Protein AF-D5MD95-F1 (afdb_monomer_lite)

Radius of gyration: 30.5 Å; chains: 1; bounding box: 91×86×81 Å

InterPro domains:
  IPR000477 Reverse transcriptase domain [PS50878] (34-459)
  IPR003545 Telomerase reverse transcriptase [PR01365] (140-156)
  IPR003545 Telomerase reverse transcriptase [PR01365] (257-273)
  IPR003545 Telomerase reverse transcriptase [PTHR12066] (1-473)

Sequence (562 aa):
RHHVFYYPKTVWRKIVDNAINCLKEQNYRLLDHASFTYIISKRNFGFSRVRFLPKQKCVRILANTKVPSKIPLHRNNNRKRRFVFLKSINSSLKELHAILRRIKHEHPQALGSSVFGYDDAYRKLCQFLPKVKEGSPMMPKVYIVVGDVSKAFDSINQDKLVEIMKDIIQKDKYYLRSYARVISTTKGIKTFYEQVSSDHSSSSNDIINFEALTRLRPSYSVYIDQGTSKCIKKDVLHLLLTEHLKHNILQIGQNFYLQKVGLSQGSSISCLLCSFYLGHIERSIVLPYLEKAHEQSNANIMNKELVVNRCMLTSGDCRTELRGNASHNIESVKDDVACLGNSAIIDLDEGDVACLDNGRWCQKDHATRGANETRHENLSSPMNLLLRLIDDFLFISTSKQPAISFYIRMTRGFEKYKCFMNNEKFGLNFDAGQNSHLLNLLYTGKDGVQFLPWSGLLLNCYTLEIQADYTRYMYKLIKKQMHNMEKYINIHPVFRLKKVEMIWLGLFAYIRVLQKRQSRHNELLSLLKYKIGIYGRMDDTSTPLKYAINDSHSSLFWQINF

Structure (mmCIF, N/CA/C/O backbone):
data_AF-D5MD95-F1
#
_entry.id   AF-D5MD95-F1
#
loop_
_atom_site.group_PDB
_atom_site.id
_atom_site.type_symbol
_atom_site.label_atom_id
_atom_site.label_alt_id
_atom_site.label_comp_id
_atom_site.label_asym_id
_atom_site.label_entity_id
_atom_site.label_seq_id
_atom_site.pdbx_PDB_ins_code
_atom_site.Cartn_x
_atom_site.Cartn_y
_atom_site.Cartn_z
_atom_site.occupancy
_atom_site.B_iso_or_equiv
_atom_site.auth_seq_id
_atom_site.auth_comp_id
_atom_site.auth_asym_id
_atom_site.auth_atom_id
_atom_site.pdbx_PDB_model_num
ATOM 1 N N . ARG A 1 1 ? 7.867 -18.203 9.362 1.00 47.97 1 ARG A N 1
ATOM 2 C CA . ARG A 1 1 ? 8.134 -17.273 8.228 1.00 47.97 1 ARG A CA 1
ATOM 3 C C . ARG A 1 1 ? 8.923 -17.934 7.081 1.00 47.97 1 ARG A C 1
ATOM 5 O O . ARG A 1 1 ? 8.883 -17.403 5.983 1.00 47.97 1 ARG A O 1
ATOM 12 N N . HIS A 1 2 ? 9.532 -19.111 7.290 1.00 59.06 2 HIS A N 1
ATOM 13 C CA . HIS A 1 2 ? 10.339 -19.839 6.291 1.00 59.06 2 HIS A CA 1
ATOM 14 C C . HIS A 1 2 ? 9.681 -21.137 5.783 1.00 59.06 2 HIS A C 1
ATOM 16 O O . HIS A 1 2 ? 10.368 -22.078 5.410 1.00 59.06 2 HIS A O 1
ATOM 22 N N . HIS A 1 3 ? 8.347 -21.229 5.802 1.00 61.59 3 HIS A N 1
ATOM 23 C CA . HIS A 1 3 ? 7.671 -22.421 5.286 1.00 61.59 3 HIS A CA 1
ATOM 24 C C . HIS A 1 3 ? 7.688 -22.408 3.761 1.00 61.59 3 HIS A C 1
ATOM 26 O O . HIS A 1 3 ? 7.106 -21.517 3.139 1.00 61.59 3 HIS A O 1
ATOM 32 N N . VAL A 1 4 ? 8.350 -23.406 3.189 1.00 77.25 4 VAL A N 1
ATOM 33 C CA . VAL A 1 4 ? 8.344 -23.687 1.757 1.00 77.25 4 VAL A CA 1
ATOM 34 C C . VAL A 1 4 ? 7.257 -24.722 1.501 1.00 77.25 4 VAL A C 1
ATOM 36 O O . VAL A 1 4 ? 7.211 -25.757 2.161 1.00 77.25 4 VAL A O 1
ATOM 39 N N . PHE A 1 5 ? 6.351 -24.408 0.582 1.00 81.50 5 PHE A N 1
ATOM 40 C CA . PHE A 1 5 ? 5.310 -25.327 0.137 1.00 81.50 5 PHE A CA 1
ATOM 41 C C . PHE A 1 5 ? 5.692 -25.851 -1.240 1.00 81.50 5 PHE A C 1
ATOM 43 O O . PHE A 1 5 ? 6.022 -25.063 -2.129 1.00 81.50 5 PHE A O 1
ATOM 50 N N . TYR A 1 6 ? 5.628 -27.167 -1.406 1.00 85.56 6 TYR A N 1
ATOM 51 C CA . TYR A 1 6 ? 5.851 -27.831 -2.681 1.00 85.56 6 TYR A CA 1
ATOM 52 C C . TYR A 1 6 ? 4.494 -28.152 -3.302 1.00 85.56 6 TYR A C 1
ATOM 54 O O . TYR A 1 6 ? 3.631 -28.733 -2.648 1.00 85.56 6 TYR A O 1
ATOM 62 N N . TYR A 1 7 ? 4.310 -27.753 -4.557 1.00 85.38 7 TYR A N 1
ATOM 63 C CA . TYR A 1 7 ? 3.117 -28.054 -5.342 1.00 85.38 7 TYR A CA 1
ATOM 64 C C . TYR A 1 7 ? 3.532 -28.888 -6.556 1.00 85.38 7 TYR A C 1
ATOM 66 O O . TYR A 1 7 ? 4.539 -28.551 -7.190 1.00 85.38 7 TYR A O 1
ATOM 74 N N . PRO A 1 8 ? 2.768 -29.929 -6.934 1.00 94.19 8 PRO A N 1
ATOM 75 C CA . PRO A 1 8 ? 2.964 -30.596 -8.214 1.00 94.19 8 PRO A CA 1
ATOM 76 C C . PRO A 1 8 ? 2.888 -29.585 -9.364 1.00 94.19 8 PRO A C 1
ATOM 78 O O . PRO A 1 8 ? 2.038 -28.690 -9.360 1.00 94.19 8 PRO A O 1
ATOM 81 N N . LYS A 1 9 ? 3.754 -29.732 -10.377 1.00 91.56 9 LYS A N 1
ATOM 82 C CA . LYS A 1 9 ? 3.818 -28.794 -11.515 1.00 91.56 9 LYS A CA 1
ATOM 83 C C . LYS A 1 9 ? 2.474 -28.656 -12.242 1.00 91.56 9 LYS A C 1
ATOM 85 O O . LYS A 1 9 ? 2.141 -27.567 -12.696 1.00 91.56 9 LYS A O 1
ATOM 90 N N . THR A 1 10 ? 1.702 -29.737 -12.335 1.00 94.06 10 THR A N 1
ATOM 91 C CA . THR A 1 10 ? 0.371 -29.764 -12.964 1.00 94.06 10 THR A CA 1
ATOM 92 C C . THR A 1 10 ? -0.648 -28.924 -12.196 1.00 94.06 10 THR A C 1
ATOM 94 O O . THR A 1 10 ? -1.345 -28.109 -12.794 1.00 94.06 10 THR A O 1
ATOM 97 N N . VAL A 1 11 ? -0.687 -29.061 -10.868 1.00 92.69 11 VAL A N 1
ATOM 98 C CA . VAL A 1 11 ? -1.544 -28.260 -9.979 1.00 92.69 11 VAL A CA 1
ATOM 99 C C . VAL A 1 11 ? -1.136 -26.791 -10.026 1.00 92.69 11 VAL A C 1
ATOM 101 O O . VAL A 1 11 ? -1.983 -25.917 -10.187 1.00 92.69 11 VAL A O 1
ATOM 104 N N . TRP A 1 12 ? 0.169 -26.515 -9.952 1.00 91.62 12 TRP A N 1
ATOM 105 C CA . TRP A 1 12 ? 0.693 -25.156 -10.055 1.00 91.62 12 TRP A CA 1
ATOM 106 C C . TRP A 1 12 ? 0.291 -24.481 -11.369 1.00 91.62 12 TRP A C 1
ATOM 108 O O . TRP A 1 12 ? -0.129 -23.327 -11.357 1.00 91.62 12 TRP A O 1
ATOM 118 N N . ARG A 1 13 ? 0.370 -25.210 -12.488 1.00 90.50 13 ARG A N 1
ATOM 119 C CA . ARG A 1 13 ? -0.040 -24.713 -13.803 1.00 90.50 13 ARG A CA 1
ATOM 120 C C . ARG A 1 13 ? -1.516 -24.311 -13.814 1.00 90.50 13 ARG A C 1
ATOM 122 O O . ARG A 1 13 ? -1.797 -23.168 -14.133 1.00 90.50 13 ARG A O 1
ATOM 129 N N . LYS A 1 14 ? -2.423 -25.172 -13.331 1.00 91.06 14 LYS A N 1
ATOM 130 C CA . LYS A 1 14 ? -3.861 -24.849 -13.220 1.00 91.06 14 LYS A CA 1
ATOM 131 C C . LYS A 1 14 ? -4.123 -23.590 -12.382 1.00 91.06 14 LYS A C 1
ATOM 133 O O . LYS A 1 14 ? -4.916 -22.740 -12.772 1.00 91.06 14 LYS A O 1
ATOM 138 N N . ILE A 1 15 ? -3.435 -23.445 -11.246 1.00 90.31 15 ILE A N 1
ATOM 139 C CA . ILE A 1 15 ? -3.552 -22.255 -10.383 1.00 90.31 15 ILE A CA 1
ATOM 140 C C . ILE A 1 15 ? -3.104 -20.991 -11.128 1.00 90.31 15 ILE A C 1
ATOM 142 O O . ILE A 1 15 ? -3.755 -19.950 -11.034 1.00 90.31 15 ILE A O 1
ATOM 146 N N . VAL A 1 16 ? -1.985 -21.072 -11.851 1.00 90.56 16 VAL A N 1
ATOM 147 C CA . VAL A 1 16 ? -1.439 -19.951 -12.621 1.00 90.56 16 VAL A CA 1
ATOM 148 C C . VAL A 1 16 ? -2.329 -19.605 -13.813 1.00 90.56 16 VAL A C 1
ATOM 150 O O . VAL A 1 16 ? -2.584 -18.425 -14.024 1.00 90.56 16 VAL A O 1
ATOM 153 N N . ASP A 1 17 ? -2.843 -20.589 -14.546 1.00 90.06 17 ASP A N 1
ATOM 154 C CA . ASP A 1 17 ? -3.712 -20.366 -15.707 1.00 90.06 17 ASP A CA 1
ATOM 155 C C . ASP A 1 17 ? -5.019 -19.676 -15.292 1.00 90.06 17 ASP A C 1
ATOM 157 O O . ASP A 1 17 ? -5.399 -18.664 -15.882 1.00 90.06 17 ASP A O 1
ATOM 161 N N . ASN A 1 18 ? -5.636 -20.131 -14.195 1.00 89.38 18 ASN A N 1
ATOM 162 C CA . ASN A 1 18 ? -6.801 -19.462 -13.612 1.00 89.38 18 ASN A CA 1
ATOM 163 C C . ASN A 1 18 ? -6.472 -18.021 -13.202 1.00 89.38 18 ASN A C 1
ATOM 165 O O . ASN A 1 18 ? -7.233 -17.102 -13.498 1.00 89.38 18 ASN A O 1
ATOM 169 N N . ALA A 1 19 ? -5.315 -17.797 -12.570 1.00 88.88 19 ALA A N 1
ATOM 170 C CA . ALA A 1 19 ? -4.880 -16.450 -12.219 1.00 88.88 19 ALA A CA 1
ATOM 171 C C . ALA A 1 19 ? -4.678 -15.569 -13.464 1.00 88.88 19 ALA A C 1
ATOM 173 O O . ALA A 1 19 ? -5.076 -14.410 -13.450 1.00 88.88 19 ALA A O 1
ATOM 174 N N . ILE A 1 20 ? -4.101 -16.098 -14.548 1.00 89.44 20 ILE A N 1
ATOM 175 C CA . ILE A 1 20 ? -3.912 -15.371 -15.812 1.00 89.44 20 ILE A CA 1
ATOM 176 C C . ILE A 1 20 ? -5.258 -14.974 -16.424 1.00 89.44 20 ILE A C 1
ATOM 178 O O . ILE A 1 20 ? -5.389 -13.842 -16.886 1.00 89.44 20 ILE A O 1
ATOM 182 N N . ASN A 1 21 ? -6.253 -15.860 -16.402 1.00 88.81 21 ASN A N 1
ATOM 183 C CA . ASN A 1 21 ? -7.591 -15.549 -16.907 1.00 88.81 21 ASN A CA 1
ATOM 184 C C . ASN A 1 21 ? -8.245 -14.420 -16.098 1.00 88.81 21 ASN A C 1
ATOM 186 O O . ASN A 1 21 ? -8.642 -13.415 -16.682 1.00 88.81 21 ASN A O 1
ATOM 190 N N . CYS A 1 22 ? -8.207 -14.489 -14.762 1.00 85.44 22 CYS A N 1
ATOM 191 C CA . CYS A 1 22 ? -8.711 -13.399 -13.920 1.00 85.44 22 CYS A CA 1
ATOM 192 C C . CYS A 1 22 ? -7.976 -12.067 -14.164 1.00 85.44 22 CYS A C 1
ATOM 194 O O . CYS A 1 22 ? -8.575 -10.995 -14.079 1.00 85.44 22 CYS A O 1
ATOM 196 N N . LEU A 1 23 ? -6.671 -12.105 -14.463 1.00 84.94 23 LEU A N 1
ATOM 197 C CA . LEU A 1 23 ? -5.902 -10.895 -14.776 1.00 84.94 23 LEU A CA 1
ATOM 198 C C . LEU A 1 23 ? -6.353 -10.258 -16.092 1.00 84.94 23 LEU A C 1
ATOM 200 O O . LEU A 1 23 ? -6.427 -9.030 -16.152 1.00 84.94 23 LEU A O 1
ATOM 204 N N . LYS A 1 24 ? -6.642 -11.079 -17.111 1.00 85.75 24 LYS A N 1
ATOM 205 C CA . LYS A 1 24 ? -7.128 -10.630 -18.424 1.00 85.75 24 LYS A CA 1
ATOM 206 C C . LYS A 1 24 ? -8.500 -9.963 -18.337 1.00 85.75 24 LYS A C 1
ATOM 208 O O . LYS A 1 24 ? -8.738 -8.980 -19.026 1.00 85.75 24 LYS A O 1
ATOM 213 N N . GLU A 1 25 ? -9.377 -10.491 -17.491 1.00 83.00 25 GLU A N 1
ATOM 214 C CA . GLU A 1 25 ? -10.734 -9.965 -17.310 1.00 83.00 25 GLU A CA 1
ATOM 215 C C . GLU A 1 25 ? -10.760 -8.636 -16.546 1.00 83.00 25 GLU A C 1
ATOM 217 O O . GLU A 1 25 ? -11.629 -7.806 -16.789 1.00 83.00 25 GLU A O 1
ATOM 222 N N . GLN A 1 26 ? -9.820 -8.425 -15.616 1.00 80.94 26 GLN A N 1
ATOM 223 C CA . GLN A 1 26 ? -9.872 -7.285 -14.693 1.00 80.94 26 GLN A CA 1
ATOM 224 C C . GLN A 1 26 ? -8.909 -6.158 -15.077 1.00 80.94 26 GLN A C 1
ATOM 226 O O . GLN A 1 26 ? -9.325 -5.044 -15.386 1.00 80.94 26 GLN A O 1
ATOM 231 N N . ASN A 1 27 ? -7.601 -6.429 -15.021 1.00 85.75 27 ASN A N 1
ATOM 232 C CA . ASN A 1 27 ? -6.596 -5.369 -14.878 1.00 85.75 27 ASN A CA 1
ATOM 233 C C . ASN A 1 27 ? -5.570 -5.324 -16.012 1.00 85.75 27 ASN A C 1
ATOM 235 O O . ASN A 1 27 ? -4.812 -4.355 -16.099 1.00 85.75 27 ASN A O 1
ATOM 239 N N . TYR A 1 28 ? -5.501 -6.357 -16.855 1.00 90.69 28 TYR A N 1
ATOM 240 C CA . TYR A 1 28 ? -4.433 -6.528 -17.834 1.00 90.69 28 TYR A CA 1
ATOM 241 C C . TYR A 1 28 ? -4.966 -6.892 -19.213 1.00 90.69 28 TYR A C 1
ATOM 243 O O . TYR A 1 28 ? -5.866 -7.706 -19.350 1.00 90.69 28 TYR A O 1
ATOM 251 N N . ARG A 1 29 ? -4.342 -6.350 -20.260 1.00 92.88 29 ARG A N 1
ATOM 252 C CA . ARG A 1 29 ? -4.650 -6.686 -21.655 1.00 92.88 29 ARG A CA 1
ATOM 253 C C . ARG A 1 29 ? -3.470 -7.402 -22.300 1.00 92.88 29 ARG A C 1
ATOM 255 O O . ARG A 1 29 ? -2.337 -6.949 -22.160 1.00 92.88 29 ARG A O 1
ATOM 262 N N . LEU A 1 30 ? -3.732 -8.487 -23.026 1.00 93.19 30 LEU A N 1
ATOM 263 C CA . LEU A 1 30 ? -2.715 -9.152 -23.844 1.00 93.19 30 LEU A CA 1
ATOM 264 C C . LEU A 1 30 ? -2.224 -8.198 -24.947 1.00 93.19 30 LEU A C 1
ATOM 266 O O . LEU A 1 30 ? -3.037 -7.573 -25.629 1.00 93.19 30 LEU A O 1
ATOM 270 N N . LEU A 1 31 ? -0.907 -8.082 -25.096 1.00 92.50 31 LEU A N 1
ATOM 271 C CA . LEU A 1 31 ? -0.271 -7.293 -26.147 1.00 92.50 31 LEU A CA 1
ATOM 272 C C . LEU A 1 31 ? 0.142 -8.181 -27.316 1.00 92.50 31 LEU A C 1
ATOM 274 O O . LEU A 1 31 ? 0.709 -9.257 -27.119 1.00 92.50 31 LEU A O 1
ATOM 278 N N . ASP A 1 32 ? -0.090 -7.681 -28.525 1.00 92.44 32 ASP A N 1
ATOM 279 C CA . ASP A 1 32 ? 0.508 -8.212 -29.740 1.00 92.44 32 ASP A CA 1
ATOM 280 C C . ASP A 1 32 ? 1.955 -7.708 -29.910 1.00 92.44 32 ASP A C 1
ATOM 282 O O . ASP A 1 32 ? 2.440 -6.818 -29.198 1.00 92.44 32 ASP A O 1
ATOM 286 N N . HIS A 1 33 ? 2.675 -8.298 -30.863 1.00 87.75 33 HIS A N 1
ATOM 287 C CA . HIS A 1 33 ? 4.087 -7.981 -31.080 1.00 87.75 33 HIS A CA 1
ATOM 288 C C . HIS A 1 33 ? 4.300 -6.537 -31.573 1.00 87.75 33 HIS A C 1
ATOM 290 O O . HIS A 1 33 ? 5.283 -5.888 -31.195 1.00 87.75 33 HIS A O 1
ATOM 296 N N . ALA A 1 34 ? 3.388 -6.024 -32.405 1.00 89.38 34 ALA A N 1
ATOM 297 C CA . ALA A 1 34 ? 3.454 -4.669 -32.945 1.00 89.38 34 ALA A CA 1
ATOM 298 C C . ALA A 1 34 ? 3.310 -3.618 -31.833 1.00 89.38 34 ALA A C 1
ATOM 300 O O . ALA A 1 34 ? 4.202 -2.781 -31.670 1.00 89.38 34 ALA A O 1
ATOM 301 N N . SER A 1 35 ? 2.270 -3.717 -30.993 1.00 90.81 35 SER A N 1
ATOM 302 C CA . SER A 1 35 ? 2.068 -2.781 -29.877 1.00 90.81 35 SER A CA 1
ATOM 303 C C . SER A 1 35 ? 3.192 -2.871 -28.850 1.00 90.81 35 SER A C 1
ATOM 305 O O . SER A 1 35 ? 3.645 -1.851 -28.330 1.00 90.81 35 SER A O 1
ATOM 307 N N . PHE A 1 36 ? 3.682 -4.084 -28.568 1.00 90.19 36 PHE A N 1
ATOM 308 C CA . PHE A 1 36 ? 4.823 -4.282 -27.675 1.00 90.19 36 PHE A CA 1
ATOM 309 C C . PHE A 1 36 ? 6.065 -3.533 -28.174 1.00 90.19 36 PHE A C 1
ATOM 311 O O . PHE A 1 36 ? 6.694 -2.797 -27.413 1.00 90.19 36 PHE A O 1
ATOM 318 N N . THR A 1 37 ? 6.395 -3.686 -29.457 1.00 88.31 37 THR A N 1
ATOM 319 C CA . THR A 1 37 ? 7.578 -3.057 -30.056 1.00 88.31 37 THR A CA 1
ATOM 320 C C . THR A 1 37 ? 7.428 -1.538 -30.096 1.00 88.31 37 THR A C 1
ATOM 322 O O . THR A 1 37 ? 8.375 -0.827 -29.759 1.00 88.31 37 THR A O 1
ATOM 325 N N . TYR A 1 38 ? 6.229 -1.037 -30.407 1.00 89.75 38 TYR A N 1
ATOM 326 C CA . TYR A 1 38 ? 5.923 0.390 -30.367 1.00 89.75 38 TYR A CA 1
ATOM 327 C C . TYR A 1 38 ? 6.168 0.992 -28.976 1.00 89.75 38 TYR A C 1
ATOM 329 O O . TYR A 1 38 ? 6.953 1.931 -28.850 1.00 89.75 38 TYR A O 1
ATOM 337 N N . ILE A 1 39 ? 5.587 0.412 -27.918 1.00 89.44 39 ILE A N 1
ATOM 338 C CA . ILE A 1 39 ? 5.746 0.922 -26.544 1.00 89.44 39 ILE A CA 1
ATOM 339 C C . ILE A 1 39 ? 7.214 0.893 -26.111 1.00 89.44 39 ILE A C 1
ATOM 341 O O . ILE A 1 39 ? 7.724 1.856 -25.542 1.00 89.44 39 ILE A O 1
ATOM 345 N N . ILE A 1 40 ? 7.911 -0.211 -26.383 1.00 88.31 40 ILE A N 1
ATOM 346 C CA . ILE A 1 40 ? 9.317 -0.359 -26.008 1.00 88.31 40 ILE A CA 1
ATOM 347 C C . ILE A 1 40 ? 10.208 0.650 -26.744 1.00 88.31 40 ILE A C 1
ATOM 349 O O . ILE A 1 40 ? 11.151 1.159 -26.143 1.00 88.31 40 ILE A O 1
ATOM 353 N N . SER A 1 41 ? 9.906 0.980 -28.003 1.00 86.00 41 SER A N 1
ATOM 354 C CA . SER A 1 41 ? 10.693 1.945 -28.784 1.00 86.00 41 SER A CA 1
ATOM 355 C C . SER A 1 41 ? 10.627 3.382 -28.249 1.00 86.00 41 SER A C 1
ATOM 357 O O . SER A 1 41 ? 11.538 4.168 -28.494 1.00 86.00 41 SER A O 1
ATOM 359 N N . LYS A 1 42 ? 9.573 3.728 -27.500 1.00 86.50 42 LYS A N 1
ATOM 360 C CA . LYS A 1 42 ? 9.325 5.086 -26.990 1.00 86.50 42 LYS A CA 1
ATOM 361 C C . LYS A 1 42 ? 9.980 5.378 -25.637 1.00 86.50 42 LYS A C 1
ATOM 363 O O . LYS A 1 42 ? 9.873 6.500 -25.149 1.00 86.50 42 LYS A O 1
ATOM 368 N N . ARG A 1 43 ? 10.645 4.401 -25.009 1.00 85.19 43 ARG A N 1
ATOM 369 C CA . ARG A 1 43 ? 11.137 4.533 -23.628 1.00 85.19 43 ARG A CA 1
ATOM 370 C C . ARG A 1 43 ? 12.452 3.811 -23.361 1.00 85.19 43 ARG A C 1
ATOM 372 O O . ARG A 1 43 ? 12.855 2.892 -24.060 1.00 85.19 43 ARG A O 1
ATOM 379 N N . ASN A 1 44 ? 13.061 4.160 -22.229 1.00 81.62 44 ASN A N 1
ATOM 380 C CA . ASN A 1 44 ? 14.398 3.693 -21.845 1.00 81.62 44 ASN A CA 1
ATOM 381 C C . ASN A 1 44 ? 14.404 2.555 -20.801 1.00 81.62 44 ASN A C 1
ATOM 383 O O . ASN A 1 44 ? 15.448 2.249 -20.217 1.00 81.62 44 ASN A O 1
ATOM 387 N N . PHE A 1 45 ? 13.254 1.935 -20.518 1.00 86.62 45 PHE A N 1
ATOM 388 C CA . PHE A 1 45 ? 13.142 0.802 -19.593 1.00 86.62 45 PHE A CA 1
ATOM 389 C C . PHE A 1 45 ? 12.274 -0.324 -20.148 1.00 86.62 45 PHE A C 1
ATOM 391 O O . PHE A 1 45 ? 11.408 -0.130 -20.999 1.00 86.62 45 PHE A O 1
ATOM 398 N N . GLY A 1 46 ? 12.544 -1.531 -19.655 1.00 87.12 46 GLY A N 1
ATOM 399 C CA . GLY A 1 46 ? 11.948 -2.756 -20.170 1.00 87.12 46 GLY A CA 1
ATOM 400 C C . GLY A 1 46 ? 10.586 -3.108 -19.579 1.00 87.12 46 GLY A C 1
ATOM 401 O O . GLY A 1 46 ? 9.735 -2.254 -19.345 1.00 87.12 46 GLY A O 1
ATOM 402 N N . PHE A 1 47 ? 10.376 -4.401 -19.361 1.00 90.31 47 PHE A N 1
ATOM 403 C CA . PHE A 1 47 ? 9.170 -4.987 -18.782 1.00 90.31 47 PHE A CA 1
ATOM 404 C C . PHE A 1 47 ? 9.512 -5.730 -17.482 1.00 90.31 47 PHE A C 1
ATOM 406 O O . PHE A 1 47 ? 10.673 -6.033 -17.202 1.00 90.31 47 PHE A O 1
ATOM 413 N N . SER A 1 48 ? 8.499 -6.057 -16.681 1.00 91.31 48 SER A N 1
ATOM 414 C CA . SER A 1 48 ? 8.690 -6.826 -15.445 1.00 91.31 48 SER A CA 1
ATOM 415 C C . SER A 1 48 ? 8.317 -8.285 -15.628 1.00 91.31 48 SER A C 1
ATOM 417 O O . SER A 1 48 ? 7.263 -8.600 -16.170 1.00 91.31 48 SER A O 1
ATOM 419 N N . ARG A 1 49 ? 9.131 -9.198 -15.096 1.00 90.88 49 ARG A N 1
ATOM 420 C CA . ARG A 1 49 ? 8.757 -10.618 -15.010 1.00 90.88 49 ARG A CA 1
ATOM 421 C C . ARG A 1 49 ? 7.863 -10.858 -13.805 1.00 90.88 49 ARG A C 1
ATOM 423 O O . ARG A 1 49 ? 8.145 -10.338 -12.726 1.00 90.88 49 ARG A O 1
ATOM 430 N N . VAL A 1 50 ? 6.822 -11.664 -13.969 1.00 91.25 50 VAL A N 1
ATOM 431 C CA . VAL A 1 50 ? 5.851 -11.921 -12.899 1.00 91.25 50 VAL A CA 1
ATOM 432 C C . VAL A 1 50 ? 6.222 -13.158 -12.092 1.00 91.25 50 VAL A C 1
ATOM 434 O O . VAL A 1 50 ? 6.598 -14.196 -12.634 1.00 91.25 50 VAL A O 1
ATOM 437 N N . ARG A 1 51 ? 6.057 -13.056 -10.774 1.00 90.44 51 ARG A N 1
ATOM 438 C CA . ARG A 1 51 ? 6.025 -14.185 -9.851 1.00 90.44 51 ARG A CA 1
ATOM 439 C C . ARG A 1 51 ? 4.638 -14.288 -9.231 1.00 90.44 51 ARG A C 1
ATOM 441 O O . ARG A 1 51 ? 4.145 -13.323 -8.654 1.00 90.44 51 ARG A O 1
ATOM 448 N N . PHE A 1 52 ? 4.048 -15.473 -9.300 1.00 90.31 52 PHE A N 1
ATOM 449 C CA . PHE A 1 52 ? 2.790 -15.776 -8.628 1.00 90.31 52 PHE A CA 1
ATOM 450 C C . PHE A 1 52 ? 3.058 -16.249 -7.199 1.00 90.31 52 PHE A C 1
ATOM 452 O O . PHE A 1 52 ? 3.947 -17.067 -6.953 1.00 90.31 52 PHE A O 1
ATOM 459 N N . LEU A 1 53 ? 2.295 -15.715 -6.251 1.00 88.88 53 LEU A N 1
ATOM 460 C CA . LEU A 1 53 ? 2.352 -16.063 -4.840 1.00 88.88 53 LEU A CA 1
ATOM 461 C C . LEU A 1 53 ? 0.949 -16.465 -4.367 1.00 88.88 53 LEU A C 1
ATOM 463 O O . LEU A 1 53 ? 0.086 -15.591 -4.249 1.00 88.88 53 LEU A O 1
ATOM 467 N N . PRO A 1 54 ? 0.710 -17.742 -4.032 1.00 87.19 54 PRO A N 1
ATOM 468 C CA . PRO A 1 54 ? -0.565 -18.166 -3.481 1.00 87.19 54 PRO A CA 1
ATOM 469 C C . PRO A 1 54 ? -0.842 -17.469 -2.155 1.00 87.19 54 PRO A C 1
ATOM 471 O O . PRO A 1 54 ? 0.026 -17.343 -1.282 1.00 87.19 54 PRO A O 1
ATOM 474 N N . LYS 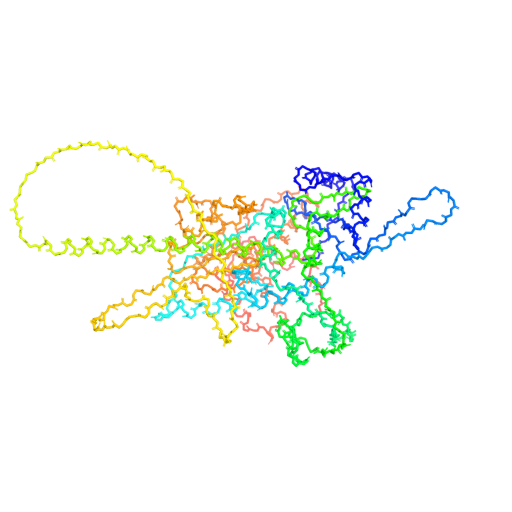A 1 55 ? -2.080 -17.025 -2.007 1.00 83.94 55 LYS A N 1
ATOM 475 C CA . LYS A 1 55 ? -2.702 -16.592 -0.762 1.00 83.94 55 LYS A CA 1
ATOM 476 C C . LYS A 1 55 ? -3.859 -17.541 -0.464 1.00 83.94 55 LYS A C 1
ATOM 478 O O . LYS A 1 55 ? -4.216 -18.380 -1.278 1.00 83.94 55 LYS A O 1
ATOM 483 N N . GLN A 1 56 ? -4.435 -17.408 0.725 1.00 75.31 56 GLN A N 1
ATOM 484 C CA . GLN A 1 56 ? -5.466 -18.328 1.206 1.00 75.31 56 GLN A CA 1
ATOM 485 C C . GLN A 1 56 ? -6.703 -18.387 0.296 1.00 75.31 56 GLN A C 1
ATOM 487 O O . GLN A 1 56 ? -7.251 -19.464 0.116 1.00 75.31 56 GLN A O 1
ATOM 492 N N . LYS A 1 57 ? -7.121 -17.246 -0.271 1.00 75.81 57 LYS A N 1
ATOM 493 C CA . LYS A 1 57 ? -8.311 -17.132 -1.133 1.00 75.81 57 LYS A CA 1
ATOM 494 C C . LYS A 1 57 ? -7.996 -16.713 -2.579 1.00 75.81 57 LYS A C 1
ATOM 496 O O . LYS A 1 57 ? -8.898 -16.641 -3.399 1.00 75.81 57 LYS A O 1
ATOM 501 N N . CYS A 1 58 ? -6.748 -16.367 -2.901 1.00 81.19 58 CYS A N 1
ATOM 502 C CA . CYS A 1 58 ? -6.398 -15.801 -4.209 1.00 81.19 58 CYS A CA 1
ATOM 503 C C . CYS A 1 58 ? -4.918 -15.998 -4.553 1.00 81.19 58 CYS A C 1
ATOM 505 O O . CYS A 1 58 ? -4.131 -16.461 -3.728 1.00 81.19 58 CYS A O 1
ATOM 507 N N . VAL A 1 59 ? -4.511 -15.609 -5.761 1.00 87.25 59 VAL A N 1
ATOM 508 C CA . VAL A 1 59 ? -3.104 -15.576 -6.173 1.00 87.25 59 VAL A CA 1
ATOM 509 C C . VAL A 1 59 ? -2.658 -14.125 -6.295 1.00 87.25 59 VAL A C 1
ATOM 511 O O . VAL A 1 59 ? -3.248 -13.342 -7.031 1.00 87.25 59 VAL A O 1
ATOM 514 N N . ARG A 1 60 ? -1.597 -13.760 -5.573 1.00 87.88 60 ARG A N 1
ATOM 515 C CA . ARG A 1 60 ? -0.987 -12.432 -5.647 1.00 87.88 60 ARG A CA 1
ATOM 516 C C . ARG A 1 60 ? 0.110 -12.428 -6.703 1.00 87.88 60 ARG A C 1
ATOM 518 O O . ARG A 1 60 ? 1.008 -13.268 -6.659 1.00 87.88 60 ARG A O 1
ATOM 525 N N . ILE A 1 61 ? 0.068 -11.462 -7.610 1.00 89.44 61 ILE A N 1
ATOM 526 C CA . ILE A 1 61 ? 1.137 -11.234 -8.582 1.00 89.44 61 ILE A CA 1
ATOM 527 C C . ILE A 1 61 ? 2.194 -10.288 -8.019 1.00 89.44 61 ILE A C 1
ATOM 529 O O . ILE A 1 61 ? 1.883 -9.315 -7.340 1.00 89.44 61 ILE A O 1
ATOM 533 N N . LEU A 1 62 ? 3.460 -10.588 -8.295 1.00 89.38 62 LEU A N 1
ATOM 534 C CA . LEU A 1 62 ? 4.601 -9.758 -7.929 1.00 89.38 62 LEU A CA 1
ATOM 535 C C . LEU A 1 62 ? 5.436 -9.495 -9.180 1.00 89.38 62 LEU A C 1
ATOM 537 O O . LEU A 1 62 ? 5.989 -10.423 -9.771 1.00 89.38 62 LEU A O 1
ATOM 541 N N . ALA A 1 63 ? 5.529 -8.232 -9.577 1.00 89.50 63 ALA A N 1
ATOM 542 C CA . ALA A 1 63 ? 6.339 -7.782 -10.693 1.00 89.50 63 ALA A CA 1
ATOM 543 C C . ALA A 1 63 ? 7.794 -7.599 -10.238 1.00 89.50 63 ALA A C 1
ATOM 545 O O . ALA A 1 63 ? 8.098 -6.815 -9.338 1.00 89.50 63 ALA A O 1
ATOM 546 N N . ASN A 1 64 ? 8.721 -8.323 -10.862 1.00 90.19 64 ASN A N 1
ATOM 547 C CA . ASN A 1 64 ? 10.144 -8.136 -10.625 1.00 90.19 64 ASN A CA 1
ATOM 548 C C . ASN A 1 64 ? 10.676 -6.979 -11.478 1.00 90.19 64 ASN A C 1
ATOM 550 O O . ASN A 1 64 ? 11.068 -7.163 -12.629 1.00 90.19 64 ASN A O 1
ATOM 554 N N . THR A 1 65 ? 10.702 -5.797 -10.873 1.00 84.38 65 THR A N 1
ATOM 555 C CA . THR A 1 65 ? 11.109 -4.513 -11.468 1.00 84.38 65 THR A CA 1
ATOM 556 C C . THR A 1 65 ? 12.609 -4.226 -11.357 1.00 84.38 65 THR A C 1
ATOM 558 O O . THR A 1 65 ? 13.087 -3.231 -11.902 1.00 84.38 65 THR A O 1
ATOM 561 N N . LYS A 1 66 ? 13.361 -5.072 -10.635 1.00 84.56 66 LYS A N 1
ATOM 562 C CA . LYS A 1 66 ? 14.804 -4.901 -10.383 1.00 84.56 66 LYS A CA 1
ATOM 563 C C . LYS A 1 66 ? 15.683 -5.495 -11.479 1.00 84.56 66 LYS A C 1
ATOM 565 O O . LYS A 1 66 ? 16.874 -5.205 -11.527 1.00 84.56 66 LYS A O 1
ATOM 570 N N . VAL A 1 67 ? 15.120 -6.347 -12.330 1.00 84.44 67 VAL A N 1
ATOM 571 C CA . VAL A 1 67 ? 15.879 -7.067 -13.353 1.00 84.44 67 VAL A CA 1
ATOM 572 C C . VAL A 1 67 ? 15.822 -6.291 -14.674 1.00 84.44 67 VAL A C 1
ATOM 574 O O . VAL A 1 67 ? 14.725 -5.980 -15.139 1.00 84.44 67 VAL A O 1
ATOM 577 N N . PRO A 1 68 ? 16.975 -5.967 -15.289 1.00 84.94 68 PRO A N 1
ATOM 578 C CA . PRO A 1 68 ? 17.030 -5.418 -16.641 1.00 84.94 68 PRO A CA 1
ATOM 579 C C . PRO A 1 68 ? 16.376 -6.353 -17.660 1.00 84.94 68 PRO A C 1
ATOM 581 O O . PRO A 1 68 ? 16.460 -7.578 -17.543 1.00 84.94 68 PRO A O 1
ATOM 584 N N . SER A 1 69 ? 15.749 -5.786 -18.686 1.00 86.00 69 SER A N 1
ATOM 585 C CA . SER A 1 69 ? 15.137 -6.582 -19.754 1.00 86.00 69 SER A CA 1
ATOM 586 C C . SER A 1 69 ? 16.105 -6.774 -20.912 1.00 86.00 69 SER A C 1
ATOM 588 O O . SER A 1 69 ? 16.807 -5.843 -21.305 1.00 86.00 69 SER A O 1
ATOM 590 N N . LYS A 1 70 ? 16.111 -7.984 -21.476 1.00 83.25 70 LYS A N 1
ATOM 591 C CA . LYS A 1 70 ? 16.825 -8.310 -22.714 1.00 83.25 70 LYS A CA 1
ATOM 592 C C . LYS A 1 70 ? 15.799 -8.627 -23.786 1.00 83.25 70 LYS A C 1
ATOM 594 O O . LYS A 1 70 ? 14.973 -9.516 -23.576 1.00 83.25 70 LYS A O 1
ATOM 599 N N . ILE A 1 71 ? 15.859 -7.918 -24.906 1.00 79.06 71 ILE A N 1
ATOM 600 C CA . ILE A 1 71 ? 14.941 -8.113 -26.029 1.00 79.06 71 ILE A CA 1
ATOM 601 C C . ILE A 1 71 ? 15.754 -8.590 -27.234 1.00 79.06 71 ILE A C 1
ATOM 603 O O . ILE A 1 71 ? 16.723 -7.918 -27.601 1.00 79.06 71 ILE A O 1
ATOM 607 N N . PRO A 1 72 ? 15.425 -9.752 -27.824 1.00 70.88 72 PRO A N 1
ATOM 608 C CA . PRO A 1 72 ? 16.052 -10.185 -29.063 1.00 70.88 72 PRO A CA 1
ATOM 609 C C . PRO A 1 72 ? 15.591 -9.279 -30.210 1.00 70.88 72 PRO A C 1
ATOM 611 O O . PRO A 1 72 ? 14.394 -9.103 -30.416 1.00 70.88 72 PRO A O 1
ATOM 614 N N . LEU A 1 73 ? 16.533 -8.716 -30.967 1.00 63.44 73 LEU A N 1
ATOM 615 C CA . LEU A 1 73 ? 16.212 -8.094 -32.251 1.00 63.44 73 LEU A CA 1
ATOM 616 C C . LEU A 1 73 ? 15.968 -9.214 -33.264 1.00 63.44 73 LEU A C 1
ATOM 618 O O . LEU A 1 73 ? 16.880 -9.996 -33.544 1.00 63.44 73 LEU A O 1
ATOM 622 N N . HIS A 1 74 ? 14.754 -9.300 -33.809 1.00 53.25 74 HIS A N 1
ATOM 623 C CA . HIS A 1 74 ? 14.497 -10.198 -34.928 1.00 53.25 74 HIS A CA 1
ATOM 624 C C . HIS A 1 74 ? 15.205 -9.634 -36.163 1.00 53.25 74 HIS A C 1
ATOM 626 O O . HIS A 1 74 ? 14.902 -8.531 -36.613 1.00 53.25 74 HIS A O 1
ATOM 632 N N . ARG A 1 75 ? 16.178 -10.373 -36.697 1.00 50.00 75 ARG A N 1
ATOM 633 C CA . ARG A 1 75 ? 16.839 -10.047 -37.961 1.00 50.00 75 ARG A CA 1
ATOM 634 C C . ARG A 1 75 ? 16.750 -11.272 -38.859 1.00 50.00 75 ARG A C 1
ATOM 636 O O . ARG A 1 75 ? 17.136 -12.358 -38.432 1.00 50.00 75 ARG A O 1
ATOM 643 N N . ASN A 1 76 ? 16.243 -11.089 -40.075 1.00 48.28 76 ASN A N 1
ATOM 644 C CA . ASN A 1 76 ? 16.396 -12.086 -41.128 1.00 48.28 76 ASN A CA 1
ATOM 645 C C . ASN A 1 76 ? 17.896 -12.225 -41.437 1.00 48.28 76 ASN A C 1
ATOM 647 O O . ASN A 1 76 ? 18.586 -11.220 -41.607 1.00 48.28 76 ASN A O 1
ATOM 651 N N . ASN A 1 77 ? 18.362 -13.473 -41.495 1.00 48.91 77 ASN A N 1
ATOM 652 C CA . ASN A 1 77 ? 19.695 -13.954 -41.888 1.00 48.91 77 ASN A CA 1
ATOM 653 C C . ASN A 1 77 ? 20.765 -14.101 -40.783 1.00 48.91 77 ASN A C 1
ATOM 655 O O . ASN A 1 77 ? 21.397 -13.143 -40.341 1.00 48.91 77 ASN A O 1
ATOM 659 N N . ASN A 1 78 ? 20.976 -15.370 -40.396 1.00 51.66 78 ASN A N 1
ATOM 660 C CA . ASN A 1 78 ? 22.207 -16.120 -40.057 1.00 51.66 78 ASN A CA 1
ATOM 661 C C . ASN A 1 78 ? 23.478 -15.418 -39.525 1.00 51.66 78 ASN A C 1
ATOM 663 O O . ASN A 1 78 ? 24.576 -15.959 -39.643 1.00 51.66 78 ASN A O 1
ATOM 667 N N . ARG A 1 79 ? 23.387 -14.276 -38.839 1.00 54.44 79 ARG A N 1
ATOM 668 C CA . ARG A 1 79 ? 24.491 -13.738 -38.023 1.00 54.44 79 ARG A CA 1
ATOM 669 C C . ARG A 1 79 ? 24.015 -13.436 -36.600 1.00 54.44 79 ARG A C 1
ATOM 671 O O . ARG A 1 79 ? 22.930 -12.899 -36.412 1.00 54.44 79 ARG A O 1
ATOM 678 N N . LYS A 1 80 ? 24.843 -13.835 -35.618 1.00 53.56 80 LYS A N 1
ATOM 679 C CA . LYS A 1 80 ? 24.693 -13.746 -34.144 1.00 53.56 80 LYS A CA 1
ATOM 680 C C . LYS A 1 8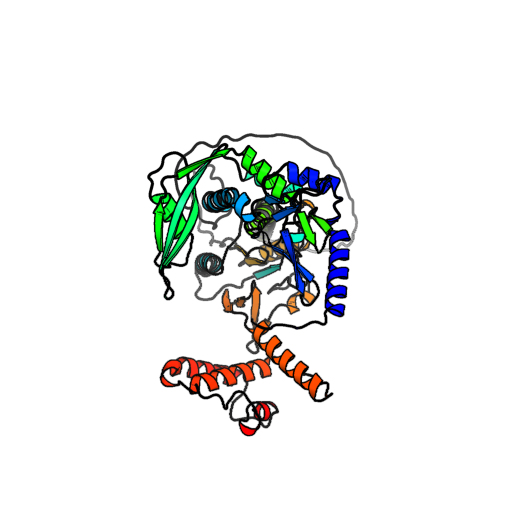0 ? 23.521 -12.867 -33.657 1.00 53.56 80 LYS A C 1
ATOM 682 O O . LYS A 1 80 ? 23.508 -11.662 -33.903 1.00 53.56 80 LYS A O 1
ATOM 687 N N . ARG A 1 81 ? 22.592 -13.460 -32.885 1.00 56.31 81 ARG A N 1
ATOM 688 C CA . ARG A 1 81 ? 21.452 -12.771 -32.238 1.00 56.31 81 ARG A CA 1
ATOM 689 C C . ARG A 1 81 ? 21.935 -11.516 -31.490 1.00 56.31 81 ARG A C 1
ATOM 691 O O . ARG A 1 81 ? 22.624 -11.634 -30.478 1.00 56.31 81 ARG A O 1
ATOM 698 N N . ARG A 1 82 ? 21.580 -10.321 -31.977 1.00 61.19 82 ARG A N 1
ATOM 699 C CA . ARG A 1 82 ? 21.808 -9.049 -31.270 1.00 61.19 82 ARG A CA 1
ATOM 700 C C . ARG A 1 82 ? 20.673 -8.810 -30.274 1.00 61.19 82 ARG A C 1
ATOM 702 O O . ARG A 1 82 ? 19.509 -9.060 -30.580 1.00 61.19 82 ARG A O 1
ATOM 709 N N . PHE A 1 83 ? 21.016 -8.320 -29.088 1.00 70.69 83 PHE A N 1
ATOM 710 C CA . PHE A 1 83 ? 20.060 -8.037 -28.018 1.00 70.69 83 PHE A CA 1
ATOM 711 C C . PHE A 1 83 ? 20.083 -6.552 -27.667 1.00 70.69 83 PHE A C 1
ATOM 713 O O . PHE A 1 83 ? 21.161 -5.971 -27.544 1.00 70.69 83 PHE A O 1
ATOM 720 N N . VAL A 1 84 ? 18.906 -5.965 -27.446 1.00 77.06 84 VAL A N 1
ATOM 721 C CA . VAL A 1 84 ? 18.781 -4.652 -26.800 1.00 77.06 84 VAL A CA 1
ATOM 722 C C . VAL A 1 84 ? 18.662 -4.870 -25.298 1.00 77.06 84 VAL A C 1
ATOM 724 O O . VAL A 1 84 ? 17.817 -5.643 -24.833 1.00 77.06 84 VAL A O 1
ATOM 727 N N . PHE A 1 85 ? 19.521 -4.191 -24.542 1.00 82.50 85 PHE A N 1
ATOM 728 C CA . PHE A 1 85 ? 19.485 -4.182 -23.086 1.00 82.50 85 PHE A CA 1
ATOM 729 C C . PHE A 1 85 ? 18.774 -2.923 -22.612 1.00 82.50 85 PHE A C 1
ATOM 731 O O . PHE A 1 85 ? 19.241 -1.811 -22.841 1.00 82.50 85 PHE A O 1
ATOM 738 N N . LEU A 1 86 ? 17.654 -3.108 -21.922 1.00 83.38 86 LEU A N 1
ATOM 739 C CA . LEU A 1 86 ? 16.922 -2.018 -21.294 1.00 83.38 86 LEU A CA 1
ATOM 740 C C . LEU A 1 86 ? 17.177 -2.029 -19.795 1.00 83.38 86 LEU A C 1
ATOM 742 O O . LEU A 1 86 ? 17.194 -3.090 -19.158 1.00 83.38 86 LEU A O 1
ATOM 746 N N . LYS A 1 87 ? 17.332 -0.832 -19.226 1.00 85.44 87 LYS A N 1
ATOM 747 C CA . LYS A 1 87 ? 17.486 -0.649 -17.782 1.00 85.44 87 LYS A CA 1
ATOM 748 C C . LYS A 1 87 ? 16.291 -1.256 -17.040 1.00 85.44 87 LYS A C 1
ATOM 750 O O . LYS A 1 87 ? 15.181 -1.361 -17.573 1.00 85.44 87 LYS A O 1
ATOM 755 N N . SER A 1 88 ? 16.532 -1.671 -15.796 1.00 87.75 88 SER A N 1
ATOM 756 C CA . SER A 1 88 ? 15.444 -2.106 -14.919 1.00 87.75 88 SER A CA 1
ATOM 757 C C . SER A 1 88 ? 14.501 -0.936 -14.639 1.00 87.75 88 SER A C 1
ATOM 759 O O . SER A 1 88 ? 14.935 0.218 -14.614 1.00 87.75 88 SER A O 1
ATOM 761 N N . ILE A 1 89 ? 13.225 -1.230 -14.391 1.00 86.00 89 ILE A N 1
ATOM 762 C CA . ILE A 1 89 ? 12.227 -0.200 -14.085 1.00 86.00 89 ILE A CA 1
ATOM 763 C C . ILE A 1 89 ? 12.672 0.612 -12.864 1.00 86.00 89 ILE A C 1
ATOM 765 O O . ILE A 1 89 ? 12.708 1.835 -12.923 1.00 86.00 89 ILE A O 1
ATOM 769 N N . ASN A 1 90 ? 13.123 -0.045 -11.791 1.00 87.19 90 ASN A N 1
ATOM 770 C CA . ASN A 1 90 ? 13.583 0.667 -10.594 1.00 87.19 90 ASN A CA 1
ATOM 771 C C . ASN A 1 90 ? 14.839 1.515 -10.846 1.00 87.19 90 ASN A C 1
ATOM 773 O O . ASN A 1 90 ? 14.997 2.559 -10.222 1.00 87.19 90 ASN A O 1
ATOM 777 N N . SER A 1 91 ? 15.730 1.091 -11.749 1.00 87.00 91 SER A N 1
ATOM 778 C CA . SER A 1 91 ? 16.893 1.899 -12.136 1.00 87.00 91 SER A CA 1
ATOM 779 C C . SER A 1 91 ? 16.466 3.168 -12.867 1.00 87.00 91 SER A C 1
ATOM 781 O O . SER A 1 91 ? 17.009 4.231 -12.590 1.00 87.00 91 SER A O 1
ATOM 783 N N . SER A 1 92 ? 15.484 3.069 -13.765 1.00 88.69 92 SER A N 1
ATOM 784 C CA . SER A 1 92 ? 14.970 4.222 -14.510 1.00 88.69 92 SER A CA 1
ATOM 785 C C . SER A 1 92 ? 14.091 5.139 -13.659 1.00 88.69 92 SER A C 1
ATOM 787 O O . SER A 1 92 ? 14.068 6.337 -13.895 1.00 88.69 92 SER A O 1
ATOM 789 N N . LEU A 1 93 ? 13.422 4.607 -12.631 1.00 90.94 93 LEU A N 1
ATOM 790 C CA . LEU A 1 93 ? 12.613 5.380 -11.682 1.00 90.94 93 LEU A CA 1
ATOM 791 C C . LEU A 1 93 ? 13.403 5.898 -10.472 1.00 90.94 93 LEU A C 1
ATOM 793 O O . LEU A 1 93 ? 12.806 6.506 -9.587 1.00 90.94 93 LEU A O 1
ATOM 797 N N . LYS A 1 94 ? 14.720 5.659 -10.394 1.00 89.19 94 LYS A N 1
ATOM 798 C CA . LYS A 1 94 ? 15.553 6.044 -9.237 1.00 89.19 94 LYS A CA 1
ATOM 799 C C . LYS A 1 94 ? 15.449 7.540 -8.936 1.00 89.19 94 LYS A C 1
ATOM 801 O O . LYS A 1 94 ? 15.280 7.931 -7.785 1.00 89.19 94 LYS A O 1
ATOM 806 N N . GLU A 1 95 ? 15.516 8.342 -9.988 1.00 89.38 95 GLU A N 1
ATOM 807 C CA . GLU A 1 95 ? 15.516 9.804 -9.939 1.00 89.38 95 GLU A CA 1
ATOM 808 C C . GLU A 1 95 ? 14.148 10.335 -9.498 1.00 89.38 95 GLU A C 1
ATOM 810 O O . GLU A 1 95 ? 14.052 11.071 -8.517 1.00 89.38 95 GLU A O 1
ATOM 815 N N . LEU A 1 96 ? 13.075 9.850 -10.133 1.00 92.25 96 LEU A N 1
ATOM 816 C CA . LEU A 1 96 ? 11.701 10.151 -9.730 1.00 92.25 96 LEU A CA 1
ATOM 817 C C . LEU A 1 96 ? 11.442 9.746 -8.272 1.00 92.25 96 LEU A C 1
ATOM 819 O O . LEU A 1 96 ? 10.850 10.501 -7.511 1.00 92.25 96 LEU A O 1
ATOM 823 N N . HIS A 1 97 ? 11.921 8.576 -7.846 1.00 91.25 97 HIS A N 1
ATOM 824 C CA . HIS A 1 97 ? 11.765 8.124 -6.467 1.00 91.25 97 HIS A CA 1
ATOM 825 C C . HIS A 1 97 ? 12.484 9.041 -5.468 1.00 91.25 97 HIS A C 1
ATOM 827 O O . HIS A 1 97 ? 11.939 9.316 -4.402 1.00 91.25 97 HIS A O 1
ATOM 833 N N . ALA A 1 98 ? 13.690 9.521 -5.784 1.00 88.31 98 ALA A N 1
ATOM 834 C CA . ALA A 1 98 ? 14.413 10.463 -4.932 1.00 88.31 98 ALA A CA 1
ATOM 835 C C . ALA A 1 98 ? 13.648 11.787 -4.765 1.00 88.31 98 ALA A C 1
ATOM 837 O O . ALA A 1 98 ? 13.507 12.266 -3.641 1.00 88.31 98 ALA A O 1
ATOM 838 N N . ILE A 1 99 ? 13.078 12.310 -5.853 1.00 90.81 99 ILE A N 1
ATOM 839 C CA . ILE A 1 99 ? 12.271 13.539 -5.841 1.00 90.81 99 ILE A CA 1
ATOM 840 C C . ILE A 1 99 ? 10.978 13.344 -5.047 1.00 90.81 99 ILE A C 1
ATOM 842 O O . ILE A 1 99 ? 10.685 14.126 -4.150 1.00 90.81 99 ILE A O 1
ATOM 846 N N . LEU A 1 100 ? 10.237 12.259 -5.289 1.00 91.56 100 LEU A N 1
ATOM 847 C CA . LEU A 1 100 ? 9.010 11.971 -4.539 1.00 91.56 100 LEU A CA 1
ATOM 848 C C . LEU A 1 100 ? 9.274 11.792 -3.038 1.00 91.56 100 LEU A C 1
ATOM 850 O O . LEU A 1 100 ? 8.442 12.177 -2.218 1.00 91.56 100 LEU A O 1
ATOM 854 N N . ARG A 1 101 ? 10.430 11.228 -2.657 1.00 88.00 101 ARG A N 1
ATOM 855 C CA . ARG A 1 101 ? 10.844 11.158 -1.248 1.00 88.00 101 ARG A CA 1
ATOM 856 C C . ARG A 1 101 ? 11.074 12.547 -0.659 1.00 88.00 101 ARG A C 1
ATOM 858 O O . ARG A 1 101 ? 10.645 12.773 0.465 1.00 88.00 101 ARG A O 1
ATOM 865 N N . ARG A 1 102 ? 11.701 13.467 -1.394 1.00 85.19 102 ARG A N 1
ATOM 866 C CA . ARG A 1 102 ? 11.874 14.857 -0.947 1.00 85.19 102 ARG A CA 1
ATOM 867 C C . ARG A 1 102 ? 10.530 15.563 -0.792 1.00 85.19 102 ARG A C 1
ATOM 869 O O . ARG A 1 102 ? 10.268 16.089 0.280 1.00 85.19 102 ARG A O 1
ATOM 876 N N . ILE A 1 103 ? 9.645 15.453 -1.783 1.00 88.81 103 ILE A N 1
ATOM 877 C CA . ILE A 1 103 ? 8.290 16.025 -1.724 1.00 88.81 103 ILE A CA 1
ATOM 878 C C . ILE A 1 103 ? 7.507 15.478 -0.524 1.00 88.81 103 ILE A C 1
ATOM 880 O O . ILE A 1 103 ? 6.841 16.232 0.173 1.00 88.81 103 ILE A O 1
ATOM 884 N N . LYS A 1 104 ? 7.628 14.178 -0.224 1.00 88.38 104 LYS A N 1
ATOM 885 C CA . LYS A 1 104 ? 7.040 13.578 0.985 1.00 88.38 104 LYS A CA 1
ATOM 886 C C . LYS A 1 104 ? 7.456 14.311 2.272 1.00 88.38 104 LYS A C 1
ATOM 888 O O . LYS A 1 104 ? 6.677 14.337 3.220 1.00 88.38 104 LYS A O 1
ATOM 893 N N . HIS A 1 105 ? 8.684 14.818 2.330 1.00 82.50 105 HIS A N 1
ATOM 894 C CA . HIS A 1 105 ? 9.227 15.496 3.501 1.00 82.50 105 HIS A CA 1
ATOM 895 C C . HIS A 1 105 ? 8.931 16.997 3.519 1.00 82.50 105 HIS A C 1
ATOM 897 O O . HIS A 1 105 ? 8.643 17.518 4.588 1.00 82.50 105 HIS A O 1
ATOM 903 N N . GLU A 1 106 ? 8.979 17.666 2.364 1.00 84.25 106 GLU A N 1
ATOM 904 C CA . GLU A 1 106 ? 8.634 19.091 2.225 1.00 84.25 106 GLU A CA 1
ATOM 905 C C . GLU A 1 106 ? 7.128 19.334 2.401 1.00 84.25 106 GLU A C 1
ATOM 907 O O . GLU A 1 106 ? 6.713 20.335 2.977 1.00 84.25 106 GLU A O 1
ATOM 912 N N . HIS A 1 107 ? 6.302 18.398 1.927 1.00 86.88 107 HIS A N 1
ATOM 913 C CA . HIS A 1 107 ? 4.847 18.527 1.908 1.00 86.88 107 HIS A CA 1
ATOM 914 C C . HIS A 1 107 ? 4.154 17.283 2.496 1.00 86.88 107 HIS A C 1
ATOM 916 O O . HIS A 1 107 ? 3.429 16.573 1.784 1.00 86.88 107 HIS A O 1
ATOM 922 N N . PRO A 1 108 ? 4.341 16.980 3.797 1.00 87.69 108 PRO A N 1
ATOM 923 C CA . PRO A 1 108 ? 3.721 15.820 4.441 1.00 87.69 108 PRO A CA 1
ATOM 924 C C . PRO A 1 108 ? 2.186 15.850 4.382 1.00 87.69 108 PRO A C 1
ATOM 926 O O . PRO A 1 108 ? 1.560 14.791 4.305 1.00 87.69 108 PRO A O 1
ATOM 929 N N . GLN A 1 109 ? 1.573 17.036 4.324 1.00 88.94 109 GLN A N 1
ATOM 930 C CA . GLN A 1 109 ? 0.135 17.224 4.136 1.00 88.94 109 GLN A CA 1
ATOM 931 C C . GLN A 1 109 ? -0.382 16.548 2.862 1.00 88.94 109 GLN A C 1
ATOM 933 O O . GLN A 1 109 ? -1.494 16.028 2.857 1.00 88.94 109 GLN A O 1
ATOM 938 N N . ALA A 1 110 ? 0.424 16.456 1.797 1.00 91.75 110 ALA A N 1
ATOM 939 C CA . ALA A 1 110 ? 0.013 15.800 0.556 1.00 91.75 110 ALA A CA 1
ATOM 940 C C . ALA A 1 110 ? -0.298 14.301 0.740 1.00 91.75 110 ALA A C 1
ATOM 942 O O . ALA A 1 110 ? -1.083 13.725 -0.016 1.00 91.75 110 ALA A O 1
ATOM 943 N N . LEU A 1 111 ? 0.292 13.677 1.764 1.00 91.75 111 LEU A N 1
ATOM 944 C CA . LEU A 1 111 ? 0.123 12.267 2.118 1.00 91.75 111 LEU A CA 1
ATOM 945 C C . LEU A 1 111 ? -0.995 12.031 3.140 1.00 91.75 111 LEU A C 1
ATOM 947 O O . LEU A 1 111 ? -1.236 10.873 3.503 1.00 91.75 111 LEU A O 1
ATOM 951 N N . GLY A 1 112 ? -1.646 13.101 3.604 1.00 91.06 112 GLY A N 1
ATOM 952 C CA . GLY A 1 112 ? -2.673 13.069 4.635 1.00 91.06 112 GLY A CA 1
ATOM 953 C C . GLY A 1 112 ? -2.183 12.395 5.918 1.00 91.06 112 GLY A C 1
ATOM 954 O O . GLY A 1 112 ? -1.094 12.665 6.426 1.00 91.06 112 GLY A O 1
ATOM 955 N N . SER A 1 113 ? -2.967 11.451 6.420 1.00 92.94 113 SER A N 1
ATOM 956 C CA . SER A 1 113 ? -2.719 10.744 7.679 1.00 92.94 113 SER A CA 1
ATOM 957 C C . SER A 1 113 ? -1.740 9.569 7.566 1.00 92.94 113 SER A C 1
ATOM 959 O O . SER A 1 113 ? -1.626 8.759 8.492 1.00 92.94 113 SER A O 1
ATOM 961 N N . SER A 1 114 ? -0.988 9.471 6.464 1.00 93.56 114 SER A N 1
ATOM 962 C CA . SER A 1 114 ? -0.036 8.376 6.241 1.00 93.56 114 SER A CA 1
ATOM 963 C C . SER A 1 114 ? 1.015 8.253 7.354 1.00 93.56 114 SER A C 1
ATOM 965 O O . SER A 1 114 ? 1.554 9.241 7.863 1.00 93.56 114 SER A O 1
ATOM 967 N N . VAL A 1 115 ? 1.362 7.011 7.676 1.00 90.12 115 VAL A N 1
ATOM 968 C CA . VAL A 1 115 ? 2.525 6.599 8.470 1.00 90.12 115 VAL A CA 1
ATOM 969 C C . VAL A 1 115 ? 3.300 5.537 7.686 1.00 90.12 115 VAL A C 1
ATOM 971 O O . VAL A 1 115 ? 2.705 4.736 6.965 1.00 90.12 115 VAL A O 1
ATOM 974 N N . PHE A 1 116 ? 4.634 5.536 7.778 1.00 85.00 116 PHE A N 1
ATOM 975 C CA . PHE A 1 116 ? 5.500 4.671 6.954 1.00 85.00 116 PHE A CA 1
ATOM 976 C C . PHE A 1 116 ? 6.231 3.587 7.755 1.00 85.00 116 PHE A C 1
ATOM 978 O O . PHE A 1 116 ? 7.110 2.899 7.231 1.00 85.00 116 PHE A O 1
ATOM 985 N N . GLY A 1 117 ? 5.841 3.404 9.013 1.00 80.56 117 GLY A N 1
ATOM 986 C CA . GLY A 1 117 ? 6.359 2.384 9.908 1.00 80.56 117 GLY A CA 1
ATOM 987 C C . GLY A 1 117 ? 5.679 2.453 11.269 1.00 80.56 117 GLY A C 1
ATOM 988 O O . GLY A 1 117 ? 4.936 3.394 11.556 1.00 80.56 117 GLY A O 1
ATOM 989 N N . TYR A 1 118 ? 5.947 1.454 12.109 1.00 81.12 118 TYR A N 1
ATOM 990 C CA . TYR A 1 118 ? 5.404 1.421 13.467 1.00 81.12 118 TYR A CA 1
ATOM 991 C C . TYR A 1 118 ? 5.966 2.540 14.342 1.00 81.12 118 TYR A C 1
ATOM 993 O O . TYR A 1 118 ? 5.222 3.073 15.153 1.00 81.12 118 TYR A O 1
ATOM 1001 N N . ASP A 1 119 ? 7.216 2.957 14.126 1.00 76.94 119 ASP A N 1
ATOM 1002 C CA . ASP A 1 119 ? 7.826 4.055 14.887 1.00 76.94 119 ASP A CA 1
ATOM 1003 C C . ASP A 1 119 ? 7.099 5.386 14.635 1.00 76.94 119 ASP A C 1
ATOM 1005 O O . ASP A 1 119 ? 6.805 6.130 15.569 1.00 76.94 119 ASP A O 1
ATOM 1009 N N . ASP A 1 120 ? 6.733 5.662 13.378 1.00 78.88 120 ASP A N 1
ATOM 1010 C CA . ASP A 1 120 ? 5.953 6.852 13.015 1.00 78.88 120 ASP A CA 1
ATOM 1011 C C . ASP A 1 120 ? 4.529 6.795 13.584 1.00 78.88 120 ASP A C 1
ATOM 1013 O O . ASP A 1 120 ? 4.013 7.803 14.067 1.00 78.88 120 ASP A O 1
ATOM 1017 N N . ALA A 1 121 ? 3.896 5.617 13.541 1.00 81.75 121 ALA A N 1
ATOM 1018 C CA . ALA A 1 121 ? 2.576 5.401 14.129 1.00 81.75 121 ALA A CA 1
ATOM 1019 C C . ALA A 1 121 ? 2.598 5.612 15.649 1.00 81.75 121 ALA A C 1
ATOM 1021 O O . ALA A 1 121 ? 1.752 6.325 16.186 1.00 81.75 121 ALA A O 1
ATOM 1022 N N . TYR A 1 122 ? 3.598 5.041 16.322 1.00 81.25 122 TYR A N 1
ATOM 1023 C CA . TYR A 1 122 ? 3.804 5.173 17.758 1.00 81.25 122 TYR A CA 1
ATOM 1024 C C . TYR A 1 122 ? 4.054 6.629 18.151 1.00 81.25 122 TYR A C 1
ATOM 1026 O O . TYR A 1 122 ? 3.397 7.124 19.058 1.00 81.25 122 TYR A O 1
ATOM 1034 N N . ARG A 1 123 ? 4.910 7.358 17.419 1.00 80.19 123 ARG A N 1
ATOM 1035 C CA . ARG A 1 123 ? 5.171 8.786 17.668 1.00 80.19 123 ARG A CA 1
ATOM 1036 C C . ARG A 1 123 ? 3.885 9.615 17.647 1.00 80.19 123 ARG A C 1
ATOM 1038 O O . ARG A 1 123 ? 3.654 10.387 18.572 1.00 80.19 123 ARG A O 1
ATOM 1045 N N . LYS A 1 124 ? 3.037 9.428 16.627 1.00 83.94 124 LYS A N 1
ATOM 1046 C CA . LYS A 1 124 ? 1.746 10.131 16.528 1.00 83.94 124 LYS A CA 1
ATOM 1047 C C . LYS A 1 124 ? 0.793 9.742 17.663 1.00 83.94 124 LYS A C 1
ATOM 1049 O O . LYS A 1 124 ? 0.125 10.608 18.217 1.00 83.94 124 LYS A O 1
ATOM 1054 N N . LEU A 1 125 ? 0.753 8.464 18.045 1.00 83.25 125 LEU A N 1
ATOM 1055 C CA . LEU A 1 125 ? -0.079 8.013 19.161 1.00 83.25 125 LEU A CA 1
ATOM 1056 C C . LEU A 1 125 ? 0.404 8.582 20.506 1.00 83.25 125 LEU A C 1
ATOM 1058 O O . LEU A 1 125 ? -0.408 9.074 21.281 1.00 83.25 125 LEU A O 1
ATOM 1062 N N . CYS A 1 126 ? 1.713 8.599 20.767 1.00 82.00 126 CYS A N 1
ATOM 1063 C CA . CYS A 1 126 ? 2.296 9.186 21.978 1.00 82.00 126 CYS A CA 1
ATOM 1064 C C . CYS A 1 126 ? 2.042 10.688 22.108 1.00 82.00 126 CYS A C 1
ATOM 1066 O O . CYS A 1 126 ? 1.959 11.182 23.223 1.00 82.00 126 CYS A O 1
ATOM 1068 N N . GLN A 1 127 ? 1.908 11.411 20.995 1.00 84.69 127 GLN A N 1
ATOM 1069 C CA . GLN A 1 127 ? 1.523 12.826 21.004 1.00 84.69 127 GLN A CA 1
ATOM 1070 C C . GLN A 1 127 ? 0.024 13.024 21.270 1.00 84.69 127 GLN A C 1
ATOM 1072 O O . GLN A 1 127 ? -0.378 14.059 21.793 1.00 84.69 127 GLN A O 1
ATOM 1077 N N . PHE A 1 128 ? -0.805 12.040 20.918 1.00 85.25 128 PHE A N 1
ATOM 1078 C CA . PHE A 1 128 ? -2.254 12.079 21.099 1.00 85.25 128 PHE A CA 1
ATOM 1079 C C . PHE A 1 128 ? -2.686 11.684 22.518 1.00 85.25 128 PHE A C 1
ATOM 1081 O O . PHE A 1 128 ? -3.580 12.305 23.084 1.00 85.25 128 PHE A O 1
ATOM 1088 N N . LEU A 1 129 ? -2.043 10.680 23.122 1.00 83.50 129 LEU A N 1
ATOM 1089 C CA . LEU A 1 129 ? -2.450 10.137 24.425 1.00 83.50 129 LEU A CA 1
ATOM 1090 C C . LEU A 1 129 ? -2.465 11.163 25.576 1.00 83.50 129 LEU A C 1
ATOM 1092 O O . LEU A 1 129 ? -3.442 11.153 26.322 1.00 83.50 129 LEU A O 1
ATOM 1096 N N . PRO A 1 130 ? -1.457 12.044 25.751 1.00 82.50 130 PRO A N 1
ATOM 1097 C CA . PRO A 1 130 ? -1.486 13.058 26.804 1.00 82.50 130 PRO A CA 1
ATOM 1098 C C . PRO A 1 130 ? -2.644 14.036 26.623 1.00 82.50 130 PRO A C 1
ATOM 1100 O O . PRO A 1 130 ? -3.330 14.338 27.590 1.00 82.50 130 PRO A O 1
ATOM 1103 N N . LYS A 1 131 ? -2.906 14.445 25.374 1.00 84.25 131 LYS A N 1
ATOM 1104 C CA . LYS A 1 131 ? -4.005 15.349 25.014 1.00 84.25 131 LYS A CA 1
ATOM 1105 C C . LYS A 1 131 ? -5.369 14.736 25.380 1.00 84.25 131 LYS A C 1
ATOM 1107 O O . LYS A 1 131 ? -6.229 15.404 25.932 1.00 84.25 131 LYS A O 1
ATOM 1112 N N . VAL A 1 132 ? -5.543 13.431 25.156 1.00 82.00 132 VAL A N 1
ATOM 1113 C CA . VAL A 1 132 ? -6.775 12.701 25.521 1.00 82.00 132 VAL A CA 1
ATOM 1114 C C . VAL A 1 132 ? -6.946 12.525 27.035 1.00 82.00 132 VAL A C 1
ATOM 1116 O O . VAL A 1 132 ? -8.074 12.417 27.511 1.00 82.00 132 VAL A O 1
ATOM 1119 N N . LYS A 1 133 ? -5.846 12.465 27.793 1.00 79.00 133 LYS A N 1
ATOM 1120 C CA . LYS A 1 133 ? -5.846 12.298 29.257 1.00 79.00 133 LYS A CA 1
ATOM 1121 C C . LYS A 1 133 ? -5.890 13.622 30.024 1.00 79.00 133 LYS A C 1
ATOM 1123 O O . LYS A 1 133 ? -5.873 13.609 31.253 1.00 79.00 133 LYS A O 1
ATOM 1128 N N . GLU A 1 134 ? -5.892 14.754 29.329 1.00 72.06 134 GLU A N 1
ATOM 1129 C CA . GLU A 1 134 ? -5.798 16.069 29.953 1.00 72.06 134 GLU A CA 1
ATOM 1130 C C . GLU A 1 134 ? -6.969 16.284 30.932 1.00 72.06 134 GLU A C 1
ATOM 1132 O O . GLU A 1 134 ? -8.135 16.270 30.544 1.00 72.06 134 GLU A O 1
ATOM 1137 N N . GLY A 1 135 ? -6.652 16.411 32.226 1.00 63.88 135 GLY A N 1
ATOM 1138 C CA . GLY A 1 135 ? -7.629 16.647 33.296 1.00 63.88 135 GLY A CA 1
ATOM 1139 C C . GLY A 1 135 ? -8.193 15.411 34.014 1.00 63.88 135 GLY A C 1
ATOM 1140 O O . GLY A 1 135 ? -8.981 15.588 34.939 1.00 63.88 135 GLY A O 1
ATOM 1141 N N . SER A 1 136 ? -7.801 14.174 33.666 1.00 67.75 136 SER A N 1
ATOM 1142 C CA . SER A 1 136 ? -8.255 12.965 34.384 1.00 67.75 136 SER A CA 1
ATOM 1143 C C . SER A 1 136 ? -7.180 11.870 34.469 1.00 67.75 136 SER A C 1
ATOM 1145 O O . SER A 1 136 ? -6.536 11.555 33.466 1.00 67.75 136 SER A O 1
ATOM 1147 N N . PRO A 1 137 ? -7.007 11.206 35.632 1.00 67.75 137 PRO A N 1
ATOM 1148 C CA . PRO A 1 137 ? -6.123 10.044 35.753 1.00 67.75 137 PRO A CA 1
ATOM 1149 C C . PRO A 1 137 ? -6.654 8.814 34.997 1.00 67.75 137 PRO A C 1
ATOM 1151 O O . PRO A 1 137 ? -5.894 7.886 34.714 1.00 67.75 137 PRO A O 1
ATOM 1154 N N . MET A 1 138 ? -7.949 8.793 34.659 1.00 72.56 138 MET A N 1
ATOM 1155 C CA . MET A 1 138 ? -8.602 7.676 33.982 1.00 72.56 138 MET A CA 1
ATOM 1156 C C . MET A 1 138 ? -8.805 7.978 32.494 1.00 72.56 138 MET A C 1
ATOM 1158 O O . MET A 1 138 ? -9.250 9.065 32.127 1.00 72.56 138 MET A O 1
ATOM 1162 N N . MET A 1 139 ? -8.510 6.998 31.632 1.00 77.31 139 MET A N 1
ATOM 1163 C CA . MET A 1 139 ? -8.741 7.128 30.190 1.00 77.31 139 MET A CA 1
ATOM 1164 C C . MET A 1 139 ? -10.232 7.343 29.899 1.00 77.31 139 MET A C 1
ATOM 1166 O O . MET A 1 139 ? -11.051 6.534 30.351 1.00 77.31 139 MET A O 1
ATOM 1170 N N . PRO A 1 140 ? -10.604 8.378 29.122 1.00 85.06 140 PRO A N 1
ATOM 1171 C CA . PRO A 1 140 ? -11.979 8.535 28.680 1.00 85.06 140 PRO A CA 1
ATOM 1172 C C . PRO A 1 140 ? -12.364 7.401 27.728 1.00 85.06 140 PRO A C 1
ATOM 1174 O O . PRO A 1 140 ? -11.521 6.734 27.122 1.00 85.06 140 PRO A O 1
ATOM 1177 N N . LYS A 1 141 ? -13.671 7.192 27.564 1.00 88.50 141 LYS A N 1
ATOM 1178 C CA . LYS A 1 141 ? -14.185 6.224 26.595 1.00 88.50 141 LYS A CA 1
ATOM 1179 C C . LYS A 1 141 ? -13.777 6.640 25.180 1.00 88.50 141 LYS A C 1
ATOM 1181 O O . LYS A 1 141 ? -14.052 7.758 24.757 1.00 88.50 141 LYS A O 1
ATOM 1186 N N . VAL A 1 142 ? -13.167 5.715 24.444 1.00 91.56 142 VAL A N 1
ATOM 1187 C CA . VAL A 1 142 ? -12.706 5.939 23.069 1.00 91.56 142 VAL A CA 1
ATOM 1188 C C . VAL A 1 142 ? -13.490 5.099 22.068 1.00 91.56 142 VAL A C 1
ATOM 1190 O O . VAL A 1 142 ? -13.912 3.975 22.348 1.00 91.56 142 VAL A O 1
ATOM 1193 N N . TYR A 1 143 ? -13.655 5.652 20.874 1.00 93.12 143 TYR A N 1
ATOM 1194 C CA . TYR A 1 143 ? -14.352 5.052 19.747 1.00 93.12 143 TYR A CA 1
ATOM 1195 C C . TYR A 1 143 ? -13.357 4.862 18.608 1.00 93.12 143 TYR A C 1
ATOM 1197 O O . TYR A 1 143 ? -12.764 5.820 18.113 1.00 93.12 143 TYR A O 1
ATOM 1205 N N . ILE A 1 144 ? -13.146 3.609 18.228 1.00 94.19 144 ILE A N 1
ATOM 1206 C CA . ILE A 1 144 ? -12.083 3.174 17.333 1.00 94.19 144 ILE A CA 1
ATOM 1207 C C . ILE A 1 144 ? -12.712 2.540 16.098 1.00 94.19 144 ILE A C 1
ATOM 1209 O O . ILE A 1 144 ? -13.592 1.682 16.202 1.00 94.19 144 ILE A O 1
ATOM 1213 N N . VAL A 1 145 ? -12.216 2.944 14.932 1.00 94.12 145 VAL A N 1
ATOM 1214 C CA . VAL A 1 145 ? -12.571 2.380 13.631 1.00 94.12 145 VAL A CA 1
ATOM 1215 C C . VAL A 1 145 ? -11.302 1.917 12.928 1.00 94.12 145 VAL A C 1
ATOM 1217 O O . VAL A 1 145 ? -10.362 2.692 12.757 1.00 94.12 145 VAL A O 1
ATOM 1220 N N . VAL A 1 146 ? -11.277 0.659 12.498 1.00 93.94 146 VAL A N 1
ATOM 1221 C CA . VAL A 1 146 ? -10.185 0.077 11.708 1.00 93.94 146 VAL A CA 1
ATOM 1222 C C . VAL A 1 146 ? -10.717 -0.339 10.343 1.00 93.94 146 VAL A C 1
ATOM 1224 O O . VAL A 1 146 ? -11.776 -0.957 10.257 1.00 93.94 146 VAL A O 1
ATOM 1227 N N . GLY A 1 147 ? -9.979 -0.039 9.275 1.00 92.00 147 GLY A N 1
ATOM 1228 C CA . GLY A 1 147 ? -10.363 -0.418 7.915 1.00 92.00 147 GLY A CA 1
ATOM 1229 C C . GLY A 1 147 ? -9.176 -0.810 7.044 1.00 92.00 147 GLY A C 1
ATOM 1230 O O . GLY A 1 147 ? -8.125 -0.193 7.122 1.00 92.00 147 GLY A O 1
ATOM 1231 N N . ASP A 1 148 ? -9.357 -1.815 6.191 1.00 93.25 148 ASP A N 1
ATOM 1232 C CA . ASP A 1 148 ? -8.382 -2.264 5.181 1.00 93.25 148 ASP A CA 1
ATOM 1233 C C . ASP A 1 148 ? -8.943 -1.911 3.803 1.00 93.25 148 ASP A C 1
ATOM 1235 O O . ASP A 1 148 ? -10.073 -2.288 3.488 1.00 93.25 148 ASP A O 1
ATOM 1239 N N . VAL A 1 149 ? -8.195 -1.185 2.971 1.00 93.56 149 VAL A N 1
ATOM 1240 C CA . VAL A 1 149 ? -8.624 -0.915 1.590 1.00 93.56 149 VAL A CA 1
ATOM 1241 C C . VAL A 1 149 ? -8.561 -2.208 0.778 1.00 93.56 149 VAL A C 1
ATOM 1243 O O . VAL A 1 149 ? -7.514 -2.843 0.636 1.00 93.56 149 VAL A O 1
ATOM 1246 N N . SER A 1 150 ? -9.679 -2.581 0.161 1.00 91.38 150 SER A N 1
ATOM 1247 C CA . SER A 1 150 ? -9.749 -3.769 -0.682 1.00 91.38 150 SER A CA 1
ATOM 1248 C C . SER A 1 150 ? -8.921 -3.583 -1.951 1.00 91.38 150 SER A C 1
ATOM 1250 O O . SER A 1 150 ? -9.137 -2.653 -2.731 1.00 91.38 150 SER A O 1
ATOM 1252 N N . LYS A 1 151 ? -7.969 -4.500 -2.172 1.00 89.12 151 LYS A N 1
ATOM 1253 C CA . LYS A 1 151 ? -7.099 -4.535 -3.360 1.00 89.12 151 LYS A CA 1
ATOM 1254 C C . LYS A 1 151 ? -6.419 -3.183 -3.653 1.00 89.12 151 LYS A C 1
ATOM 1256 O O . LYS A 1 151 ? -6.300 -2.811 -4.814 1.00 89.12 151 LYS A O 1
ATOM 1261 N N . ALA A 1 152 ? -5.930 -2.481 -2.627 1.00 90.69 152 ALA A N 1
ATOM 1262 C CA . ALA A 1 152 ? -5.465 -1.090 -2.716 1.00 90.69 152 ALA A CA 1
ATOM 1263 C C . ALA A 1 152 ? -4.539 -0.761 -3.901 1.00 90.69 152 ALA A C 1
ATOM 1265 O O . ALA A 1 152 ? -4.703 0.266 -4.543 1.00 90.69 152 ALA A O 1
ATOM 1266 N N . PHE A 1 153 ? -3.572 -1.626 -4.227 1.00 91.94 153 PHE A N 1
ATOM 1267 C CA . PHE A 1 153 ? -2.716 -1.402 -5.399 1.00 91.94 153 PHE A CA 1
ATOM 1268 C C . PHE A 1 153 ? -3.435 -1.681 -6.715 1.00 91.94 153 PHE A C 1
ATOM 1270 O O . PHE A 1 153 ? -3.210 -0.974 -7.689 1.00 91.94 153 PHE A O 1
ATOM 1277 N N . ASP A 1 154 ? -4.271 -2.711 -6.758 1.00 90.06 154 ASP A N 1
ATOM 1278 C CA . ASP A 1 154 ? -4.852 -3.227 -7.994 1.00 90.06 154 ASP A CA 1
ATOM 1279 C C . ASP A 1 154 ? -6.109 -2.442 -8.416 1.00 90.06 154 ASP A C 1
ATOM 1281 O O . ASP A 1 154 ? -6.529 -2.558 -9.562 1.00 90.06 154 ASP A O 1
ATOM 1285 N N . SER A 1 155 ? -6.692 -1.636 -7.518 1.00 91.12 155 SER A N 1
ATOM 1286 C CA . SER A 1 155 ? -7.902 -0.834 -7.755 1.00 91.12 155 SER A CA 1
ATOM 1287 C C . SER A 1 155 ? -7.641 0.618 -8.174 1.00 91.12 155 SER A C 1
ATOM 1289 O O . SER A 1 155 ? -8.562 1.290 -8.637 1.00 91.12 155 SER A O 1
ATOM 1291 N N . ILE A 1 156 ? -6.400 1.109 -8.057 1.00 94.50 156 ILE A N 1
ATOM 1292 C CA . ILE A 1 156 ? -6.065 2.515 -8.336 1.00 94.50 156 ILE A CA 1
ATOM 1293 C C . ILE A 1 156 ? -6.437 2.917 -9.768 1.00 94.50 156 ILE A C 1
ATOM 1295 O O . ILE A 1 156 ? -5.986 2.315 -10.750 1.00 94.50 156 ILE A O 1
ATOM 1299 N N . ASN A 1 157 ? -7.204 4.004 -9.881 1.00 94.56 157 ASN A N 1
ATOM 1300 C CA . ASN A 1 157 ? -7.464 4.664 -11.153 1.00 94.56 157 ASN A CA 1
ATOM 1301 C C . ASN A 1 157 ? -6.215 5.438 -11.606 1.00 94.56 157 ASN A C 1
ATOM 1303 O O . ASN A 1 157 ? -5.848 6.456 -11.016 1.00 94.56 157 ASN A O 1
ATOM 1307 N N . GLN A 1 158 ? -5.577 4.951 -12.671 1.00 95.00 158 GLN A N 1
ATOM 1308 C CA . GLN A 1 158 ? -4.335 5.515 -13.195 1.00 95.00 158 GLN A CA 1
ATOM 1309 C C . GLN A 1 158 ? -4.501 6.936 -13.748 1.00 95.00 158 GLN A C 1
ATOM 1311 O O . GLN A 1 158 ? -3.582 7.729 -13.590 1.00 95.00 158 GLN A O 1
ATOM 1316 N N . ASP A 1 159 ? -5.636 7.273 -14.375 1.00 94.81 159 ASP A N 1
ATOM 1317 C CA . ASP A 1 159 ? -5.876 8.631 -14.894 1.00 94.81 159 ASP A CA 1
ATOM 1318 C C . ASP A 1 159 ? -5.949 9.634 -13.753 1.00 94.81 159 ASP A C 1
ATOM 1320 O O . ASP A 1 159 ? -5.233 10.635 -13.746 1.00 94.81 159 ASP A O 1
ATOM 1324 N N . LYS A 1 160 ? -6.737 9.297 -12.725 1.00 95.44 160 LYS A N 1
ATOM 1325 C CA . LYS A 1 160 ? -6.863 10.148 -11.545 1.00 95.44 160 LYS A CA 1
ATOM 1326 C C . LYS A 1 160 ? -5.539 10.271 -10.794 1.00 95.44 160 LYS A C 1
ATOM 1328 O O . LYS A 1 160 ? -5.223 11.338 -10.287 1.00 95.44 160 LYS A O 1
ATOM 1333 N N . LEU A 1 161 ? -4.744 9.200 -10.733 1.00 96.44 161 LEU A N 1
ATOM 1334 C CA . LEU A 1 161 ? -3.412 9.266 -10.137 1.00 96.44 161 LEU A CA 1
ATOM 1335 C C . LEU A 1 161 ? -2.488 10.206 -10.922 1.00 96.44 161 LEU A C 1
ATOM 1337 O O . LEU A 1 161 ? -1.795 10.998 -10.300 1.00 96.44 161 LEU A O 1
ATOM 1341 N N . VAL A 1 162 ? -2.472 10.144 -12.256 1.00 95.88 162 VAL A N 1
ATOM 1342 C CA . VAL A 1 162 ? -1.659 11.065 -13.071 1.00 95.88 162 VAL A CA 1
ATOM 1343 C C . VAL A 1 162 ? -2.069 12.518 -12.823 1.00 95.88 162 VAL A C 1
ATOM 1345 O O . VAL A 1 162 ? -1.192 13.356 -12.652 1.00 95.88 162 VAL A O 1
ATOM 1348 N N . GLU A 1 163 ? -3.371 12.806 -12.744 1.00 95.31 163 GLU A N 1
ATOM 1349 C CA . GLU A 1 163 ? -3.896 14.134 -12.391 1.00 95.31 163 GLU A CA 1
ATOM 1350 C C . GLU A 1 163 ? -3.383 14.599 -11.019 1.00 95.31 163 GLU A C 1
ATOM 1352 O O . GLU A 1 163 ? -2.710 15.619 -10.940 1.00 95.31 163 GLU A O 1
ATOM 1357 N N . ILE A 1 164 ? -3.570 13.790 -9.969 1.00 96.00 164 ILE A N 1
ATOM 1358 C CA . ILE A 1 164 ? -3.097 14.101 -8.608 1.00 96.00 164 ILE A CA 1
ATOM 1359 C C . ILE A 1 164 ? -1.584 14.361 -8.586 1.00 96.00 164 ILE A C 1
ATOM 1361 O O . ILE A 1 164 ? -1.098 15.238 -7.877 1.00 96.00 164 ILE A O 1
ATOM 1365 N N . MET A 1 165 ? -0.811 13.594 -9.357 1.00 96.00 165 MET A N 1
ATOM 1366 C CA . MET A 1 165 ? 0.641 13.747 -9.383 1.00 96.00 165 MET A CA 1
ATOM 1367 C C . MET A 1 165 ? 1.101 15.023 -10.101 1.00 96.00 165 MET A C 1
ATOM 1369 O O . MET A 1 165 ? 2.190 15.504 -9.782 1.00 96.00 165 MET A O 1
ATOM 1373 N N . LYS A 1 166 ? 0.298 15.600 -11.010 1.00 94.50 166 LYS A N 1
ATOM 1374 C CA . LYS A 1 166 ? 0.567 16.925 -11.604 1.00 94.50 166 LYS A CA 1
ATOM 1375 C C . LYS A 1 166 ? 0.548 18.024 -10.551 1.00 94.50 166 LYS A C 1
ATOM 1377 O O . LYS A 1 166 ? 1.451 18.857 -10.555 1.00 94.50 166 LYS A O 1
ATOM 1382 N N . ASP A 1 167 ? -0.393 17.946 -9.616 1.00 92.00 167 ASP A N 1
ATOM 1383 C CA . ASP A 1 167 ? -0.526 18.913 -8.523 1.00 92.00 167 ASP A CA 1
ATOM 1384 C C . ASP A 1 167 ? 0.541 18.724 -7.437 1.00 92.00 167 ASP A C 1
ATOM 1386 O O . ASP A 1 167 ? 0.814 19.642 -6.675 1.00 92.00 167 ASP A O 1
ATOM 1390 N N . ILE A 1 168 ? 1.154 17.539 -7.348 1.00 93.06 168 ILE A N 1
ATOM 1391 C CA . ILE A 1 168 ? 2.208 17.233 -6.366 1.00 93.06 168 ILE A CA 1
ATOM 1392 C C . ILE A 1 168 ? 3.598 17.622 -6.888 1.00 93.06 168 ILE A C 1
ATOM 1394 O O . ILE A 1 168 ? 4.429 18.123 -6.132 1.00 93.06 168 ILE A O 1
ATOM 1398 N N . ILE A 1 169 ? 3.886 17.375 -8.170 1.00 92.75 169 ILE A N 1
ATOM 1399 C CA . ILE A 1 169 ? 5.179 17.697 -8.794 1.00 92.75 169 ILE A CA 1
ATOM 1400 C C . ILE A 1 169 ? 5.064 19.075 -9.454 1.00 92.75 169 ILE A C 1
ATOM 1402 O O . ILE A 1 169 ? 4.867 19.178 -10.668 1.00 92.75 169 ILE A O 1
ATOM 1406 N N . GLN A 1 170 ? 5.148 20.126 -8.636 1.00 89.31 170 GLN A N 1
ATOM 1407 C CA . GLN A 1 170 ? 4.905 21.503 -9.074 1.00 89.31 170 GLN A CA 1
ATOM 1408 C C . GLN A 1 170 ? 6.148 22.202 -9.633 1.00 89.31 170 GLN A C 1
ATOM 1410 O O . GLN A 1 170 ? 6.028 22.804 -10.699 1.00 89.31 170 GLN A O 1
ATOM 1415 N N . LYS A 1 171 ? 7.313 22.079 -8.967 1.00 88.69 171 LYS A N 1
ATOM 1416 C CA . LYS A 1 171 ? 8.564 22.779 -9.328 1.00 88.69 171 LYS A CA 1
ATOM 1417 C C . LYS A 1 171 ? 8.974 22.447 -10.770 1.00 88.69 171 LYS A C 1
ATOM 1419 O O . LYS A 1 171 ? 8.995 21.277 -11.154 1.00 88.69 171 LYS A O 1
ATOM 1424 N N . ASP A 1 172 ? 9.363 23.453 -11.551 1.00 88.88 172 ASP A N 1
ATOM 1425 C CA . ASP A 1 172 ? 9.744 23.265 -12.962 1.00 88.88 172 ASP A CA 1
ATOM 1426 C C . ASP A 1 172 ? 11.027 22.451 -13.139 1.00 88.88 172 ASP A C 1
ATOM 1428 O O . ASP A 1 172 ? 11.193 21.713 -14.119 1.00 88.88 172 ASP A O 1
ATOM 1432 N N . LYS A 1 173 ? 11.950 22.577 -12.182 1.00 90.62 173 LYS A N 1
ATOM 1433 C CA . LYS A 1 173 ? 13.234 21.879 -12.168 1.00 90.62 173 LYS A CA 1
ATOM 1434 C C . LYS A 1 173 ? 13.504 21.312 -10.782 1.00 90.62 173 LYS A C 1
ATOM 1436 O O . LYS A 1 173 ? 13.286 21.970 -9.772 1.00 90.62 173 LYS A O 1
ATOM 1441 N N . TYR A 1 174 ? 14.035 20.099 -10.766 1.00 89.50 174 TYR A N 1
ATOM 1442 C CA . TYR A 1 174 ? 14.533 19.423 -9.577 1.00 89.50 174 TYR A CA 1
ATOM 1443 C C . TYR A 1 174 ? 16.001 19.086 -9.771 1.00 89.50 174 TYR A C 1
ATOM 1445 O O . TYR A 1 174 ? 16.425 18.735 -10.877 1.00 89.50 174 TYR A O 1
ATOM 1453 N N . TYR A 1 175 ? 16.770 19.141 -8.692 1.00 87.50 175 TYR A N 1
ATOM 1454 C CA . TYR A 1 175 ? 18.202 18.907 -8.750 1.00 87.50 175 TYR A CA 1
ATOM 1455 C C . TYR A 1 175 ? 18.566 17.747 -7.849 1.00 87.50 175 TYR A C 1
ATOM 1457 O O . TYR A 1 175 ? 18.185 17.698 -6.688 1.00 87.50 175 TYR A O 1
ATOM 1465 N N . LEU A 1 176 ? 19.263 16.767 -8.407 1.00 87.00 176 LEU A N 1
ATOM 1466 C CA . LEU A 1 176 ? 19.665 15.558 -7.708 1.00 87.00 176 LEU A CA 1
ATOM 1467 C C . LEU A 1 176 ? 21.161 15.594 -7.450 1.00 87.00 176 LEU A C 1
ATOM 1469 O O . LEU A 1 176 ? 21.929 15.727 -8.400 1.00 87.00 176 LEU A O 1
ATOM 1473 N N . ARG A 1 177 ? 21.571 15.408 -6.197 1.00 85.25 177 ARG A N 1
ATOM 1474 C CA . ARG A 1 177 ? 22.973 15.239 -5.802 1.00 85.25 177 ARG A CA 1
ATOM 1475 C C . ARG A 1 177 ? 23.247 13.769 -5.514 1.00 85.25 177 ARG A C 1
ATOM 1477 O O . ARG A 1 177 ? 22.433 13.094 -4.875 1.00 85.25 177 ARG A O 1
ATOM 1484 N N . SER A 1 178 ? 24.362 13.253 -6.016 1.00 85.00 178 SER A N 1
ATOM 1485 C CA . SER A 1 178 ? 24.762 11.867 -5.753 1.00 85.00 178 SER A CA 1
ATOM 1486 C C . SER A 1 178 ? 25.633 11.789 -4.505 1.00 85.00 178 SER A C 1
ATOM 1488 O O . SER A 1 178 ? 26.536 12.598 -4.328 1.00 85.00 178 SER A O 1
ATOM 1490 N N . TYR A 1 179 ? 25.411 10.775 -3.675 1.00 84.25 179 TYR A N 1
ATOM 1491 C CA . TYR A 1 179 ? 26.234 10.507 -2.497 1.00 84.25 179 TYR A CA 1
ATOM 1492 C C . TYR A 1 179 ? 26.481 9.000 -2.342 1.00 84.25 179 TYR A C 1
ATOM 1494 O O . TYR A 1 179 ? 25.713 8.159 -2.827 1.00 84.25 179 TYR A O 1
ATOM 1502 N N . ALA A 1 180 ? 27.567 8.651 -1.662 1.00 85.25 180 ALA A N 1
ATOM 1503 C CA . ALA A 1 180 ? 27.897 7.293 -1.270 1.00 85.25 180 ALA A CA 1
ATOM 1504 C C . ALA A 1 180 ? 27.633 7.113 0.228 1.00 85.25 180 ALA A C 1
ATOM 1506 O O . ALA A 1 180 ? 28.129 7.868 1.057 1.00 85.25 180 ALA A O 1
ATOM 1507 N N . ARG A 1 181 ? 26.850 6.096 0.583 1.00 84.75 181 ARG A N 1
ATOM 1508 C CA . ARG A 1 181 ? 26.594 5.692 1.964 1.00 84.75 181 ARG A CA 1
ATOM 1509 C C . ARG A 1 181 ? 27.412 4.459 2.287 1.00 84.75 181 ARG A C 1
ATOM 1511 O O . ARG A 1 181 ? 27.158 3.387 1.738 1.00 84.75 181 ARG A O 1
ATOM 1518 N N . VAL A 1 182 ? 28.362 4.609 3.193 1.00 85.50 182 VAL A N 1
ATOM 1519 C CA . VAL A 1 182 ? 29.232 3.539 3.670 1.00 85.50 182 VAL A CA 1
ATOM 1520 C C . VAL A 1 182 ? 28.683 3.036 4.996 1.00 85.50 182 VAL A C 1
ATOM 1522 O O . VAL A 1 182 ? 28.537 3.799 5.945 1.00 85.50 182 VAL A O 1
ATOM 1525 N N . ILE A 1 183 ? 28.344 1.752 5.061 1.00 84.31 183 ILE A N 1
ATOM 1526 C CA . ILE A 1 183 ? 27.841 1.102 6.271 1.00 84.31 183 ILE A CA 1
ATOM 1527 C C . ILE A 1 183 ? 28.843 0.037 6.683 1.00 84.31 183 ILE A C 1
ATOM 1529 O O . ILE A 1 183 ? 29.136 -0.876 5.903 1.00 84.31 183 ILE A O 1
ATOM 1533 N N . SER A 1 184 ? 29.323 0.126 7.920 1.00 80.38 184 SER A N 1
ATOM 1534 C CA . SER A 1 184 ? 30.086 -0.958 8.527 1.00 80.38 184 SER A CA 1
ATOM 1535 C C . SER A 1 184 ? 29.122 -1.989 9.106 1.00 80.38 184 SER A C 1
ATOM 1537 O O . SER A 1 184 ? 28.226 -1.664 9.886 1.00 80.38 184 SER A O 1
ATOM 1539 N N . THR A 1 185 ? 29.264 -3.242 8.684 1.00 76.31 185 THR A N 1
ATOM 1540 C CA . THR A 1 185 ? 28.529 -4.373 9.257 1.00 76.31 185 THR A CA 1
ATOM 1541 C C . THR A 1 185 ? 29.519 -5.376 9.827 1.00 76.31 185 THR A C 1
ATOM 1543 O O . THR A 1 185 ? 30.671 -5.419 9.404 1.00 76.31 185 THR A O 1
ATOM 1546 N N . THR A 1 186 ? 29.065 -6.267 10.710 1.00 75.62 186 THR A N 1
ATOM 1547 C CA . THR A 1 186 ? 29.899 -7.360 11.251 1.00 75.62 186 THR A CA 1
ATOM 1548 C C . THR A 1 186 ? 30.487 -8.285 10.178 1.00 75.62 186 THR A C 1
ATOM 1550 O O . THR A 1 186 ? 31.401 -9.048 10.459 1.00 75.62 186 THR A O 1
ATOM 1553 N N . LYS A 1 187 ? 29.971 -8.227 8.942 1.00 77.75 187 LYS A N 1
ATOM 1554 C CA . LYS A 1 187 ? 30.419 -9.015 7.783 1.00 77.75 187 LYS A CA 1
ATOM 1555 C C . LYS A 1 187 ? 31.264 -8.207 6.786 1.00 77.75 187 LYS A C 1
ATOM 1557 O O . LYS A 1 187 ? 31.471 -8.673 5.670 1.00 77.75 187 LYS A O 1
ATOM 1562 N N . GLY A 1 188 ? 31.680 -6.993 7.149 1.00 80.88 188 GLY A N 1
ATOM 1563 C CA . GLY A 1 188 ? 32.471 -6.091 6.312 1.00 80.88 188 GLY A CA 1
ATOM 1564 C C . GLY A 1 188 ? 31.768 -4.775 5.974 1.00 80.88 188 GLY A C 1
ATOM 1565 O O . GLY A 1 188 ? 30.628 -4.514 6.379 1.00 80.88 188 GLY A O 1
ATOM 1566 N N . ILE A 1 189 ? 32.474 -3.946 5.208 1.00 84.69 189 ILE A N 1
ATOM 1567 C CA . ILE A 1 189 ? 32.039 -2.610 4.794 1.00 84.69 189 ILE A CA 1
ATOM 1568 C C . ILE A 1 189 ? 31.245 -2.711 3.488 1.00 84.69 189 ILE A C 1
ATOM 1570 O O . ILE A 1 189 ? 31.654 -3.388 2.545 1.00 84.69 189 ILE A O 1
ATOM 1574 N N . LYS A 1 190 ? 30.092 -2.040 3.424 1.00 83.62 190 LYS A N 1
ATOM 1575 C CA . LYS A 1 190 ? 29.267 -1.952 2.214 1.00 83.62 190 LYS A CA 1
ATOM 1576 C C . LYS A 1 190 ? 29.028 -0.504 1.832 1.00 83.62 190 LYS A C 1
ATOM 1578 O O . LYS A 1 190 ? 28.521 0.266 2.644 1.00 83.62 190 LYS A O 1
ATOM 1583 N N . THR A 1 191 ? 29.305 -0.184 0.575 1.00 84.38 191 THR A N 1
ATOM 1584 C CA . THR A 1 191 ? 29.074 1.144 0.002 1.00 84.38 191 THR A CA 1
ATOM 1585 C C . THR A 1 191 ? 27.864 1.115 -0.925 1.00 84.38 191 THR A C 1
ATOM 1587 O O . THR A 1 191 ? 27.755 0.253 -1.799 1.00 84.38 191 THR A O 1
ATOM 1590 N N . PHE A 1 192 ? 26.941 2.054 -0.734 1.00 81.62 192 PHE A N 1
ATOM 1591 C CA . PHE A 1 192 ? 25.733 2.219 -1.539 1.00 81.62 192 PHE A CA 1
ATOM 1592 C C . PHE A 1 192 ? 25.740 3.586 -2.218 1.00 81.62 192 PHE A C 1
ATOM 1594 O O . PHE A 1 192 ? 25.894 4.596 -1.545 1.00 81.62 192 PHE A O 1
ATOM 1601 N N . TYR A 1 193 ? 25.517 3.627 -3.532 1.00 81.38 193 TYR A N 1
ATOM 1602 C CA . TYR A 1 193 ? 25.450 4.878 -4.294 1.00 81.38 193 TYR A CA 1
ATOM 1603 C C . TYR A 1 193 ? 24.000 5.307 -4.513 1.00 81.38 193 TYR A C 1
ATOM 1605 O O . TYR A 1 193 ? 23.232 4.678 -5.257 1.00 81.38 193 TYR A O 1
ATOM 1613 N N . GLU A 1 194 ? 23.611 6.403 -3.882 1.00 79.38 194 GLU A N 1
ATOM 1614 C CA . GLU A 1 194 ? 22.235 6.882 -3.813 1.00 79.38 194 GLU A CA 1
ATOM 1615 C C . GLU A 1 194 ? 22.156 8.346 -4.292 1.00 79.38 194 GLU A C 1
ATOM 1617 O O . GLU A 1 194 ? 23.167 8.977 -4.595 1.00 79.38 194 GLU A O 1
ATOM 1622 N N . GLN A 1 195 ? 20.937 8.838 -4.505 1.00 78.75 195 GLN A N 1
ATOM 1623 C CA . GLN A 1 195 ? 20.683 10.202 -4.973 1.00 78.75 195 GLN A CA 1
ATOM 1624 C C . GLN A 1 195 ? 19.627 10.844 -4.083 1.00 78.75 195 GLN A C 1
ATOM 1626 O O . GLN A 1 195 ? 18.640 10.187 -3.726 1.00 78.75 195 GLN A O 1
ATOM 1631 N N . VAL A 1 196 ? 19.838 12.119 -3.777 1.00 80.50 196 VAL A N 1
ATOM 1632 C CA . VAL A 1 196 ? 18.945 12.954 -2.973 1.00 80.50 196 VAL A CA 1
ATOM 1633 C C . VAL A 1 196 ? 18.559 14.196 -3.764 1.00 80.50 196 VAL A C 1
ATOM 1635 O O . VAL A 1 196 ? 19.365 14.709 -4.537 1.00 80.50 196 VAL A O 1
ATOM 1638 N N . SER A 1 197 ? 17.317 14.653 -3.613 1.00 77.31 197 SER A N 1
ATOM 1639 C CA . SER A 1 197 ? 16.879 15.915 -4.213 1.00 77.31 197 SER A CA 1
ATOM 1640 C C . SER A 1 197 ? 17.321 17.089 -3.346 1.00 77.31 197 SER A C 1
ATOM 1642 O O . SER A 1 197 ? 17.187 17.028 -2.126 1.00 77.31 197 SER A O 1
ATOM 1644 N N . SER A 1 198 ? 17.821 18.133 -3.996 1.00 70.31 198 SER A N 1
ATOM 1645 C CA . SER A 1 198 ? 18.342 19.375 -3.434 1.00 70.31 198 SER A CA 1
ATOM 1646 C C . SER A 1 198 ? 17.576 20.555 -4.010 1.00 70.31 198 SER A C 1
ATOM 1648 O O . SER A 1 198 ? 17.209 20.538 -5.189 1.00 70.31 198 SER A O 1
ATOM 1650 N N . ASP A 1 199 ? 17.396 21.585 -3.193 1.00 63.94 199 ASP A N 1
ATOM 1651 C CA . ASP A 1 199 ? 16.983 22.897 -3.669 1.00 63.94 199 ASP A CA 1
ATOM 1652 C C . ASP A 1 199 ? 18.214 23.677 -4.163 1.00 63.94 199 ASP A C 1
ATOM 1654 O O . ASP A 1 199 ? 19.346 23.405 -3.751 1.00 63.94 199 ASP A O 1
ATOM 1658 N N . HIS A 1 200 ? 17.972 24.605 -5.089 1.00 57.59 200 HIS A N 1
ATOM 1659 C CA . HIS A 1 200 ? 18.732 25.848 -5.243 1.00 57.59 200 HIS A CA 1
ATOM 1660 C C . HIS A 1 200 ? 19.775 26.182 -4.155 1.00 57.59 200 HIS A C 1
ATOM 1662 O O . HIS A 1 200 ? 19.347 26.603 -3.090 1.00 57.59 200 HIS A O 1
ATOM 1668 N N . SER A 1 201 ? 21.090 26.078 -4.373 1.00 51.16 201 SER A N 1
ATOM 1669 C CA . SER A 1 201 ? 22.106 26.910 -3.673 1.00 51.16 201 SER A CA 1
ATOM 1670 C C . SER A 1 201 ? 22.280 26.891 -2.127 1.00 51.16 201 SER A C 1
ATOM 1672 O O . SER A 1 201 ? 22.964 27.778 -1.624 1.00 51.16 201 SER A O 1
ATOM 1674 N N . SER A 1 202 ? 21.786 25.920 -1.350 1.00 51.03 202 SER A N 1
ATOM 1675 C CA . SER A 1 202 ? 22.099 25.832 0.101 1.00 51.03 202 SER A CA 1
ATOM 1676 C C . SER A 1 202 ? 23.281 24.896 0.431 1.00 51.03 202 SER A C 1
ATOM 1678 O O . SER A 1 202 ? 23.562 23.924 -0.275 1.00 51.03 202 SER A O 1
ATOM 1680 N N . SER A 1 203 ? 24.027 25.236 1.490 1.00 49.94 203 SER A N 1
ATOM 1681 C CA . SER A 1 203 ? 25.297 24.633 1.924 1.00 49.94 203 SER A CA 1
ATOM 1682 C C . SER A 1 203 ? 25.291 23.100 2.002 1.00 49.94 203 SER A C 1
ATOM 1684 O O . SER A 1 203 ? 24.395 22.458 2.541 1.00 49.94 203 SER A O 1
ATOM 1686 N N . SER A 1 204 ? 26.367 22.509 1.481 1.00 54.03 204 SER A N 1
ATOM 1687 C CA . SER A 1 204 ? 26.517 21.111 1.051 1.00 54.03 204 SER A CA 1
ATOM 1688 C C . SER A 1 204 ? 26.260 19.975 2.063 1.00 54.03 204 SER A C 1
ATOM 1690 O O . SER A 1 204 ? 26.230 18.823 1.632 1.00 54.03 204 SER A O 1
ATOM 1692 N N . ASN A 1 205 ? 26.051 20.240 3.358 1.00 55.75 205 ASN A N 1
ATOM 1693 C CA . ASN A 1 205 ? 25.958 19.188 4.386 1.00 55.75 205 ASN A CA 1
ATOM 1694 C C . ASN A 1 205 ? 24.533 18.916 4.902 1.00 55.75 205 ASN A C 1
ATOM 1696 O O . ASN A 1 205 ? 24.238 17.788 5.304 1.00 55.75 205 ASN A O 1
ATOM 1700 N N . ASP A 1 206 ? 23.616 19.883 4.837 1.00 59.53 206 ASP A N 1
ATOM 1701 C CA . ASP A 1 206 ? 22.313 19.774 5.514 1.00 59.53 206 ASP A CA 1
ATOM 1702 C C . ASP A 1 206 ? 21.373 18.758 4.854 1.00 59.53 206 ASP A C 1
ATOM 1704 O O . ASP A 1 206 ? 20.608 18.066 5.522 1.00 59.53 206 ASP A O 1
ATOM 1708 N N . ILE A 1 207 ? 21.478 18.583 3.537 1.00 61.53 207 ILE A N 1
ATOM 1709 C CA . ILE A 1 207 ? 20.599 17.700 2.754 1.00 61.53 207 ILE A CA 1
ATOM 1710 C C . ILE A 1 207 ? 20.967 16.223 2.950 1.00 61.53 207 ILE A C 1
ATOM 1712 O O . ILE A 1 207 ? 20.093 15.357 3.046 1.00 61.53 207 ILE A O 1
ATOM 1716 N N . ILE A 1 208 ? 22.266 15.931 3.043 1.00 62.47 208 ILE A N 1
ATOM 1717 C CA . ILE A 1 208 ? 22.770 14.584 3.333 1.00 62.47 208 ILE A CA 1
ATOM 1718 C C . ILE A 1 208 ? 22.456 14.224 4.790 1.00 62.47 208 ILE A C 1
ATOM 1720 O O . ILE A 1 208 ? 21.982 13.117 5.058 1.00 62.47 208 ILE A O 1
ATOM 1724 N N . ASN A 1 209 ? 22.616 15.180 5.709 1.00 61.09 209 ASN A N 1
ATOM 1725 C CA . ASN A 1 209 ? 22.196 15.034 7.101 1.00 61.09 209 ASN A CA 1
ATOM 1726 C C . ASN A 1 209 ? 20.682 14.800 7.213 1.00 61.09 209 ASN A C 1
ATOM 1728 O O . ASN A 1 209 ? 20.251 13.924 7.958 1.00 61.09 209 ASN A O 1
ATOM 1732 N N . PHE A 1 210 ? 19.862 15.485 6.414 1.00 60.84 210 PHE A N 1
ATOM 1733 C CA . PHE A 1 210 ? 18.416 15.265 6.368 1.00 60.84 210 PHE A CA 1
ATOM 1734 C C . PHE A 1 210 ? 18.049 13.851 5.882 1.00 60.84 210 PHE A C 1
ATOM 1736 O O . PHE A 1 210 ? 17.160 13.200 6.442 1.00 60.84 210 PHE A O 1
ATOM 1743 N N . GLU A 1 211 ? 18.749 13.307 4.880 1.00 61.69 211 GLU A N 1
ATOM 1744 C CA . GLU A 1 211 ? 18.531 11.914 4.472 1.00 61.69 211 GLU A CA 1
ATOM 1745 C C . GLU A 1 211 ? 19.021 10.900 5.525 1.00 61.69 211 GLU A C 1
ATOM 1747 O O . GLU A 1 211 ? 18.409 9.838 5.695 1.00 61.69 211 GLU A O 1
ATOM 1752 N N . ALA A 1 212 ? 20.076 11.232 6.273 1.00 57.03 212 ALA A N 1
ATOM 1753 C CA . ALA A 1 212 ? 20.531 10.438 7.410 1.00 57.03 212 ALA A CA 1
ATOM 1754 C C . ALA A 1 212 ? 19.498 10.432 8.556 1.00 57.03 212 ALA A C 1
ATOM 1756 O O . ALA A 1 212 ? 19.196 9.367 9.095 1.00 57.03 212 ALA A O 1
ATOM 1757 N N . LEU A 1 213 ? 18.895 11.585 8.868 1.00 55.47 213 LEU A N 1
ATOM 1758 C CA . LEU A 1 213 ? 17.879 11.752 9.918 1.00 55.47 213 LEU A CA 1
ATOM 1759 C C . LEU A 1 213 ? 16.548 11.061 9.581 1.00 55.47 213 LEU A C 1
ATOM 1761 O O . LEU A 1 213 ? 15.880 10.511 10.456 1.00 55.47 213 LEU A O 1
ATOM 1765 N N . THR A 1 214 ? 16.156 11.043 8.306 1.00 56.34 214 THR A N 1
ATOM 1766 C CA . THR A 1 214 ? 14.890 10.430 7.859 1.00 56.34 214 THR A CA 1
ATOM 1767 C C . THR A 1 214 ? 14.924 8.898 7.838 1.00 56.34 214 THR A C 1
ATOM 1769 O O . THR A 1 214 ? 13.871 8.252 7.845 1.00 56.34 214 THR A O 1
ATOM 1772 N N . ARG A 1 215 ? 16.110 8.274 7.876 1.00 59.06 215 ARG A N 1
ATOM 1773 C CA . ARG A 1 215 ? 16.261 6.828 8.099 1.00 59.06 215 ARG A CA 1
ATOM 1774 C C . ARG A 1 215 ? 16.425 6.574 9.594 1.00 59.06 215 ARG A C 1
ATOM 1776 O O . ARG A 1 215 ? 17.539 6.439 10.079 1.00 59.06 215 ARG A O 1
ATOM 1783 N N . LEU A 1 216 ? 15.302 6.426 10.298 1.00 45.56 216 LEU A N 1
ATOM 1784 C CA . LEU A 1 216 ? 15.174 6.081 11.730 1.00 45.56 216 LEU A CA 1
ATOM 1785 C C . LEU A 1 216 ? 15.740 4.695 12.127 1.00 45.56 216 LEU A C 1
ATOM 1787 O O . LEU A 1 216 ? 15.175 3.968 12.938 1.00 45.56 216 LEU A O 1
ATOM 1791 N N . ARG A 1 217 ? 16.880 4.294 11.568 1.00 48.34 217 ARG A N 1
ATOM 1792 C CA . ARG A 1 217 ? 17.762 3.292 12.155 1.00 48.34 217 ARG A CA 1
ATOM 1793 C C . ARG A 1 217 ? 19.176 3.848 12.104 1.00 48.34 217 ARG A C 1
ATOM 1795 O O . ARG A 1 217 ? 19.774 3.790 11.026 1.00 48.34 217 ARG A O 1
ATOM 1802 N N . PRO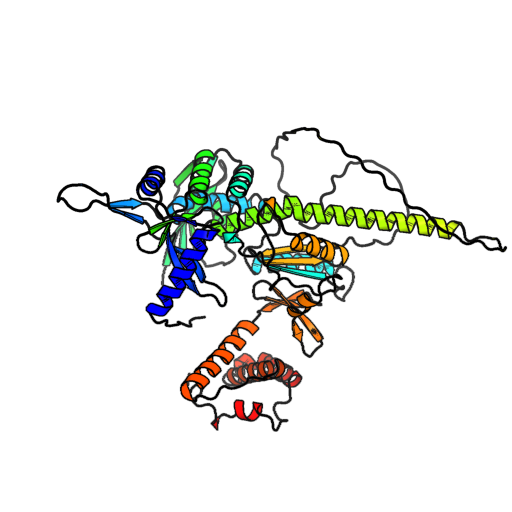 A 1 218 ? 19.718 4.347 13.228 1.00 51.06 218 PRO A N 1
ATOM 1803 C CA . PRO A 1 218 ? 21.112 4.745 13.304 1.00 51.06 218 PRO A CA 1
ATOM 1804 C C . PRO A 1 218 ? 21.957 3.477 13.179 1.00 51.06 218 PRO A C 1
ATOM 1806 O O . PRO A 1 218 ? 22.252 2.779 14.140 1.00 51.06 218 PRO A O 1
ATOM 1809 N N . SER A 1 219 ? 22.276 3.107 11.946 1.00 56.38 219 SER A N 1
ATOM 1810 C CA . SER A 1 219 ? 23.441 2.278 11.675 1.00 56.38 219 SER A CA 1
ATOM 1811 C C . SER A 1 219 ? 24.590 3.262 11.542 1.00 56.38 219 SER A C 1
ATOM 1813 O O . SER A 1 219 ? 24.444 4.215 10.772 1.00 56.38 219 SER A O 1
ATOM 1815 N N . TYR A 1 220 ? 25.691 3.063 12.270 1.00 68.38 220 TYR A N 1
ATOM 1816 C CA . TYR A 1 220 ? 26.919 3.838 12.080 1.00 68.38 220 TYR A CA 1
ATOM 1817 C C . TYR A 1 220 ? 27.263 3.845 10.585 1.00 68.38 220 TYR A C 1
ATOM 1819 O O . TYR A 1 220 ? 27.645 2.821 10.011 1.00 68.38 220 TYR A O 1
ATOM 1827 N N . SER A 1 221 ? 26.994 4.971 9.929 1.00 74.75 221 SER A N 1
ATOM 1828 C CA . SER A 1 221 ? 27.097 5.110 8.484 1.00 74.75 221 SER A CA 1
ATOM 1829 C C . SER A 1 221 ? 27.716 6.451 8.149 1.00 74.75 221 SER A C 1
ATOM 1831 O O . SER A 1 221 ? 27.373 7.469 8.743 1.00 74.75 221 SER A O 1
ATOM 1833 N N . VAL A 1 222 ? 28.656 6.416 7.212 1.00 81.56 222 VAL A N 1
ATOM 1834 C CA . VAL A 1 222 ? 29.353 7.594 6.705 1.00 81.56 222 VAL A CA 1
ATOM 1835 C C . VAL A 1 222 ? 28.735 7.949 5.366 1.00 81.56 222 VAL A C 1
ATOM 1837 O O . VAL A 1 222 ? 28.550 7.079 4.510 1.00 81.56 222 VAL A O 1
ATOM 1840 N N . TYR A 1 223 ? 28.403 9.220 5.190 1.00 81.75 223 TYR A N 1
ATOM 1841 C CA . TYR A 1 223 ? 27.859 9.742 3.948 1.00 81.75 223 TYR A CA 1
ATOM 1842 C C . TYR A 1 223 ? 28.929 10.591 3.269 1.00 81.75 223 TYR A C 1
ATOM 1844 O O . TYR A 1 223 ? 29.465 11.514 3.871 1.00 81.75 223 TYR A O 1
ATOM 1852 N N . ILE A 1 224 ? 29.253 10.248 2.027 1.00 83.69 224 ILE A N 1
ATOM 1853 C CA . ILE A 1 224 ? 30.291 10.898 1.231 1.00 83.69 224 ILE A CA 1
ATOM 1854 C C . ILE A 1 224 ? 29.612 11.519 0.019 1.00 83.69 224 ILE A C 1
ATOM 1856 O O . ILE A 1 224 ? 29.135 10.804 -0.868 1.00 83.69 224 ILE A O 1
ATOM 1860 N N . ASP A 1 225 ? 29.564 12.842 -0.030 1.00 83.50 225 ASP A N 1
ATOM 1861 C CA . ASP A 1 225 ? 29.114 13.552 -1.219 1.00 83.50 225 ASP A CA 1
ATOM 1862 C C . ASP A 1 225 ? 30.010 13.217 -2.423 1.00 83.50 225 ASP A C 1
ATOM 1864 O O . ASP A 1 225 ? 31.232 13.170 -2.307 1.00 83.50 225 ASP A O 1
ATOM 1868 N N . GLN A 1 226 ? 29.404 12.939 -3.578 1.00 84.12 226 GLN A N 1
ATOM 1869 C CA . GLN A 1 226 ? 30.143 12.634 -4.808 1.00 84.12 226 GLN A CA 1
ATOM 1870 C C . GLN A 1 226 ? 30.365 13.876 -5.682 1.00 84.12 226 GLN A C 1
ATOM 1872 O O . GLN A 1 226 ? 30.926 13.745 -6.767 1.00 84.12 226 GLN A O 1
ATOM 1877 N N . GLY A 1 227 ? 29.868 15.054 -5.285 1.00 78.00 227 GLY A N 1
ATOM 1878 C CA . GLY A 1 227 ? 30.069 16.309 -6.020 1.00 78.00 227 GLY A CA 1
ATOM 1879 C C . GLY A 1 227 ? 29.383 16.367 -7.391 1.00 78.00 227 GLY A C 1
ATOM 1880 O O . GLY A 1 227 ? 29.609 17.297 -8.159 1.00 78.00 227 GLY A O 1
ATOM 1881 N N . THR A 1 228 ? 28.535 15.389 -7.723 1.00 81.19 228 THR A N 1
ATOM 1882 C CA . THR A 1 228 ? 27.794 15.352 -8.990 1.00 81.19 228 THR A CA 1
ATOM 1883 C C . THR A 1 228 ? 26.354 15.787 -8.774 1.00 81.19 228 THR A C 1
ATOM 1885 O O . THR A 1 228 ? 25.638 15.212 -7.946 1.00 81.19 228 THR A O 1
ATOM 1888 N N . SER A 1 229 ? 25.919 16.782 -9.548 1.00 83.25 229 SER A N 1
ATOM 1889 C CA . SER A 1 229 ? 24.542 17.266 -9.573 1.00 83.25 229 SER A CA 1
ATOM 1890 C C . SER A 1 229 ? 23.899 17.027 -10.942 1.00 83.25 229 SER A C 1
ATOM 1892 O O . SER A 1 229 ? 24.545 17.097 -11.987 1.00 83.25 229 SER A O 1
ATOM 1894 N N . LYS A 1 230 ? 22.606 16.697 -10.946 1.00 87.81 230 LYS A N 1
ATOM 1895 C CA . LYS A 1 230 ? 21.808 16.480 -12.157 1.00 87.81 230 LYS A CA 1
ATOM 1896 C C . LYS A 1 230 ? 20.536 17.313 -12.085 1.00 87.81 230 LYS A C 1
ATOM 1898 O O . LYS A 1 230 ? 19.740 17.123 -11.173 1.00 87.81 230 LYS A O 1
ATOM 1903 N N . CYS A 1 231 ? 20.320 18.178 -13.071 1.00 89.88 231 CYS A N 1
ATOM 1904 C CA . CYS A 1 231 ? 19.064 18.906 -13.247 1.00 89.88 231 CYS A CA 1
ATOM 1905 C C . CYS A 1 231 ? 18.056 18.054 -14.032 1.00 89.88 231 CYS A C 1
ATOM 1907 O O . CYS A 1 231 ? 18.398 17.487 -15.073 1.00 89.88 231 CYS A O 1
ATOM 1909 N N . ILE A 1 232 ? 16.816 17.967 -13.554 1.00 91.38 232 ILE A N 1
ATOM 1910 C CA . ILE A 1 232 ? 15.714 17.276 -14.228 1.00 91.38 232 ILE A CA 1
ATOM 1911 C C . ILE A 1 232 ? 14.507 18.207 -14.306 1.00 91.38 232 ILE A C 1
ATOM 1913 O O . ILE A 1 232 ? 14.068 18.753 -13.296 1.00 91.38 232 ILE A O 1
ATOM 1917 N N . LYS A 1 233 ? 13.953 18.360 -15.512 1.00 93.25 233 LYS A N 1
ATOM 1918 C CA . LYS A 1 233 ? 12.733 19.138 -15.753 1.00 93.25 233 LYS A CA 1
ATOM 1919 C C . LYS A 1 233 ? 11.477 18.356 -15.365 1.00 93.25 233 LYS A C 1
ATOM 1921 O O . LYS A 1 233 ? 11.414 17.139 -15.557 1.00 93.25 233 LYS A O 1
ATOM 1926 N N . LYS A 1 234 ? 10.452 19.078 -14.921 1.00 93.69 234 LYS A N 1
ATOM 1927 C CA . LYS A 1 234 ? 9.112 18.574 -14.596 1.00 93.69 234 LYS A CA 1
ATOM 1928 C C . LYS A 1 234 ? 8.493 17.720 -15.707 1.00 93.69 234 LYS A C 1
ATOM 1930 O O . LYS A 1 234 ? 8.002 16.629 -15.424 1.00 93.69 234 LYS A O 1
ATOM 1935 N N . ASP A 1 235 ? 8.597 18.142 -16.967 1.00 93.31 235 ASP A N 1
ATOM 1936 C CA . ASP A 1 235 ? 8.019 17.407 -18.106 1.00 93.31 235 ASP A CA 1
ATOM 1937 C C . ASP A 1 235 ? 8.606 16.003 -18.261 1.00 93.31 235 ASP A C 1
ATOM 1939 O O . ASP A 1 235 ? 7.892 15.039 -18.535 1.00 93.31 235 ASP A O 1
ATOM 1943 N N . VAL A 1 236 ? 9.913 15.862 -18.017 1.00 92.94 236 VAL A N 1
ATOM 1944 C CA . VAL A 1 236 ? 10.605 14.569 -18.079 1.00 92.94 236 VAL A CA 1
ATOM 1945 C C . VAL A 1 236 ? 10.105 13.641 -16.970 1.00 92.94 236 VAL A C 1
ATOM 1947 O O . VAL A 1 236 ? 9.939 12.443 -17.200 1.00 92.94 236 VAL A O 1
ATOM 1950 N N . LEU A 1 237 ? 9.829 14.180 -15.778 1.00 93.50 237 LEU A N 1
ATOM 1951 C CA . LEU A 1 237 ? 9.286 13.416 -14.652 1.00 93.50 237 LEU A CA 1
ATOM 1952 C C . LEU A 1 237 ? 7.855 12.956 -14.923 1.00 93.50 237 LEU A C 1
ATOM 1954 O O . LEU A 1 237 ? 7.549 11.784 -14.705 1.00 93.50 237 LEU A O 1
ATOM 1958 N N . HIS A 1 238 ? 7.002 13.849 -15.430 1.00 93.81 238 HIS A N 1
ATOM 1959 C CA . HIS A 1 238 ? 5.616 13.524 -15.778 1.00 93.81 238 HIS A CA 1
ATOM 1960 C C . HIS A 1 238 ? 5.531 12.524 -16.921 1.00 93.81 238 HIS A C 1
ATOM 1962 O O . HIS A 1 238 ? 4.734 11.587 -16.845 1.00 93.81 238 HIS A O 1
ATOM 1968 N N . LEU A 1 239 ? 6.388 12.653 -17.936 1.00 93.12 239 LEU A N 1
ATOM 1969 C CA . LEU A 1 239 ? 6.501 11.668 -19.008 1.00 93.12 239 LEU A CA 1
ATOM 1970 C C . LEU A 1 239 ? 6.922 10.305 -18.448 1.00 93.12 239 LEU A C 1
ATOM 1972 O O . LEU A 1 239 ? 6.264 9.301 -18.707 1.00 93.12 239 LEU A O 1
ATOM 1976 N N . LEU A 1 240 ? 7.973 10.263 -17.623 1.00 93.19 240 LEU A N 1
ATOM 1977 C CA . LEU A 1 240 ? 8.467 9.027 -17.015 1.00 93.19 240 LEU A CA 1
ATOM 1978 C C . LEU A 1 240 ? 7.417 8.357 -16.113 1.00 93.19 240 LEU A C 1
ATOM 1980 O O . LEU A 1 240 ? 7.260 7.135 -16.147 1.00 93.19 240 LEU A O 1
ATOM 1984 N N . LEU A 1 241 ? 6.695 9.146 -15.315 1.00 94.38 241 LEU A N 1
ATOM 1985 C CA . LEU A 1 241 ? 5.607 8.673 -14.466 1.00 94.38 241 LEU A CA 1
ATOM 1986 C C . LEU A 1 241 ? 4.450 8.124 -15.308 1.00 94.38 241 LEU A C 1
ATOM 1988 O O . LEU A 1 241 ? 3.966 7.026 -15.035 1.00 94.38 241 LEU A O 1
ATOM 1992 N N . THR A 1 242 ? 4.038 8.852 -16.346 1.00 94.00 242 THR A N 1
ATOM 1993 C CA . THR A 1 242 ? 2.955 8.440 -17.249 1.00 94.00 242 THR A CA 1
ATOM 1994 C C . THR A 1 242 ? 3.319 7.144 -17.966 1.00 94.00 242 THR A C 1
ATOM 1996 O O . THR A 1 242 ? 2.531 6.201 -17.951 1.00 94.00 242 THR A O 1
ATOM 1999 N N . GLU A 1 243 ? 4.542 7.033 -18.485 1.00 92.31 243 GLU A N 1
ATOM 2000 C CA . GLU A 1 243 ? 5.065 5.803 -19.086 1.00 92.31 243 GLU A CA 1
ATOM 2001 C C . GLU A 1 243 ? 5.080 4.631 -18.097 1.00 92.31 243 GLU A C 1
ATOM 2003 O O . GLU A 1 243 ? 4.730 3.501 -18.449 1.00 92.31 243 GLU A O 1
ATOM 2008 N N . HIS A 1 244 ? 5.456 4.876 -16.839 1.00 92.06 244 HIS A N 1
ATOM 2009 C CA . HIS A 1 244 ? 5.432 3.835 -15.816 1.00 92.06 244 HIS A CA 1
ATOM 2010 C C . HIS A 1 244 ? 4.014 3.383 -15.466 1.00 92.06 244 HIS A C 1
ATOM 2012 O O . HIS A 1 244 ? 3.813 2.196 -15.239 1.00 92.06 244 HIS A O 1
ATOM 2018 N N . LEU A 1 245 ? 3.044 4.294 -15.402 1.00 93.50 245 LEU A N 1
ATOM 2019 C CA . LEU A 1 245 ? 1.676 3.975 -14.998 1.00 93.50 245 LEU A CA 1
ATOM 2020 C C . LEU A 1 245 ? 0.867 3.369 -16.148 1.00 93.50 245 LEU A C 1
ATOM 2022 O O . LEU A 1 245 ? 0.313 2.280 -16.004 1.00 93.50 245 LEU A O 1
ATOM 2026 N N . LYS A 1 246 ? 0.833 4.053 -17.295 1.00 92.62 246 LYS A N 1
ATOM 2027 C CA . LYS A 1 246 ? -0.035 3.734 -18.437 1.00 92.62 246 LYS A CA 1
ATOM 2028 C C . LYS A 1 246 ? 0.535 2.673 -19.362 1.00 92.62 246 LYS A C 1
ATOM 2030 O O . LYS A 1 246 ? -0.224 1.951 -20.006 1.00 92.62 246 LYS A O 1
ATOM 2035 N N . HIS A 1 247 ? 1.859 2.555 -19.409 1.00 92.19 247 HIS A N 1
ATOM 2036 C CA . HIS A 1 247 ? 2.551 1.635 -20.302 1.00 92.19 247 HIS A CA 1
ATOM 2037 C C . HIS A 1 247 ? 3.278 0.512 -19.552 1.00 92.19 247 HIS A C 1
ATOM 2039 O O . HIS A 1 247 ? 4.180 -0.116 -20.104 1.00 92.19 247 HIS A O 1
ATOM 2045 N N . ASN A 1 248 ? 2.912 0.189 -18.306 1.00 92.06 248 ASN A N 1
ATOM 2046 C CA . ASN A 1 248 ? 3.565 -0.908 -17.587 1.00 92.06 248 ASN A CA 1
ATOM 2047 C C . ASN A 1 248 ? 3.313 -2.274 -18.254 1.00 92.06 248 ASN A C 1
ATOM 2049 O O . ASN A 1 248 ? 2.169 -2.718 -18.369 1.00 92.06 248 ASN A O 1
ATOM 2053 N N . ILE A 1 249 ? 4.393 -2.969 -18.625 1.00 93.19 249 ILE A N 1
ATOM 2054 C CA . ILE A 1 249 ? 4.334 -4.279 -19.286 1.00 93.19 249 ILE A CA 1
ATOM 2055 C C . ILE A 1 249 ? 4.811 -5.371 -18.330 1.00 93.19 249 ILE A C 1
ATOM 2057 O O . ILE A 1 249 ? 5.896 -5.283 -17.744 1.00 93.19 249 ILE A O 1
ATOM 2061 N N . LEU A 1 250 ? 4.022 -6.439 -18.234 1.00 92.62 250 LEU A N 1
ATOM 2062 C CA . LEU A 1 250 ? 4.341 -7.664 -17.516 1.00 92.62 250 LEU A CA 1
ATOM 2063 C C . LEU A 1 250 ? 4.601 -8.819 -18.490 1.00 92.62 250 LEU A C 1
ATOM 2065 O O . LEU A 1 250 ? 3.812 -9.063 -19.398 1.00 92.62 250 LEU A O 1
ATOM 2069 N N . GLN A 1 251 ? 5.684 -9.562 -18.270 1.00 92.31 251 GLN A N 1
ATOM 2070 C CA . GLN A 1 251 ? 5.976 -10.812 -18.970 1.00 92.31 251 GLN A CA 1
ATOM 2071 C C . GLN A 1 251 ? 5.511 -12.003 -18.125 1.00 92.31 251 GLN A C 1
ATOM 2073 O O . GLN A 1 251 ? 5.987 -12.199 -16.998 1.00 92.31 251 GLN A O 1
ATOM 2078 N N . ILE A 1 252 ? 4.623 -12.820 -18.697 1.00 90.25 252 ILE A N 1
ATOM 2079 C CA . ILE A 1 252 ? 4.152 -14.084 -18.121 1.00 90.25 252 ILE A CA 1
ATOM 2080 C C . ILE A 1 252 ? 4.341 -15.179 -19.172 1.00 90.25 252 ILE A C 1
ATOM 2082 O O . ILE A 1 252 ? 3.676 -15.188 -20.208 1.00 90.25 252 ILE A O 1
ATOM 2086 N N . GLY A 1 253 ? 5.268 -16.103 -18.914 1.00 86.38 253 GLY A N 1
ATOM 2087 C CA . GLY A 1 253 ? 5.679 -17.084 -19.917 1.00 86.38 253 GLY A CA 1
ATOM 2088 C C . GLY A 1 253 ? 6.275 -16.386 -21.143 1.00 86.38 253 GLY A C 1
ATOM 2089 O O . GLY A 1 253 ? 7.209 -15.594 -21.010 1.00 86.38 253 GLY A O 1
ATOM 2090 N N . GLN A 1 254 ? 5.724 -16.673 -22.321 1.00 86.88 254 GLN A N 1
ATOM 2091 C CA . GLN A 1 254 ? 6.121 -16.048 -23.589 1.00 86.88 254 GLN A CA 1
ATOM 2092 C C . GLN A 1 254 ? 5.289 -14.803 -23.938 1.00 86.88 254 GLN A C 1
ATOM 2094 O O . GLN A 1 254 ? 5.645 -14.072 -24.856 1.00 86.88 254 GLN A O 1
ATOM 2099 N N . ASN A 1 255 ? 4.223 -14.534 -23.182 1.00 91.06 255 ASN A N 1
ATOM 2100 C CA . ASN A 1 255 ? 3.252 -13.494 -23.498 1.00 91.06 255 ASN A CA 1
ATOM 2101 C C . ASN A 1 255 ? 3.526 -12.201 -22.722 1.00 91.06 255 ASN A C 1
ATOM 2103 O O . ASN A 1 255 ? 4.013 -12.220 -21.583 1.00 91.06 255 ASN A O 1
ATOM 2107 N N . PHE A 1 256 ? 3.150 -11.078 -23.333 1.00 93.00 256 PHE A N 1
ATOM 2108 C CA . PHE A 1 256 ? 3.264 -9.742 -22.757 1.00 93.00 256 PHE A CA 1
ATOM 2109 C C . PHE A 1 256 ? 1.885 -9.161 -22.462 1.00 93.00 256 PHE A C 1
ATOM 2111 O O . PHE A 1 256 ? 0.965 -9.269 -23.268 1.00 93.00 256 PHE A O 1
ATOM 2118 N N . TYR A 1 257 ? 1.753 -8.529 -21.301 1.00 93.88 257 TYR A N 1
ATOM 2119 C CA . TYR A 1 257 ? 0.496 -7.984 -20.809 1.00 93.88 257 TYR A CA 1
ATOM 2120 C C . TYR A 1 257 ? 0.674 -6.527 -20.397 1.00 93.88 257 TYR A C 1
ATOM 2122 O O . TYR A 1 257 ? 1.591 -6.204 -19.644 1.00 93.88 257 TYR A O 1
ATOM 2130 N N . LEU A 1 258 ? -0.217 -5.659 -20.864 1.00 94.00 258 LEU A N 1
ATOM 2131 C CA . LEU A 1 258 ? -0.282 -4.250 -20.496 1.00 94.00 258 LEU A CA 1
ATOM 2132 C C . LEU A 1 258 ? -1.193 -4.063 -19.286 1.00 94.00 258 LEU A C 1
ATOM 2134 O O . LEU A 1 258 ? -2.347 -4.487 -19.323 1.00 94.00 258 LEU A O 1
ATOM 2138 N N . GLN A 1 259 ? -0.703 -3.396 -18.244 1.00 93.44 259 GLN A N 1
ATOM 2139 C CA . GLN A 1 259 ? -1.521 -3.020 -17.093 1.00 93.44 259 GLN A CA 1
ATOM 2140 C C . GLN A 1 259 ? -2.450 -1.851 -17.442 1.00 93.44 259 GLN A C 1
ATOM 2142 O O . GLN A 1 259 ? -1.982 -0.807 -17.883 1.00 93.44 259 GLN A O 1
ATOM 2147 N N . LYS A 1 260 ? -3.757 -2.021 -17.231 1.00 91.62 260 LYS A N 1
ATOM 2148 C CA . LYS A 1 260 ? -4.791 -1.001 -17.477 1.00 91.62 260 LYS A CA 1
ATOM 2149 C C . LYS A 1 260 ? -5.284 -0.325 -16.203 1.00 91.62 260 LYS A C 1
ATOM 2151 O O . LYS A 1 260 ? -5.647 0.847 -16.235 1.00 91.62 260 LYS A O 1
ATOM 2156 N N . VAL A 1 261 ? -5.312 -1.066 -15.099 1.00 91.44 261 VAL A N 1
ATOM 2157 C CA . VAL A 1 261 ? -5.793 -0.587 -13.800 1.00 91.44 261 VAL A CA 1
ATOM 2158 C C . VAL A 1 261 ? -4.780 -0.950 -12.720 1.00 91.44 261 VAL A C 1
ATOM 2160 O O . VAL A 1 261 ? -4.087 -1.974 -12.795 1.00 91.44 261 VAL A O 1
ATOM 2163 N N . GLY A 1 262 ? -4.669 -0.079 -11.722 1.00 92.56 262 GLY A N 1
ATOM 2164 C CA . GLY A 1 262 ? -3.815 -0.281 -10.569 1.00 92.56 262 GLY A CA 1
ATOM 2165 C C . GLY A 1 262 ? -2.336 0.021 -10.805 1.00 92.56 262 GLY A C 1
ATOM 2166 O O . GLY A 1 262 ? -1.907 0.498 -11.860 1.00 92.56 262 GLY A O 1
ATOM 2167 N N . LEU A 1 263 ? -1.549 -0.285 -9.777 1.00 92.50 263 LEU A N 1
ATOM 2168 C CA . LEU A 1 263 ? -0.106 -0.118 -9.691 1.00 92.50 263 LEU A CA 1
ATOM 2169 C C . LEU A 1 263 ? 0.610 -1.468 -9.699 1.00 92.50 263 LEU A C 1
ATOM 2171 O O . LEU A 1 263 ? 0.118 -2.473 -9.188 1.00 92.50 263 LEU A O 1
ATOM 2175 N N . SER A 1 264 ? 1.819 -1.497 -10.254 1.00 87.69 264 SER A N 1
ATOM 2176 C CA . SER A 1 264 ? 2.620 -2.717 -10.313 1.00 87.69 264 SER A CA 1
ATOM 2177 C C . SER A 1 264 ? 3.228 -3.056 -8.951 1.00 87.69 264 SER A C 1
ATOM 2179 O O . SER A 1 264 ? 4.138 -2.374 -8.469 1.00 87.69 264 SER A O 1
ATOM 2181 N N . GLN A 1 265 ? 2.781 -4.147 -8.335 1.00 86.19 265 GLN A N 1
ATOM 2182 C CA . GLN A 1 265 ? 3.334 -4.589 -7.057 1.00 86.19 265 GLN A CA 1
ATOM 2183 C C . GLN A 1 265 ? 4.789 -5.044 -7.227 1.00 86.19 265 GLN A C 1
ATOM 2185 O O . GLN A 1 265 ? 5.057 -6.054 -7.872 1.00 86.19 265 GLN A O 1
ATOM 2190 N N . GLY A 1 266 ? 5.728 -4.302 -6.637 1.00 83.31 266 GLY A N 1
ATOM 2191 C CA . GLY A 1 266 ? 7.169 -4.549 -6.749 1.00 83.31 266 GLY A CA 1
ATOM 2192 C C . GLY A 1 266 ? 7.964 -3.358 -7.289 1.00 83.31 266 GLY A C 1
ATOM 2193 O O . GLY A 1 266 ? 9.182 -3.326 -7.120 1.00 83.31 266 GLY A O 1
ATOM 2194 N N . SER A 1 267 ? 7.307 -2.358 -7.883 1.00 87.94 267 SER A N 1
ATOM 2195 C CA . SER A 1 267 ? 7.944 -1.066 -8.182 1.00 87.94 267 SER A CA 1
ATOM 2196 C C . SER A 1 267 ? 8.293 -0.328 -6.889 1.00 87.94 267 SER A C 1
ATOM 2198 O O . SER A 1 267 ? 7.534 -0.362 -5.917 1.00 87.94 267 SER A O 1
ATOM 2200 N N . SER A 1 268 ? 9.454 0.331 -6.868 1.00 86.50 268 SER A N 1
ATOM 2201 C CA . SER A 1 268 ? 9.923 1.064 -5.687 1.00 86.50 268 SER A CA 1
ATOM 2202 C C . SER A 1 268 ? 9.049 2.266 -5.335 1.00 86.50 268 SER A C 1
ATOM 2204 O O . SER A 1 268 ? 9.013 2.651 -4.172 1.00 86.50 268 SER A O 1
ATOM 2206 N N . ILE A 1 269 ? 8.340 2.841 -6.312 1.00 92.25 269 ILE A N 1
ATOM 2207 C CA . ILE A 1 269 ? 7.513 4.036 -6.102 1.00 92.25 269 ILE A CA 1
ATOM 2208 C C . ILE A 1 269 ? 6.039 3.721 -5.841 1.00 92.25 269 ILE A C 1
ATOM 2210 O O . ILE A 1 269 ? 5.327 4.584 -5.339 1.00 92.25 269 ILE A O 1
ATOM 2214 N N . SER A 1 270 ? 5.562 2.500 -6.118 1.00 93.69 270 SER A N 1
ATOM 2215 C CA . SER A 1 270 ? 4.129 2.182 -6.017 1.00 93.69 270 SER A CA 1
ATOM 2216 C C . SER A 1 270 ? 3.554 2.386 -4.619 1.00 93.69 270 SER A C 1
ATOM 2218 O O . SER A 1 270 ? 2.432 2.866 -4.508 1.00 93.69 270 SER A O 1
ATOM 2220 N N . CYS A 1 271 ? 4.303 2.071 -3.556 1.00 92.50 271 CYS A N 1
ATOM 2221 C CA . CYS A 1 271 ? 3.842 2.326 -2.187 1.00 92.50 271 CYS A CA 1
ATOM 2222 C C . CYS A 1 271 ? 3.621 3.820 -1.938 1.00 92.50 271 CYS A C 1
ATOM 2224 O O . CYS A 1 271 ? 2.599 4.199 -1.381 1.00 92.50 271 CYS A O 1
ATOM 2226 N N . LEU A 1 272 ? 4.552 4.663 -2.388 1.00 93.81 272 LEU A N 1
ATOM 2227 C CA . LEU A 1 272 ? 4.475 6.105 -2.182 1.00 93.81 272 LEU A CA 1
ATOM 2228 C C . LEU A 1 272 ? 3.364 6.741 -3.031 1.00 93.81 272 LEU A C 1
ATOM 2230 O O . LEU A 1 272 ? 2.608 7.561 -2.523 1.00 93.81 272 LEU A O 1
ATOM 2234 N N . LEU A 1 273 ? 3.209 6.304 -4.284 1.00 95.94 273 LEU A N 1
ATOM 2235 C CA . LEU A 1 273 ? 2.100 6.724 -5.148 1.00 95.94 273 LEU A CA 1
ATOM 2236 C C . LEU A 1 273 ? 0.737 6.330 -4.562 1.00 95.94 273 LEU A C 1
ATOM 2238 O O . LEU A 1 273 ? -0.185 7.139 -4.565 1.00 95.94 273 LEU A O 1
ATOM 2242 N N . CYS A 1 274 ? 0.619 5.117 -4.013 1.00 96.00 274 CYS A N 1
ATOM 2243 C CA . CYS A 1 274 ? -0.584 4.679 -3.303 1.00 96.00 274 CYS A CA 1
ATOM 2244 C C . CYS A 1 274 ? -0.875 5.585 -2.094 1.00 96.00 274 CYS A C 1
ATOM 2246 O O . CYS A 1 274 ? -2.007 6.027 -1.909 1.00 96.00 274 CYS A O 1
ATOM 2248 N N . SER A 1 275 ? 0.152 5.940 -1.314 1.00 95.50 275 SER A N 1
ATOM 2249 C CA . SER A 1 275 ? -0.005 6.851 -0.178 1.00 95.50 275 SER A CA 1
ATOM 2250 C C . SER A 1 275 ? -0.455 8.259 -0.581 1.00 95.50 275 SER A C 1
ATOM 2252 O O . SER A 1 275 ? -1.290 8.823 0.121 1.00 95.50 275 SER A O 1
ATOM 2254 N N . PHE A 1 276 ? 0.051 8.815 -1.689 1.00 96.06 276 PHE A N 1
ATOM 2255 C CA . PHE A 1 276 ? -0.420 10.101 -2.225 1.00 96.06 276 PHE A CA 1
ATOM 2256 C C . PHE A 1 276 ? -1.867 10.018 -2.717 1.00 96.06 276 PHE A C 1
ATOM 2258 O O . PHE A 1 276 ? -2.670 10.902 -2.432 1.00 96.06 276 PHE A O 1
ATOM 2265 N N . TYR A 1 277 ? -2.223 8.928 -3.397 1.00 97.12 277 TYR A N 1
ATOM 2266 C CA . TYR A 1 277 ? -3.579 8.696 -3.890 1.00 97.12 277 TYR A CA 1
ATOM 2267 C C . TYR A 1 277 ? -4.610 8.643 -2.756 1.00 97.12 277 TYR A C 1
ATOM 2269 O O . TYR A 1 277 ? -5.619 9.347 -2.780 1.00 97.12 277 TYR A O 1
ATOM 2277 N N . LEU A 1 278 ? -4.331 7.838 -1.728 1.00 96.44 278 LEU A N 1
ATOM 2278 C CA . LEU A 1 278 ? -5.184 7.734 -0.546 1.00 96.44 278 LEU A CA 1
ATOM 2279 C C . LEU A 1 278 ? -5.147 9.022 0.293 1.00 96.44 278 LEU A C 1
ATOM 2281 O O . LEU A 1 278 ? -6.176 9.421 0.825 1.00 96.44 278 LEU A O 1
ATOM 2285 N N . GLY A 1 279 ? -4.008 9.719 0.347 1.00 96.00 279 GLY A N 1
ATOM 2286 C CA . GLY A 1 279 ? -3.887 11.026 1.004 1.00 96.00 279 GLY A CA 1
ATOM 2287 C C . GLY A 1 279 ? -4.729 12.112 0.332 1.00 96.00 279 GLY A C 1
ATOM 2288 O O . GLY A 1 279 ? -5.292 12.974 1.003 1.00 96.00 279 GLY A O 1
ATOM 22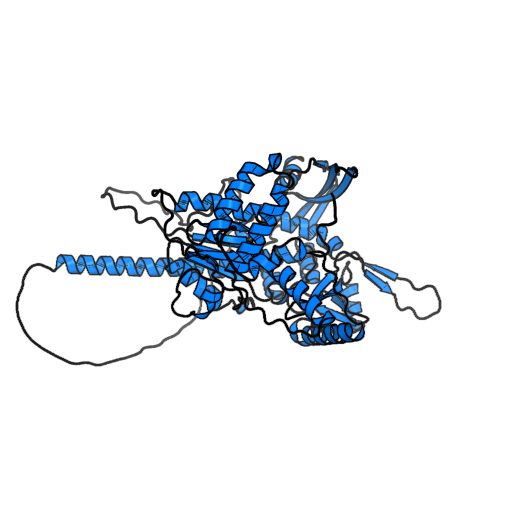89 N N . HIS A 1 280 ? -4.883 12.052 -0.990 1.00 96.75 280 HIS A N 1
ATOM 2290 C CA . HIS A 1 280 ? -5.803 12.921 -1.715 1.00 96.75 280 HIS A CA 1
ATOM 2291 C C . HIS A 1 280 ? -7.268 12.605 -1.374 1.00 96.75 280 HIS A C 1
ATOM 2293 O O . HIS A 1 280 ? -8.041 13.517 -1.112 1.00 96.75 280 HIS A O 1
ATOM 2299 N N . ILE A 1 281 ? -7.659 11.326 -1.297 1.00 96.19 281 ILE A N 1
ATOM 2300 C CA . ILE A 1 281 ? -9.013 10.939 -0.848 1.00 96.19 281 ILE A CA 1
ATOM 2301 C C . ILE A 1 281 ? -9.300 11.467 0.562 1.00 96.19 281 ILE A C 1
ATOM 2303 O O . ILE A 1 281 ? -10.385 11.995 0.815 1.00 96.19 281 ILE A O 1
ATOM 2307 N N . GLU A 1 282 ? -8.330 11.341 1.469 1.00 95.62 282 GLU A N 1
ATOM 2308 C CA . GLU A 1 282 ? -8.446 11.848 2.835 1.00 95.62 282 GLU A CA 1
ATOM 2309 C C . GLU A 1 282 ? -8.735 13.349 2.843 1.00 95.62 282 GLU A C 1
ATOM 2311 O O . GLU A 1 282 ? -9.744 13.771 3.401 1.00 95.62 282 GLU A O 1
ATOM 2316 N N . ARG A 1 283 ? -7.900 14.140 2.165 1.00 94.44 283 ARG A N 1
ATOM 2317 C CA . ARG A 1 283 ? -8.013 15.603 2.146 1.00 94.44 283 ARG A CA 1
ATOM 2318 C C . ARG A 1 283 ? -9.223 16.124 1.388 1.00 94.44 283 ARG A C 1
ATOM 2320 O O . ARG A 1 283 ? -9.828 17.095 1.813 1.00 94.44 283 ARG A O 1
ATOM 2327 N N . SER A 1 284 ? -9.571 15.510 0.263 1.00 94.06 284 SER A N 1
ATOM 2328 C CA . SER A 1 284 ? -10.635 16.029 -0.600 1.00 94.06 284 SER A CA 1
ATOM 2329 C C . SER A 1 284 ? -12.026 15.558 -0.194 1.00 94.06 284 SER A C 1
ATOM 2331 O O . SER A 1 284 ? -13.011 16.146 -0.631 1.00 94.06 284 SER A O 1
ATOM 2333 N N . ILE A 1 285 ? -12.134 14.456 0.558 1.00 95.31 285 ILE A N 1
ATOM 2334 C CA . ILE A 1 285 ? -13.428 13.831 0.854 1.00 95.31 285 ILE A CA 1
ATOM 2335 C C . ILE A 1 285 ? -13.580 13.512 2.334 1.00 95.31 285 ILE A C 1
ATOM 2337 O O . ILE A 1 285 ? -14.588 13.891 2.921 1.00 95.31 285 ILE A O 1
ATOM 2341 N N . VAL A 1 286 ? -12.647 12.766 2.930 1.00 94.81 286 VAL A N 1
ATOM 2342 C CA . VAL A 1 286 ? -12.850 12.227 4.286 1.00 94.81 286 VAL A CA 1
ATOM 2343 C C . VAL A 1 286 ? -12.824 13.338 5.326 1.00 94.81 286 VAL A C 1
ATOM 2345 O O . VAL A 1 286 ? -13.767 13.446 6.101 1.00 94.81 286 VAL A O 1
ATOM 2348 N N . LEU A 1 287 ? -11.782 14.169 5.329 1.00 93.12 287 LEU A N 1
ATOM 2349 C CA . LEU A 1 287 ? -11.621 15.244 6.304 1.00 93.12 287 LEU A CA 1
ATOM 2350 C C . LEU A 1 287 ? -12.739 16.299 6.179 1.00 93.12 287 LEU A C 1
ATOM 2352 O O . LEU A 1 287 ? -13.423 16.499 7.180 1.00 93.12 287 LEU A O 1
ATOM 2356 N N . PRO A 1 288 ? -13.070 16.834 4.982 1.00 93.94 288 PRO A N 1
ATOM 2357 C CA . PRO A 1 288 ? -14.184 17.777 4.840 1.00 93.94 288 PRO A CA 1
ATOM 2358 C C . PRO A 1 288 ? -15.545 17.190 5.226 1.00 93.94 288 PRO A C 1
ATOM 2360 O O . PRO A 1 288 ? -16.436 17.897 5.688 1.00 93.94 288 PRO A O 1
ATOM 2363 N N . TYR A 1 289 ? -15.746 15.882 5.031 1.00 93.38 289 TYR A N 1
ATOM 2364 C CA . TYR A 1 289 ? -16.970 15.217 5.477 1.00 93.38 289 TYR A CA 1
ATOM 2365 C C . TYR A 1 289 ? -17.073 15.184 7.008 1.00 93.38 289 TYR A C 1
ATOM 2367 O O . TYR A 1 289 ? -18.163 15.356 7.550 1.00 93.38 289 TYR A O 1
ATOM 2375 N N . LEU A 1 290 ? -15.953 14.966 7.703 1.00 91.12 290 LEU A N 1
ATOM 2376 C CA . LEU A 1 290 ? -15.914 14.971 9.165 1.00 91.12 290 LEU A CA 1
ATOM 2377 C C . LEU A 1 290 ? -16.099 16.377 9.745 1.00 91.12 290 LEU A C 1
ATOM 2379 O O . LEU A 1 290 ? -16.805 16.504 10.742 1.00 91.12 290 LEU A O 1
ATOM 2383 N N . GLU A 1 291 ? -15.530 17.408 9.111 1.00 88.19 291 GLU A N 1
ATOM 2384 C CA . GLU A 1 291 ? -15.745 18.821 9.478 1.00 88.19 291 GLU A CA 1
ATOM 2385 C C . GLU A 1 291 ? -17.230 19.173 9.420 1.00 88.19 291 GLU A C 1
ATOM 2387 O O . GLU A 1 291 ? -17.823 19.551 10.427 1.00 88.19 291 GLU A O 1
ATOM 2392 N N . LYS A 1 292 ? -17.869 18.932 8.268 1.00 87.12 292 LYS A N 1
ATOM 2393 C CA . LYS A 1 292 ? -19.293 19.232 8.062 1.00 87.12 292 LYS A CA 1
ATOM 2394 C C . LYS A 1 292 ? -20.201 18.470 9.022 1.00 87.12 292 LYS A C 1
ATOM 2396 O O . LYS A 1 292 ? -21.175 19.021 9.527 1.00 87.12 292 LYS A O 1
ATOM 2401 N N . ALA A 1 293 ? -19.893 17.200 9.290 1.00 83.38 293 ALA A N 1
ATOM 2402 C CA . ALA A 1 293 ? -20.646 16.411 10.260 1.00 83.38 293 ALA A CA 1
ATOM 2403 C C . ALA A 1 293 ? -20.513 16.982 11.683 1.00 83.38 293 ALA A C 1
ATOM 2405 O O . ALA A 1 293 ? -21.476 16.960 12.451 1.00 83.38 293 ALA A O 1
ATOM 2406 N N . HIS A 1 294 ? -19.338 17.517 12.030 1.00 80.44 294 HIS A N 1
ATOM 2407 C CA . HIS A 1 294 ? -19.116 18.170 13.313 1.00 80.44 294 HIS A CA 1
ATOM 2408 C C . HIS A 1 294 ? -19.885 19.495 13.420 1.00 80.44 294 HIS A C 1
ATOM 2410 O O . HIS A 1 294 ? -20.607 19.690 14.399 1.00 80.44 294 HIS A O 1
ATOM 2416 N N . GLU A 1 295 ? -19.826 20.349 12.397 1.00 80.00 295 GLU A N 1
ATOM 2417 C CA . GLU A 1 295 ? -20.575 21.614 12.330 1.00 80.00 295 GLU A CA 1
ATOM 2418 C C . GLU A 1 295 ? -22.086 21.394 12.482 1.00 80.00 295 GLU A C 1
ATOM 2420 O O . GLU A 1 295 ? -22.732 22.039 13.307 1.00 80.00 295 GLU A O 1
ATOM 2425 N N . GLN A 1 296 ? -22.646 20.420 11.760 1.00 73.50 296 GLN A N 1
ATOM 2426 C CA . GLN A 1 296 ? -24.066 20.063 11.856 1.00 73.50 296 GLN A CA 1
ATOM 2427 C C . GLN A 1 296 ? -24.444 19.545 13.248 1.00 73.50 296 GLN A C 1
ATOM 2429 O O . GLN A 1 296 ? -25.532 19.833 13.749 1.00 73.50 296 GLN A O 1
ATOM 2434 N N . SER A 1 297 ? -23.554 18.786 13.896 1.00 68.81 297 SER A N 1
ATOM 2435 C CA . SER A 1 297 ? -23.787 18.315 15.263 1.00 68.81 297 SER A CA 1
ATOM 2436 C C . SER A 1 297 ? -23.793 19.465 16.273 1.00 68.81 297 SER A C 1
ATOM 2438 O O . SER A 1 297 ? -24.688 19.512 17.114 1.00 68.81 297 SER A O 1
ATOM 2440 N N . ASN A 1 298 ? -22.873 20.426 16.141 1.00 67.69 298 ASN A N 1
ATOM 2441 C CA . ASN A 1 298 ? -22.793 21.589 17.023 1.00 67.69 298 ASN A CA 1
ATOM 2442 C C . ASN A 1 298 ? -23.982 22.535 16.807 1.00 67.69 298 ASN A C 1
ATOM 2444 O O . ASN A 1 298 ? -24.574 22.990 17.780 1.00 67.69 298 ASN A O 1
ATOM 2448 N N . ALA A 1 299 ? -24.402 22.762 15.557 1.00 65.06 299 ALA A N 1
ATOM 2449 C CA . ALA A 1 299 ? -25.591 23.557 15.245 1.00 65.06 299 ALA A CA 1
ATOM 2450 C C . ALA A 1 299 ? -26.864 22.951 15.861 1.00 65.06 299 ALA A C 1
ATOM 2452 O O . ALA A 1 299 ? -27.680 23.661 16.441 1.00 65.06 299 ALA A O 1
ATOM 2453 N N . ASN A 1 300 ? -27.012 21.623 15.812 1.00 60.62 300 ASN A N 1
ATOM 2454 C CA . ASN A 1 300 ? -28.133 20.930 16.449 1.00 60.62 300 ASN A CA 1
ATOM 2455 C C . ASN A 1 300 ? -28.084 20.975 17.986 1.00 60.62 300 ASN A C 1
ATOM 2457 O O . ASN A 1 300 ? -29.140 20.971 18.618 1.00 60.62 300 ASN A O 1
ATOM 2461 N N . ILE A 1 301 ? -26.892 21.005 18.590 1.00 61.34 301 ILE A N 1
ATOM 2462 C CA . ILE A 1 301 ? -26.723 21.162 20.043 1.00 61.34 301 ILE A CA 1
ATOM 2463 C C . ILE A 1 301 ? -27.074 22.591 20.464 1.00 61.34 301 ILE A C 1
ATOM 2465 O O . ILE A 1 301 ? -27.912 22.748 21.346 1.00 61.34 301 ILE A O 1
ATOM 2469 N N . MET A 1 302 ? -26.550 23.614 19.780 1.00 56.06 302 MET A N 1
ATOM 2470 C CA . MET A 1 302 ? -26.878 25.015 20.077 1.00 56.06 302 MET A CA 1
ATOM 2471 C C . MET A 1 302 ? -28.367 25.313 19.874 1.00 56.06 302 MET A C 1
ATOM 2473 O O . MET A 1 302 ? -28.980 25.993 20.692 1.00 56.06 302 MET A O 1
ATOM 2477 N N . ASN A 1 303 ? -28.991 24.743 18.838 1.00 54.47 303 ASN A N 1
ATOM 2478 C CA . ASN A 1 303 ? -30.437 24.858 18.638 1.00 54.47 303 ASN A CA 1
ATOM 2479 C C . ASN A 1 303 ? -31.234 24.161 19.753 1.00 54.47 303 ASN A C 1
ATOM 2481 O O . ASN A 1 303 ? -32.285 24.658 20.150 1.00 54.47 303 ASN A O 1
ATOM 2485 N N . LYS A 1 304 ? -30.746 23.038 20.300 1.00 51.69 304 LYS A N 1
ATOM 2486 C CA . LYS A 1 304 ? -31.369 22.385 21.463 1.00 51.69 304 LYS A CA 1
ATOM 2487 C C . LYS A 1 304 ? -31.173 23.181 22.752 1.00 51.69 304 LYS A C 1
ATOM 2489 O O . LYS A 1 304 ? -32.129 23.291 23.508 1.00 51.69 304 LYS A O 1
ATOM 2494 N N . GLU A 1 305 ? -30.001 23.763 22.992 1.00 50.56 305 GLU A N 1
ATOM 2495 C CA . GLU A 1 305 ? -29.756 24.634 24.152 1.00 50.56 305 GLU A CA 1
ATOM 2496 C C . GLU A 1 305 ? -30.591 25.916 24.093 1.00 50.56 305 GLU A C 1
ATOM 2498 O O . GLU A 1 305 ? -31.175 26.302 25.100 1.00 50.56 305 GLU A O 1
ATOM 2503 N N . LEU A 1 306 ? -30.756 26.523 22.914 1.00 51.19 306 LEU A N 1
ATOM 2504 C CA . LEU A 1 306 ? -31.663 27.658 22.717 1.00 51.19 306 LEU A CA 1
ATOM 2505 C C . LEU A 1 306 ? -33.127 27.283 22.991 1.00 51.19 306 LEU A C 1
ATOM 2507 O O . LEU A 1 306 ? -33.851 28.065 23.601 1.00 51.19 306 LEU A O 1
ATOM 2511 N N . VAL A 1 307 ? -33.569 26.084 22.594 1.00 49.47 307 VAL A N 1
ATOM 2512 C CA . VAL A 1 307 ? -34.931 25.591 22.879 1.00 49.47 307 VAL A CA 1
ATOM 2513 C C . VAL A 1 307 ? -35.117 25.262 24.365 1.00 49.47 307 VAL A C 1
ATOM 2515 O O . VAL A 1 307 ? -36.171 25.568 24.921 1.00 49.47 307 VAL A O 1
ATOM 2518 N N . VAL A 1 308 ? -34.104 24.701 25.033 1.00 45.34 308 VAL A N 1
ATOM 2519 C CA . VAL A 1 308 ? -34.134 24.420 26.479 1.00 45.34 308 VAL A CA 1
ATOM 2520 C C . VAL A 1 308 ? -34.114 25.717 27.290 1.00 45.34 308 VAL A C 1
ATOM 2522 O O . VAL A 1 308 ? -34.933 25.867 28.191 1.00 45.34 308 VAL A O 1
ATOM 2525 N N . ASN A 1 309 ? -33.283 26.698 26.926 1.00 43.44 309 ASN A N 1
ATOM 2526 C CA . ASN A 1 309 ? -33.258 28.013 27.574 1.00 43.44 309 ASN A CA 1
ATOM 2527 C C . ASN A 1 309 ? -34.568 28.784 27.355 1.00 43.44 309 ASN A C 1
ATOM 2529 O O . ASN A 1 309 ? -35.040 29.469 28.260 1.00 43.44 309 ASN A O 1
ATOM 2533 N N . ARG A 1 310 ? -35.217 28.613 26.195 1.00 41.19 310 ARG A N 1
ATOM 2534 C CA . ARG A 1 310 ? -36.546 29.183 25.932 1.00 41.19 310 ARG A CA 1
ATOM 2535 C C . ARG A 1 310 ? -37.663 28.481 26.713 1.00 41.19 310 ARG A C 1
ATOM 2537 O O . ARG A 1 310 ? -38.592 29.159 27.125 1.00 41.19 310 ARG A O 1
ATOM 2544 N N . CYS A 1 311 ? -37.558 27.170 26.961 1.00 38.34 311 CYS A N 1
ATOM 2545 C CA . CYS A 1 311 ? -38.503 26.427 27.811 1.00 38.34 311 CYS A CA 1
ATOM 2546 C C . CYS A 1 311 ? -38.307 26.696 29.313 1.00 38.34 311 CYS A C 1
ATOM 2548 O O . CYS A 1 311 ? -39.277 26.676 30.064 1.00 38.34 311 CYS A O 1
ATOM 2550 N N . MET A 1 312 ? -37.077 26.975 29.758 1.00 38.69 312 MET A N 1
ATOM 2551 C CA . MET A 1 312 ? -36.777 27.336 31.153 1.00 38.69 312 MET A CA 1
ATOM 2552 C C . MET A 1 312 ? -37.270 28.752 31.503 1.00 38.69 312 MET A C 1
ATOM 2554 O O . MET A 1 312 ? -37.660 29.002 32.639 1.00 38.69 312 MET A O 1
ATOM 2558 N N . LEU A 1 313 ? -37.326 29.664 30.524 1.00 41.06 313 LEU A N 1
ATOM 2559 C CA . LEU A 1 313 ? -37.841 31.030 30.699 1.00 41.06 313 LEU A CA 1
ATOM 2560 C C . LEU A 1 313 ? -39.379 31.141 30.658 1.00 41.06 313 LEU A C 1
ATOM 2562 O O . LEU A 1 313 ? -39.904 32.238 30.825 1.00 41.06 313 LEU A O 1
ATOM 2566 N N . THR A 1 314 ? -40.115 30.039 30.468 1.00 36.50 314 THR A N 1
ATOM 2567 C CA . THR A 1 314 ? -41.593 30.041 30.438 1.00 36.50 314 THR A CA 1
ATOM 2568 C C . THR A 1 314 ? -42.241 29.138 31.488 1.00 36.50 314 THR A C 1
ATOM 2570 O O . THR A 1 314 ? -43.430 28.849 31.394 1.00 36.50 314 THR A O 1
ATOM 2573 N N . SER A 1 315 ? -41.502 28.696 32.510 1.00 35.75 315 SER A N 1
ATOM 2574 C CA . SER A 1 315 ? -42.091 27.996 33.662 1.00 35.75 315 SER A CA 1
ATOM 2575 C C . SER A 1 315 ? -42.331 28.955 34.832 1.00 35.75 315 SER A C 1
ATOM 2577 O O . SER A 1 315 ? -41.626 28.939 35.834 1.00 35.75 315 SER A O 1
ATOM 2579 N N . GLY A 1 316 ? -43.341 29.808 34.664 1.00 31.88 316 GLY A N 1
ATOM 2580 C CA . GLY A 1 316 ? -43.955 30.628 35.703 1.00 31.88 316 GLY A CA 1
ATOM 2581 C C . GLY A 1 316 ? -45.421 30.862 35.336 1.00 31.88 316 GLY A C 1
ATOM 2582 O O . GLY A 1 316 ? -45.695 31.589 34.392 1.00 31.88 316 GLY A O 1
ATOM 2583 N N . ASP A 1 317 ? -46.314 30.187 36.062 1.00 28.17 317 ASP A N 1
ATOM 2584 C CA . ASP A 1 317 ? -47.776 30.345 36.118 1.00 28.17 317 ASP A CA 1
ATOM 2585 C C . ASP A 1 317 ? -48.621 30.190 34.837 1.00 28.17 317 ASP A C 1
ATOM 2587 O O . ASP A 1 317 ? -48.752 31.098 34.025 1.00 28.17 317 ASP A O 1
ATOM 2591 N N . CYS A 1 318 ? -49.351 29.067 34.738 1.00 25.00 318 CYS A N 1
ATOM 2592 C CA . CYS A 1 318 ? -50.815 29.037 34.933 1.00 25.00 318 CYS A CA 1
ATOM 2593 C C . CYS A 1 318 ? -51.410 27.635 34.689 1.00 25.00 318 CYS A C 1
ATOM 2595 O O . CYS A 1 318 ? -51.139 26.968 33.692 1.00 25.00 318 CYS A O 1
ATOM 2597 N N . ARG A 1 319 ? -52.283 27.210 35.612 1.00 28.59 319 ARG A N 1
ATOM 2598 C CA . ARG A 1 319 ? -53.265 26.124 35.442 1.00 28.59 319 ARG A CA 1
ATOM 2599 C C . ARG A 1 319 ? -54.359 26.572 34.467 1.00 28.59 319 ARG A C 1
ATOM 2601 O O . ARG A 1 319 ? -54.921 27.625 34.731 1.00 28.59 319 ARG A O 1
ATOM 2608 N N . THR A 1 320 ? -54.751 25.762 33.476 1.00 25.88 320 THR A N 1
ATOM 2609 C CA . THR A 1 320 ? -56.128 25.230 33.256 1.00 25.88 320 THR A CA 1
ATOM 2610 C C . THR A 1 320 ? -56.234 24.423 31.945 1.00 25.88 320 THR A C 1
ATOM 2612 O O . THR A 1 320 ? -55.835 24.881 30.887 1.00 25.88 320 THR A O 1
ATOM 2615 N N . GLU A 1 321 ? -56.750 23.199 32.082 1.00 25.34 321 GLU A N 1
ATOM 2616 C CA . GLU A 1 321 ? -57.772 22.505 31.273 1.00 25.34 321 GLU A CA 1
ATOM 2617 C C . GLU A 1 321 ? -57.836 22.486 29.715 1.00 25.34 321 GLU A C 1
ATOM 2619 O O . GLU A 1 321 ? -57.852 23.500 29.033 1.00 25.34 321 GLU A O 1
ATOM 2624 N N . LEU A 1 322 ? -58.116 21.252 29.238 1.00 25.33 322 LEU A N 1
ATOM 2625 C CA . LEU A 1 322 ? -58.945 20.813 28.089 1.00 25.33 322 LEU A CA 1
ATOM 2626 C C . LEU A 1 322 ? -58.328 20.578 26.681 1.00 25.33 322 LEU A C 1
ATOM 2628 O O . LEU A 1 322 ? -58.142 21.478 25.877 1.00 25.33 322 LEU A O 1
ATOM 2632 N N . ARG A 1 323 ? -58.193 19.271 26.373 1.00 25.30 323 ARG A N 1
ATOM 2633 C CA . ARG A 1 323 ? -58.852 18.493 25.284 1.00 25.30 323 ARG A CA 1
ATOM 2634 C C . ARG A 1 323 ? -58.695 18.944 23.812 1.00 25.30 323 ARG A C 1
ATOM 2636 O O . ARG A 1 323 ? -59.224 19.969 23.413 1.00 25.30 323 ARG A O 1
ATOM 2643 N N . GLY A 1 324 ? -58.195 18.039 22.954 1.00 24.77 324 GLY A N 1
ATOM 2644 C CA . GLY A 1 324 ? -58.464 18.070 21.503 1.00 24.77 324 GLY A CA 1
ATOM 2645 C C . GLY A 1 324 ? -57.500 17.247 20.635 1.00 24.77 324 GLY A C 1
ATOM 2646 O O . GLY A 1 324 ? -56.310 17.517 20.613 1.00 24.77 324 GLY A O 1
ATOM 2647 N N . ASN A 1 325 ? -58.030 16.244 19.930 1.00 24.69 325 ASN A N 1
ATOM 2648 C CA . ASN A 1 325 ? -57.344 15.317 19.015 1.00 24.69 325 ASN A CA 1
ATOM 2649 C C . ASN A 1 325 ? -57.116 15.890 17.594 1.00 24.69 325 ASN A C 1
ATOM 2651 O O . ASN A 1 325 ? -57.773 16.857 17.226 1.00 24.69 325 ASN A O 1
ATOM 2655 N N . ALA A 1 326 ? -56.355 15.114 16.791 1.00 25.05 326 ALA A N 1
ATOM 2656 C CA . ALA A 1 326 ? -56.346 15.004 15.309 1.00 25.05 326 ALA A CA 1
ATOM 2657 C C . ALA A 1 326 ? -55.435 16.023 14.576 1.00 25.05 326 ALA A C 1
ATOM 2659 O O . ALA A 1 326 ? -55.569 17.215 14.799 1.00 25.05 326 ALA A O 1
ATOM 2660 N N . SER A 1 327 ? -54.386 15.696 13.799 1.00 25.05 327 SER A N 1
ATOM 2661 C CA . SER A 1 327 ? -54.076 14.725 12.714 1.00 25.05 327 SER A CA 1
ATOM 2662 C C . SER A 1 327 ? -53.945 15.452 11.363 1.00 25.05 327 SER A C 1
ATOM 2664 O O . SER A 1 327 ? -54.799 16.283 11.075 1.00 25.05 327 SER A O 1
ATOM 2666 N N . HIS A 1 328 ? -52.980 15.019 10.525 1.00 25.33 328 HIS A N 1
ATOM 2667 C CA . HIS A 1 328 ? -52.840 15.281 9.067 1.00 25.33 328 HIS A CA 1
ATOM 2668 C C . HIS A 1 328 ? -52.371 16.703 8.658 1.00 25.33 328 HIS A C 1
ATOM 2670 O O . HIS A 1 328 ? -52.770 17.669 9.283 1.00 25.33 328 HIS A O 1
ATOM 2676 N N . ASN A 1 329 ? -51.496 16.980 7.675 1.00 23.44 329 ASN A N 1
ATOM 2677 C CA . ASN A 1 329 ? -50.922 16.309 6.489 1.00 23.44 329 ASN A CA 1
ATOM 2678 C C . ASN A 1 329 ? -49.510 16.905 6.212 1.00 23.44 329 ASN A C 1
ATOM 2680 O O . ASN A 1 329 ? -49.262 18.056 6.550 1.00 23.44 329 ASN A O 1
ATOM 2684 N N . ILE A 1 330 ? -48.484 16.137 5.822 1.00 27.36 330 ILE A N 1
ATOM 2685 C CA . ILE A 1 330 ? -47.982 15.929 4.439 1.00 27.36 330 ILE A CA 1
ATOM 2686 C C . ILE A 1 330 ? -48.206 17.120 3.491 1.00 27.36 330 ILE A C 1
ATOM 2688 O O . ILE A 1 330 ? -49.320 17.293 3.022 1.00 27.36 330 ILE A O 1
ATOM 2692 N N . GLU A 1 331 ? -47.129 17.811 3.092 1.00 22.00 331 GLU A N 1
ATOM 2693 C CA . GLU A 1 331 ? -46.841 18.009 1.663 1.00 22.00 331 GLU A CA 1
ATOM 2694 C C . GLU A 1 331 ? -45.391 18.421 1.368 1.00 22.00 331 GLU A C 1
ATOM 2696 O O . GLU A 1 331 ? -44.705 19.089 2.138 1.00 22.00 331 GLU A O 1
ATOM 2701 N N . SER A 1 332 ? -44.938 17.903 0.233 1.00 25.92 332 SER A N 1
ATOM 2702 C CA . SER A 1 332 ? -43.623 17.957 -0.393 1.00 25.92 332 SER A CA 1
ATOM 2703 C C . SER A 1 332 ? -43.454 19.177 -1.290 1.00 25.92 332 SER A C 1
ATOM 2705 O O . SER A 1 332 ? -44.388 19.475 -2.027 1.00 25.92 332 SER A O 1
ATOM 2707 N N . VAL A 1 333 ? -42.245 19.741 -1.401 1.00 23.11 333 VAL A N 1
ATOM 2708 C CA . VAL A 1 333 ? -41.848 20.522 -2.589 1.00 23.11 333 VAL A CA 1
ATOM 2709 C C . VAL A 1 333 ? -40.370 20.273 -2.933 1.00 23.11 333 VAL A C 1
ATOM 2711 O O . VAL A 1 333 ? -39.494 20.308 -2.068 1.00 23.11 333 VAL A O 1
ATOM 2714 N N . LYS A 1 334 ? -40.151 19.941 -4.211 1.00 23.06 334 LYS A N 1
ATOM 2715 C CA . LYS A 1 334 ? -38.884 19.837 -4.952 1.00 23.06 334 LYS A CA 1
ATOM 2716 C C . LYS A 1 334 ? -38.452 21.218 -5.472 1.00 23.06 334 LYS A C 1
ATOM 2718 O O . LYS A 1 334 ? -39.291 22.102 -5.540 1.00 23.06 334 LYS A O 1
ATOM 2723 N N . ASP A 1 335 ? -37.178 21.331 -5.856 1.00 24.55 335 ASP A N 1
ATOM 2724 C CA . ASP A 1 335 ? -36.618 22.032 -7.044 1.00 24.55 335 ASP A CA 1
ATOM 2725 C C . ASP A 1 335 ? -35.177 22.472 -6.695 1.00 24.55 335 ASP A C 1
ATOM 2727 O O . ASP A 1 335 ? -34.935 23.044 -5.637 1.00 24.55 335 ASP A O 1
ATOM 2731 N N . ASP A 1 336 ? -34.120 21.948 -7.321 1.00 22.94 336 ASP A N 1
ATOM 2732 C CA . ASP A 1 336 ? -33.587 22.150 -8.683 1.00 22.94 336 ASP A CA 1
ATOM 2733 C C . ASP A 1 336 ? -32.821 23.475 -8.907 1.00 22.94 336 ASP A C 1
ATOM 2735 O O . ASP A 1 336 ? -33.184 24.536 -8.414 1.00 22.94 336 ASP A O 1
ATOM 2739 N N . VAL A 1 337 ? -31.777 23.353 -9.750 1.00 23.06 337 VAL A N 1
ATOM 2740 C CA . VAL A 1 337 ? -31.033 24.380 -10.525 1.00 23.06 337 VAL A CA 1
ATOM 2741 C C . VAL A 1 337 ? -29.604 24.784 -10.071 1.00 23.06 337 VAL A C 1
ATOM 2743 O O . VAL A 1 337 ? -29.372 25.631 -9.220 1.00 23.06 337 VAL A O 1
ATOM 2746 N N . ALA A 1 338 ? -28.643 24.131 -10.746 1.00 21.14 338 ALA A N 1
ATOM 2747 C CA . ALA A 1 338 ? -27.522 24.633 -11.571 1.00 21.14 338 ALA A CA 1
ATOM 2748 C C . ALA A 1 338 ? -26.549 25.764 -11.129 1.00 21.14 338 ALA A C 1
ATOM 2750 O O . ALA A 1 338 ? -26.910 26.917 -10.954 1.00 21.14 338 ALA A O 1
ATOM 2751 N N . CYS A 1 339 ? -25.260 25.379 -11.172 1.00 21.94 339 CYS A N 1
ATOM 2752 C CA . CYS A 1 339 ? -24.089 26.008 -11.821 1.00 21.94 339 CYS A CA 1
ATOM 2753 C C . CYS A 1 339 ? -23.783 27.515 -11.690 1.00 21.94 339 CYS A C 1
ATOM 2755 O O . CYS A 1 339 ? -24.521 28.343 -12.197 1.00 21.94 339 CYS A O 1
ATOM 2757 N N . LEU A 1 340 ? -22.554 27.805 -11.227 1.00 21.97 340 LEU A N 1
ATOM 2758 C CA . LEU A 1 340 ? -21.492 28.677 -11.798 1.00 21.97 340 LEU A CA 1
ATOM 2759 C C . LEU A 1 340 ? -20.279 28.513 -10.843 1.00 21.97 340 LEU A C 1
ATOM 2761 O O . LEU A 1 340 ? -20.443 28.545 -9.632 1.00 21.97 340 LEU A O 1
ATOM 2765 N N . GLY A 1 341 ? -19.077 28.099 -11.251 1.00 21.25 341 GLY A N 1
ATOM 2766 C CA . GLY A 1 341 ? -18.196 28.789 -12.184 1.00 21.25 341 GLY A CA 1
ATOM 2767 C C . GLY A 1 341 ? -17.399 29.853 -11.423 1.00 21.25 341 GLY A C 1
ATOM 2768 O O . GLY A 1 341 ? -17.920 30.942 -11.253 1.00 21.25 341 GLY A O 1
ATOM 2769 N N . ASN A 1 342 ? -16.192 29.525 -10.933 1.00 22.67 342 ASN A N 1
ATOM 2770 C CA . ASN A 1 342 ? -15.035 30.433 -10.949 1.00 22.67 342 ASN A CA 1
ATOM 2771 C C . ASN A 1 342 ? -13.746 29.765 -10.444 1.00 22.67 342 ASN A C 1
ATOM 2773 O O . ASN A 1 342 ? -13.654 29.266 -9.323 1.00 22.67 342 ASN A O 1
ATOM 2777 N N . SER A 1 343 ? -12.749 29.795 -11.327 1.00 23.50 343 SER A N 1
ATOM 2778 C CA . SER A 1 343 ? -11.329 29.611 -11.047 1.00 23.50 343 SER A CA 1
ATOM 2779 C C . SER A 1 343 ? -10.812 30.791 -10.227 1.00 23.50 343 SER A C 1
ATOM 2781 O O . SER A 1 343 ? -11.076 31.936 -10.583 1.00 23.50 343 SER A O 1
ATOM 2783 N N . ALA A 1 344 ? -10.012 30.530 -9.196 1.00 22.16 344 ALA A N 1
ATOM 2784 C CA . ALA A 1 344 ? -9.149 31.544 -8.605 1.00 22.16 344 ALA A CA 1
ATOM 2785 C C . ALA A 1 344 ? -7.776 30.934 -8.308 1.00 22.16 344 ALA A C 1
ATOM 2787 O O . ALA A 1 344 ? -7.632 30.004 -7.515 1.00 22.16 344 ALA A O 1
ATOM 2788 N N . ILE A 1 345 ? -6.803 31.463 -9.041 1.00 21.92 345 ILE A N 1
ATOM 2789 C CA . ILE A 1 345 ? -5.359 31.343 -8.870 1.00 21.92 345 ILE A CA 1
ATOM 2790 C C . ILE A 1 345 ? -4.993 32.045 -7.556 1.00 21.92 345 ILE A C 1
ATOM 2792 O O . ILE A 1 345 ? -5.515 33.125 -7.289 1.00 21.92 345 ILE A O 1
ATOM 2796 N N . ILE A 1 346 ? -4.118 31.449 -6.745 1.00 23.78 346 ILE A N 1
ATOM 2797 C CA . ILE A 1 346 ? -3.464 32.146 -5.631 1.00 23.78 346 ILE A CA 1
ATOM 2798 C C . ILE A 1 346 ? -1.967 31.853 -5.721 1.00 23.78 346 ILE A C 1
ATOM 2800 O O . ILE A 1 346 ? -1.548 30.699 -5.595 1.00 23.78 346 ILE A O 1
ATOM 2804 N N . ASP A 1 347 ? -1.208 32.916 -5.979 1.00 20.19 347 ASP A N 1
ATOM 2805 C CA . ASP A 1 347 ? 0.248 32.987 -5.911 1.00 20.19 347 ASP A CA 1
ATOM 2806 C C . ASP A 1 347 ? 0.734 32.753 -4.470 1.00 20.19 347 ASP A C 1
ATOM 2808 O O . ASP A 1 347 ? 0.108 33.196 -3.504 1.00 20.19 347 ASP A O 1
ATOM 2812 N N . LEU A 1 348 ? 1.841 32.025 -4.324 1.00 23.30 348 LEU A N 1
ATOM 2813 C CA . LEU A 1 348 ? 2.497 31.748 -3.047 1.00 23.30 348 LEU A CA 1
ATOM 2814 C C . LEU A 1 348 ? 3.812 32.525 -2.996 1.00 23.30 348 LEU A C 1
ATOM 2816 O O . LEU A 1 348 ? 4.726 32.203 -3.752 1.00 23.30 348 LEU A O 1
ATOM 2820 N N . ASP A 1 349 ? 3.894 33.494 -2.086 1.00 21.39 349 ASP A N 1
ATOM 2821 C CA . ASP A 1 349 ? 5.146 34.140 -1.689 1.00 21.39 349 ASP A CA 1
ATOM 2822 C C . ASP A 1 349 ? 5.745 33.451 -0.452 1.00 21.39 349 ASP A C 1
ATOM 2824 O O . ASP A 1 349 ? 5.033 32.934 0.416 1.00 21.39 349 ASP A O 1
ATOM 2828 N N . GLU A 1 350 ? 7.077 33.411 -0.418 1.00 25.14 350 GLU A N 1
ATOM 2829 C CA . GLU A 1 350 ? 7.919 32.791 0.608 1.00 25.14 350 GLU A CA 1
ATOM 2830 C C . GLU A 1 350 ? 7.917 33.589 1.923 1.00 25.14 350 GLU A C 1
ATOM 2832 O O . GLU A 1 350 ? 8.053 34.810 1.924 1.00 25.14 350 GLU A O 1
ATOM 2837 N N . GLY A 1 351 ? 7.847 32.892 3.063 1.00 21.19 351 GLY A N 1
ATOM 2838 C CA . GLY A 1 351 ? 8.035 33.515 4.374 1.00 21.19 351 GLY A CA 1
ATOM 2839 C C . GLY A 1 351 ? 7.749 32.590 5.557 1.00 21.19 351 GLY A C 1
ATOM 2840 O O . GLY A 1 351 ? 6.602 32.366 5.918 1.00 21.19 351 GLY A O 1
ATOM 2841 N N . ASP A 1 352 ? 8.834 32.119 6.164 1.00 21.00 352 ASP A N 1
ATOM 2842 C CA . ASP A 1 352 ? 8.992 31.652 7.544 1.00 21.00 352 ASP A CA 1
ATOM 2843 C C . ASP A 1 352 ? 8.488 30.274 8.020 1.00 21.00 352 ASP A C 1
ATOM 2845 O O . ASP A 1 352 ? 7.345 29.834 7.916 1.00 21.00 352 ASP A O 1
ATOM 2849 N N . VAL A 1 353 ? 9.469 29.592 8.615 1.00 29.53 353 VAL A N 1
ATOM 2850 C CA . VAL A 1 353 ? 9.477 28.256 9.195 1.00 29.53 353 VAL A CA 1
ATOM 2851 C C . VAL A 1 353 ? 8.791 28.278 10.560 1.00 29.53 353 VAL A C 1
ATOM 2853 O O . VAL A 1 353 ? 9.330 28.824 11.519 1.00 29.53 353 VAL A O 1
ATOM 2856 N N . ALA A 1 354 ? 7.652 27.592 10.685 1.00 22.27 354 ALA A N 1
ATOM 2857 C CA . ALA A 1 354 ? 7.092 27.205 11.978 1.00 22.27 354 ALA A CA 1
ATOM 2858 C C . ALA A 1 354 ? 6.398 25.836 11.900 1.00 22.27 354 ALA A C 1
ATOM 2860 O O . ALA A 1 354 ? 5.566 25.562 11.035 1.00 22.27 354 ALA A O 1
ATOM 2861 N N . CYS A 1 355 ? 6.777 24.954 12.824 1.00 25.70 355 CYS A N 1
ATOM 2862 C CA . CYS A 1 355 ? 6.215 23.625 13.028 1.00 25.70 355 CYS A CA 1
ATOM 2863 C C . CYS A 1 355 ? 4.704 23.704 13.299 1.00 25.70 355 CYS A C 1
ATOM 2865 O O . CYS A 1 355 ? 4.300 24.238 14.330 1.00 25.70 355 CYS A O 1
ATOM 2867 N N . LEU A 1 356 ? 3.877 23.132 12.418 1.00 26.19 356 LEU A N 1
ATOM 2868 C CA . LEU A 1 356 ? 2.424 23.110 12.592 1.00 26.19 356 LEU A CA 1
ATOM 2869 C C . LEU A 1 356 ? 1.909 21.752 13.087 1.00 26.19 356 LEU A C 1
ATOM 2871 O O . LEU A 1 356 ? 2.105 20.693 12.487 1.00 26.19 356 LEU A O 1
ATOM 2875 N N . ASP A 1 357 ? 1.259 21.865 14.239 1.00 27.84 357 ASP A N 1
ATOM 2876 C CA . ASP A 1 357 ? 0.530 20.893 15.038 1.00 27.84 357 ASP A CA 1
ATOM 2877 C C . ASP A 1 357 ? -0.681 20.342 14.257 1.00 27.84 357 ASP A C 1
ATOM 2879 O O . ASP A 1 357 ? -1.565 21.088 13.843 1.00 27.84 357 ASP A O 1
ATOM 2883 N N . ASN A 1 358 ? -0.774 19.019 14.090 1.00 32.66 358 ASN A N 1
ATOM 2884 C CA . ASN A 1 358 ? -1.966 18.339 13.546 1.00 32.66 358 ASN A CA 1
ATOM 2885 C C . ASN A 1 358 ? -3.079 18.229 14.613 1.00 32.66 358 ASN A C 1
ATOM 2887 O O . ASN A 1 358 ? -3.661 17.164 14.819 1.00 32.66 358 ASN A O 1
ATOM 2891 N N . GLY A 1 359 ? -3.314 19.313 15.352 1.00 33.00 359 GLY A N 1
ATOM 2892 C CA . GLY A 1 359 ? -4.076 19.313 16.599 1.00 33.00 359 GLY A CA 1
ATOM 2893 C C . GLY A 1 359 ? -5.286 20.239 16.651 1.00 33.00 359 GLY A C 1
ATOM 2894 O O . GLY A 1 359 ? -5.988 20.195 17.654 1.00 33.00 359 GLY A O 1
ATOM 2895 N N . ARG A 1 360 ? -5.556 21.049 15.622 1.00 35.12 360 ARG A N 1
ATOM 2896 C CA . ARG A 1 360 ? -6.767 21.878 15.506 1.00 35.12 360 ARG A CA 1
ATOM 2897 C C . ARG A 1 360 ? -7.137 22.013 14.037 1.00 35.12 360 ARG A C 1
ATOM 2899 O O . ARG A 1 360 ? -6.289 22.322 13.208 1.00 35.12 360 ARG A O 1
ATOM 2906 N N . TRP A 1 361 ? -8.398 21.753 13.724 1.00 34.12 361 TRP A N 1
ATOM 2907 C CA . TRP A 1 361 ? -8.982 22.105 12.437 1.00 34.12 361 TRP A CA 1
ATOM 2908 C C . TRP A 1 361 ? -8.789 23.613 12.221 1.00 34.12 361 TRP A C 1
ATOM 2910 O O . TRP A 1 361 ? -9.076 24.397 13.123 1.00 34.12 361 TRP A O 1
ATOM 2920 N N . CYS A 1 362 ? -8.216 24.001 11.081 1.00 25.42 362 CYS A N 1
ATOM 2921 C CA . CYS A 1 362 ? -7.872 25.383 10.756 1.00 25.42 362 CYS A CA 1
ATOM 2922 C C . CYS A 1 362 ? -9.064 26.334 10.958 1.00 25.42 362 CYS A C 1
ATOM 2924 O O . CYS A 1 362 ? -10.039 26.254 10.215 1.00 25.42 362 CYS A O 1
ATOM 2926 N N . GLN A 1 363 ? -8.949 27.285 11.886 1.00 27.00 363 GLN A N 1
ATOM 2927 C CA . GLN A 1 363 ? -9.721 28.526 11.848 1.00 27.00 363 GLN A CA 1
ATOM 2928 C C . GLN A 1 363 ? -8.793 29.659 11.409 1.00 27.00 363 GLN A C 1
ATOM 2930 O O . GLN A 1 363 ? -7.673 29.791 11.896 1.00 27.00 363 GLN A O 1
ATOM 2935 N N . LYS A 1 364 ? -9.254 30.424 10.416 1.00 23.00 364 LYS A N 1
ATOM 2936 C CA . LYS A 1 364 ? -8.692 31.722 10.045 1.00 23.00 364 LYS A CA 1
ATOM 2937 C C . LYS A 1 364 ? -9.205 32.738 11.063 1.00 23.00 364 LYS A C 1
ATOM 2939 O O . LYS A 1 364 ? -10.412 32.964 11.113 1.00 23.00 364 LYS A O 1
ATOM 2944 N N . ASP A 1 365 ? -8.311 33.354 11.824 1.00 25.12 365 ASP A N 1
ATOM 2945 C CA . ASP A 1 365 ? -8.670 34.457 12.711 1.00 25.12 365 ASP A CA 1
ATOM 2946 C C . ASP A 1 365 ? -8.862 35.736 11.887 1.00 25.12 365 ASP A C 1
ATOM 2948 O O . ASP A 1 365 ? -7.908 36.320 11.371 1.00 25.12 365 ASP A O 1
ATOM 2952 N N . HIS A 1 366 ? -10.111 36.186 11.767 1.00 23.92 366 HIS A N 1
ATOM 2953 C CA . HIS A 1 366 ? -10.400 37.591 11.510 1.00 23.92 366 HIS A CA 1
ATOM 2954 C C . HIS A 1 366 ? -10.458 38.310 12.858 1.00 23.92 366 HIS A C 1
ATOM 2956 O O . HIS A 1 366 ? -11.313 38.036 13.695 1.00 23.92 366 HIS A O 1
ATOM 2962 N N . ALA A 1 367 ? -9.520 39.230 13.063 1.00 25.78 367 ALA A N 1
ATOM 2963 C CA . ALA A 1 367 ? -9.458 40.093 14.228 1.00 25.78 367 ALA A CA 1
ATOM 2964 C C . ALA A 1 367 ? -10.694 41.002 14.324 1.00 25.78 367 ALA A C 1
ATOM 2966 O O . ALA A 1 367 ? -10.981 41.752 13.391 1.00 25.78 367 ALA A O 1
ATOM 2967 N N . THR A 1 368 ? -11.372 41.030 15.477 1.00 23.92 368 THR A N 1
ATOM 2968 C CA . THR A 1 368 ? -12.113 42.215 15.945 1.00 23.92 368 THR A CA 1
ATOM 2969 C C . THR A 1 368 ? -12.194 42.238 17.480 1.00 23.92 368 THR A C 1
ATOM 2971 O O . THR A 1 368 ? -12.409 41.219 18.128 1.00 23.92 368 THR A O 1
ATOM 2974 N N . ARG A 1 369 ? -11.956 43.427 18.045 1.00 24.69 369 ARG A N 1
ATOM 2975 C CA . ARG A 1 369 ? -11.978 43.819 19.467 1.00 24.69 369 ARG A CA 1
ATOM 2976 C C . ARG A 1 369 ? -13.300 43.503 20.193 1.00 24.69 369 ARG A C 1
ATOM 2978 O O . ARG A 1 369 ? -14.354 43.788 19.642 1.00 24.69 369 ARG A O 1
ATOM 2985 N N . GLY A 1 370 ? -13.198 43.224 21.501 1.00 22.17 370 GLY A N 1
ATOM 2986 C CA . GLY A 1 370 ? -14.034 43.890 22.516 1.00 22.17 370 GLY A CA 1
ATOM 2987 C C . GLY A 1 370 ? -14.823 43.017 23.508 1.00 22.17 370 GLY A C 1
ATOM 2988 O O . GLY A 1 370 ? -15.768 42.358 23.114 1.00 22.17 370 GLY A O 1
ATOM 2989 N N . ALA A 1 371 ? -14.490 43.201 24.794 1.00 23.70 371 ALA A N 1
ATOM 2990 C CA . ALA A 1 371 ? -15.341 43.152 25.998 1.00 23.70 371 ALA A CA 1
ATOM 2991 C C . ALA A 1 371 ? -15.795 41.807 26.630 1.00 23.70 371 ALA A C 1
ATOM 2993 O O . ALA A 1 371 ? -16.296 40.901 25.983 1.00 23.70 371 ALA A O 1
ATOM 2994 N N . ASN A 1 372 ? -15.585 41.779 27.957 1.00 28.72 372 ASN A N 1
ATOM 2995 C CA . ASN A 1 372 ? -16.057 40.908 29.044 1.00 28.72 372 ASN A CA 1
ATOM 2996 C C . ASN A 1 372 ? -17.258 39.986 28.772 1.00 28.72 372 ASN A C 1
ATOM 2998 O O . ASN A 1 372 ? -18.298 40.499 28.390 1.00 28.72 372 ASN A O 1
ATOM 3002 N N . GLU A 1 373 ? -17.170 38.707 29.183 1.00 24.20 373 GLU A N 1
ATOM 3003 C CA . GLU A 1 373 ? -18.192 38.038 30.019 1.00 24.20 373 GLU A CA 1
ATOM 3004 C C . GLU A 1 373 ? -17.811 36.599 30.450 1.00 24.20 373 GLU A C 1
ATOM 3006 O O . GLU A 1 373 ? -17.194 35.835 29.716 1.00 24.20 373 GLU A O 1
ATOM 3011 N N . THR A 1 374 ? -18.131 36.319 31.719 1.00 22.97 374 THR A N 1
ATOM 3012 C CA . THR A 1 374 ? -18.449 35.047 32.404 1.00 22.97 374 THR A CA 1
ATOM 3013 C C . THR A 1 374 ? -17.806 33.708 31.994 1.00 22.97 374 THR A C 1
ATOM 3015 O O . THR A 1 374 ? -17.922 33.194 30.887 1.00 22.97 374 THR A O 1
ATOM 3018 N N . ARG A 1 375 ? -17.216 33.059 33.012 1.00 29.12 375 ARG A N 1
ATOM 3019 C CA . ARG A 1 375 ? -16.682 31.688 33.013 1.00 29.12 375 ARG A CA 1
ATOM 3020 C C . ARG A 1 375 ? -17.753 30.664 32.599 1.00 29.12 375 ARG A C 1
ATOM 3022 O O . ARG A 1 375 ? -18.525 30.218 33.441 1.00 29.12 375 ARG A O 1
ATOM 3029 N N . HIS A 1 376 ? -17.745 30.255 31.335 1.00 26.88 376 HIS A N 1
ATOM 3030 C CA . HIS A 1 376 ? -18.372 29.013 30.888 1.00 26.88 376 HIS A CA 1
ATOM 3031 C C . HIS A 1 376 ? -17.380 27.851 31.034 1.00 26.88 376 HIS A C 1
ATOM 3033 O O . HIS A 1 376 ? -16.215 27.955 30.650 1.00 26.88 376 HIS A O 1
ATOM 3039 N N . GLU A 1 377 ? -17.839 26.748 31.624 1.00 30.61 377 GLU A N 1
ATOM 3040 C CA . GLU A 1 377 ? -17.104 25.487 31.707 1.00 30.61 377 GLU A CA 1
ATOM 3041 C C . GLU A 1 377 ? -16.700 25.024 30.296 1.00 30.61 377 GLU A C 1
ATOM 3043 O O . GLU A 1 377 ? -17.541 24.834 29.418 1.00 30.61 377 GLU A O 1
ATOM 3048 N N . ASN A 1 378 ? -15.393 24.875 30.066 1.00 31.17 378 ASN A N 1
ATOM 3049 C CA . ASN A 1 378 ? -14.813 24.467 28.788 1.00 31.17 378 ASN A CA 1
ATOM 3050 C C . ASN A 1 378 ? -15.312 23.070 28.374 1.00 31.17 378 ASN A C 1
ATOM 3052 O O . ASN A 1 378 ? -14.751 22.053 28.792 1.00 31.17 378 ASN A O 1
ATOM 3056 N N . LEU A 1 379 ? -16.319 23.001 27.501 1.00 39.16 379 LEU A N 1
ATOM 3057 C CA . LEU A 1 379 ? -16.688 21.771 26.803 1.00 39.16 379 LEU A CA 1
ATOM 3058 C C . LEU A 1 379 ? -15.562 21.420 25.815 1.00 39.16 379 LEU A C 1
ATOM 3060 O O . LEU A 1 379 ? -15.513 21.915 24.689 1.00 39.16 379 LEU A O 1
ATOM 3064 N N . SER A 1 380 ? -14.600 20.614 26.271 1.00 56.16 380 SER A N 1
ATOM 3065 C CA . SER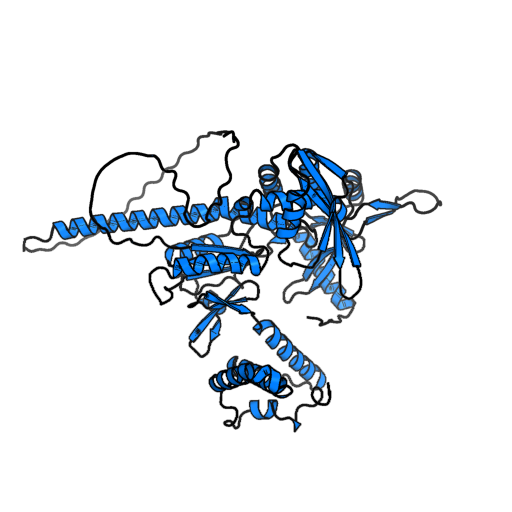 A 1 380 ? -13.423 20.221 25.489 1.00 56.16 380 SER A CA 1
ATOM 3066 C C . SER A 1 380 ? -13.839 19.628 24.136 1.00 56.16 380 SER A C 1
ATOM 3068 O O . SER A 1 380 ? -14.578 18.642 24.069 1.00 56.16 380 SER A O 1
ATOM 3070 N N . SER A 1 381 ? -13.393 20.257 23.044 1.00 61.69 381 SER A N 1
ATOM 3071 C CA . SER A 1 381 ? -13.697 19.828 21.676 1.00 61.69 381 SER A CA 1
ATOM 3072 C C . SER A 1 381 ? -13.254 18.374 21.439 1.00 61.69 381 SER A C 1
ATOM 3074 O O . SER A 1 381 ? -12.206 17.959 21.940 1.00 61.69 381 SER A O 1
ATOM 3076 N N . PRO A 1 382 ? -14.010 17.573 20.662 1.00 68.31 382 PRO A N 1
ATOM 3077 C CA . PRO A 1 382 ? -13.713 16.156 20.481 1.00 68.31 382 PRO A CA 1
ATOM 3078 C C . PRO A 1 382 ? -12.337 15.946 19.840 1.00 68.31 382 PRO A C 1
ATOM 3080 O O . PRO A 1 382 ? -12.053 16.447 18.750 1.00 68.31 382 PRO A O 1
ATOM 3083 N N . MET A 1 383 ? -11.498 15.145 20.496 1.00 85.50 383 MET A N 1
ATOM 3084 C CA . MET A 1 383 ? -10.162 14.817 20.013 1.00 85.50 383 MET A CA 1
ATOM 3085 C C . MET A 1 383 ? -10.203 13.603 19.095 1.00 85.50 383 MET A C 1
ATOM 3087 O O . MET A 1 383 ? -10.712 12.543 19.463 1.00 85.50 383 MET A O 1
ATOM 3091 N N . ASN A 1 384 ? -9.628 13.760 17.903 1.00 92.38 384 ASN A N 1
ATOM 3092 C CA . ASN A 1 384 ? -9.605 12.738 16.864 1.00 92.38 384 ASN A CA 1
ATOM 3093 C C . ASN A 1 384 ? -8.169 12.471 16.402 1.00 92.38 384 ASN A C 1
ATOM 3095 O O . ASN A 1 384 ? -7.378 13.400 16.251 1.00 92.38 384 ASN A O 1
ATOM 3099 N N . LEU A 1 385 ? -7.856 11.211 16.110 1.00 94.31 385 LEU A N 1
ATOM 3100 C CA . LEU A 1 385 ? -6.604 10.791 15.492 1.00 94.31 385 LEU A CA 1
ATOM 3101 C C . LEU A 1 385 ? -6.901 9.868 14.314 1.00 94.31 385 LEU A C 1
ATOM 3103 O O . LEU A 1 385 ? -7.509 8.814 14.482 1.00 94.31 385 LEU A O 1
ATOM 3107 N N . LEU A 1 386 ? -6.417 10.241 13.130 1.00 96.31 386 LEU A N 1
ATOM 3108 C CA . LEU A 1 386 ? -6.444 9.402 11.936 1.00 96.31 386 LEU A CA 1
ATOM 3109 C C . LEU A 1 386 ? -5.017 8.996 11.565 1.00 96.31 386 LEU A C 1
ATOM 3111 O O . LEU A 1 386 ? -4.157 9.856 11.358 1.00 96.31 386 LEU A O 1
ATOM 3115 N N . LEU A 1 387 ? -4.787 7.692 11.436 1.00 95.56 387 LEU A N 1
ATOM 3116 C CA . LEU A 1 387 ? -3.544 7.084 10.974 1.00 95.56 387 LEU A CA 1
ATOM 3117 C C . LEU A 1 387 ? -3.824 6.157 9.792 1.00 95.56 387 LEU A C 1
ATOM 3119 O O . LEU A 1 387 ? -4.816 5.428 9.782 1.00 95.56 387 LEU A O 1
ATOM 3123 N N . ARG A 1 388 ? -2.907 6.126 8.824 1.00 96.00 388 ARG A N 1
ATOM 3124 C CA . ARG A 1 388 ? -2.947 5.155 7.727 1.00 96.00 388 ARG A CA 1
ATOM 3125 C C . ARG A 1 388 ? -1.585 4.547 7.443 1.00 96.00 388 ARG A C 1
ATOM 3127 O O . ARG A 1 388 ? -0.671 5.244 7.008 1.00 96.00 388 ARG A O 1
ATOM 3134 N N . LEU A 1 389 ? -1.458 3.236 7.607 1.00 92.19 389 LEU A N 1
ATOM 3135 C CA . LEU A 1 389 ? -0.263 2.493 7.220 1.00 92.19 389 LEU A CA 1
ATOM 3136 C C . LEU A 1 389 ? -0.506 1.806 5.875 1.00 92.19 389 LEU A C 1
ATOM 3138 O O . LEU A 1 389 ? -1.094 0.735 5.813 1.00 92.19 389 LEU A O 1
ATOM 3142 N N . ILE A 1 390 ? -0.044 2.442 4.793 1.00 88.44 390 ILE A N 1
ATOM 3143 C CA . ILE A 1 390 ? -0.329 2.046 3.401 1.00 88.44 390 ILE A CA 1
ATOM 3144 C C . ILE A 1 390 ? -1.844 2.019 3.140 1.00 88.44 390 ILE A C 1
ATOM 3146 O O . ILE A 1 390 ? -2.402 3.072 2.838 1.00 88.44 390 ILE A O 1
ATOM 3150 N N . ASP A 1 391 ? -2.475 0.853 3.257 1.00 92.69 391 ASP A N 1
ATOM 3151 C CA . ASP A 1 391 ? -3.883 0.549 3.007 1.00 92.69 391 ASP A CA 1
ATOM 3152 C C . ASP A 1 391 ? -4.697 0.287 4.287 1.00 92.69 391 ASP A C 1
ATOM 3154 O O . ASP A 1 391 ? -5.922 0.198 4.212 1.00 92.69 391 ASP A O 1
ATOM 3158 N N . ASP A 1 392 ? -4.039 0.224 5.448 1.00 94.56 392 ASP A N 1
ATOM 3159 C CA . ASP A 1 392 ? -4.666 -0.001 6.753 1.00 94.56 392 ASP A CA 1
ATOM 3160 C C . ASP A 1 392 ? -4.940 1.329 7.483 1.00 94.56 392 ASP A C 1
ATOM 3162 O O . ASP A 1 392 ? -4.022 1.991 7.980 1.00 94.56 392 ASP A O 1
ATOM 3166 N N . PHE A 1 393 ? -6.210 1.702 7.606 1.00 96.19 393 PHE A N 1
ATOM 3167 C CA . PHE A 1 393 ? -6.705 2.851 8.364 1.00 96.19 393 PHE A CA 1
ATOM 3168 C C . PHE A 1 393 ? -6.947 2.514 9.841 1.00 96.19 393 PHE A C 1
ATOM 3170 O O . PHE A 1 393 ? -7.472 1.451 10.172 1.00 96.19 393 PHE A O 1
ATOM 3177 N N . LEU A 1 394 ? -6.630 3.471 10.711 1.00 96.12 394 LEU A N 1
ATOM 3178 C CA . LEU A 1 394 ? -6.971 3.494 12.129 1.00 96.12 394 LEU A CA 1
ATOM 3179 C C . LEU A 1 394 ? -7.470 4.898 12.484 1.00 96.12 394 LEU A C 1
ATOM 3181 O O . LEU A 1 394 ? -6.726 5.870 12.369 1.00 96.12 394 LEU A O 1
ATOM 3185 N N . PHE A 1 395 ? -8.720 4.994 12.917 1.00 96.62 395 PHE A N 1
ATOM 3186 C CA . PHE A 1 395 ? -9.333 6.222 13.410 1.00 96.62 395 PHE A CA 1
ATOM 3187 C C . PHE A 1 395 ? -9.711 6.052 14.879 1.00 96.62 395 PHE A C 1
ATOM 3189 O O . PHE A 1 395 ? -10.311 5.043 15.247 1.00 96.62 395 PHE A O 1
ATOM 3196 N N . ILE A 1 396 ? -9.354 7.025 15.712 1.00 95.00 396 ILE A N 1
ATOM 3197 C CA . ILE A 1 396 ? -9.622 7.044 17.152 1.00 95.00 396 ILE A CA 1
ATOM 3198 C C . ILE A 1 396 ? -10.285 8.377 17.486 1.00 95.00 396 ILE A C 1
ATOM 3200 O O . ILE A 1 396 ? -9.789 9.423 17.077 1.00 95.00 396 ILE A O 1
ATOM 3204 N N . SER A 1 397 ? -11.381 8.348 18.238 1.00 93.69 397 SER A N 1
ATOM 3205 C CA . SER A 1 397 ? -12.079 9.545 18.711 1.00 93.69 397 SER A CA 1
ATOM 3206 C C . SER A 1 397 ? -12.492 9.414 20.173 1.00 93.69 397 SER A C 1
ATOM 3208 O O . SER A 1 397 ? -12.839 8.321 20.621 1.00 93.69 397 SER A O 1
ATOM 3210 N N . THR A 1 398 ? -12.510 10.524 20.911 1.00 91.38 398 THR A N 1
ATOM 3211 C CA . THR A 1 398 ? -13.141 10.604 22.242 1.00 91.38 398 THR A CA 1
ATOM 3212 C C . THR A 1 398 ? -14.663 10.784 22.170 1.00 91.38 398 THR A C 1
ATOM 3214 O O . THR A 1 398 ? -15.350 10.660 23.181 1.00 91.38 398 THR A O 1
ATOM 3217 N N . SER A 1 399 ? -15.222 11.017 20.976 1.00 90.44 399 SER A N 1
ATOM 3218 C CA . SER A 1 399 ? -16.662 11.152 20.747 1.00 90.44 399 SER A CA 1
ATOM 3219 C C . SER A 1 399 ? -17.183 10.098 19.770 1.00 90.44 399 SER A C 1
ATOM 3221 O O . SER A 1 399 ? -16.531 9.719 18.797 1.00 90.44 399 SER A O 1
ATOM 3223 N N . LYS A 1 400 ? -18.408 9.619 20.010 1.00 89.88 400 LYS A N 1
ATOM 3224 C CA . LYS A 1 400 ? -19.023 8.575 19.179 1.00 89.88 400 LYS A CA 1
ATOM 3225 C C . LYS A 1 400 ? -19.386 9.090 17.783 1.00 89.88 400 LYS A C 1
ATOM 3227 O O . LYS A 1 400 ? -19.273 8.350 16.809 1.00 89.88 400 LYS A O 1
ATOM 3232 N N . GLN A 1 401 ? -19.819 10.349 17.674 1.00 89.81 401 GLN A N 1
ATOM 3233 C CA . GLN A 1 401 ? -20.365 10.905 16.428 1.00 89.81 401 GLN A CA 1
ATOM 3234 C C . GLN A 1 401 ? -19.325 11.029 15.299 1.00 89.81 401 GLN A C 1
ATOM 3236 O O . GLN A 1 401 ? -19.611 10.564 14.189 1.00 89.81 401 GLN A O 1
ATOM 3241 N N . PRO A 1 402 ? -18.098 11.543 15.538 1.00 91.94 402 PRO A N 1
ATOM 3242 C CA . PRO A 1 402 ? -17.044 11.531 14.523 1.00 91.94 402 PRO A CA 1
ATOM 3243 C C . PRO A 1 402 ? -16.676 10.114 14.068 1.00 91.94 402 PRO A C 1
ATOM 3245 O O . PRO A 1 402 ? -16.481 9.884 12.877 1.00 91.94 402 PRO A O 1
ATOM 3248 N N . ALA A 1 403 ? -16.641 9.142 14.987 1.00 92.94 403 ALA A N 1
ATOM 3249 C CA . ALA A 1 403 ? -16.335 7.751 14.658 1.00 92.94 403 ALA A CA 1
ATOM 3250 C C . ALA A 1 403 ? -17.427 7.093 13.797 1.00 92.94 403 ALA A C 1
ATOM 3252 O O . ALA A 1 403 ? -17.104 6.412 12.824 1.00 92.94 403 ALA A O 1
ATOM 3253 N N . ILE A 1 404 ? -18.709 7.343 14.091 1.00 91.69 404 ILE A N 1
ATOM 3254 C CA . ILE A 1 404 ? -19.834 6.916 13.238 1.00 91.69 404 ILE A CA 1
ATOM 3255 C C . ILE A 1 404 ? -19.742 7.578 11.859 1.00 91.69 404 ILE A C 1
ATOM 3257 O O . ILE A 1 404 ? -19.892 6.909 10.838 1.00 91.69 404 ILE A O 1
ATOM 3261 N N . SER A 1 405 ? -19.462 8.879 11.812 1.00 92.88 405 SER A N 1
ATOM 3262 C CA . SER A 1 405 ? -19.361 9.628 10.557 1.00 92.88 405 SER A CA 1
ATOM 3263 C C . SER A 1 405 ? -18.225 9.100 9.682 1.00 92.88 405 SER A C 1
ATOM 3265 O O . SER A 1 405 ? -18.433 8.821 8.499 1.00 92.88 405 SER A O 1
ATOM 3267 N N . PHE A 1 406 ? -17.048 8.871 10.272 1.00 94.56 406 PHE A N 1
ATOM 3268 C CA . PHE A 1 406 ? -15.918 8.242 9.595 1.00 94.56 406 PHE A CA 1
ATOM 3269 C C . PHE A 1 406 ? -16.296 6.852 9.080 1.00 94.56 406 PHE A C 1
ATOM 3271 O O . PHE A 1 406 ? -16.094 6.545 7.906 1.00 94.56 406 PHE A O 1
ATOM 3278 N N . TYR A 1 407 ? -16.919 6.036 9.931 1.00 92.38 407 TYR A N 1
ATOM 3279 C CA . TYR A 1 407 ? -17.369 4.699 9.577 1.00 92.38 407 TYR A CA 1
ATOM 3280 C C . TYR A 1 407 ? -18.311 4.687 8.359 1.00 92.38 407 TYR A C 1
ATOM 3282 O O . TYR A 1 407 ? -18.059 3.992 7.369 1.00 92.38 407 TYR A O 1
ATOM 3290 N N . ILE A 1 408 ? -19.368 5.500 8.394 1.00 90.94 408 ILE A N 1
ATOM 3291 C CA . ILE A 1 408 ? -20.350 5.620 7.308 1.00 90.94 408 ILE A CA 1
ATOM 3292 C C . ILE A 1 408 ? -19.679 6.124 6.028 1.00 90.94 408 ILE A C 1
ATOM 3294 O O . ILE A 1 408 ? -19.956 5.637 4.929 1.00 90.94 408 ILE A O 1
ATOM 3298 N N . ARG A 1 409 ? -18.768 7.097 6.138 1.00 93.69 409 ARG A N 1
ATOM 3299 C CA . ARG A 1 409 ? -18.080 7.628 4.960 1.00 93.69 409 ARG A CA 1
ATOM 3300 C C . ARG A 1 409 ? -17.210 6.569 4.294 1.00 93.69 409 ARG A C 1
ATOM 3302 O O . ARG A 1 409 ? -17.252 6.461 3.070 1.00 93.69 409 ARG A O 1
ATOM 3309 N N . MET A 1 410 ? -16.465 5.795 5.080 1.00 93.50 410 MET A N 1
ATOM 3310 C CA . MET A 1 410 ? -15.558 4.762 4.579 1.00 93.50 410 MET A CA 1
ATOM 3311 C C . MET A 1 410 ? -16.308 3.571 3.969 1.00 93.50 410 MET A C 1
ATOM 3313 O O . MET A 1 410 ? -15.896 3.063 2.927 1.00 93.50 410 MET A O 1
ATOM 3317 N N . THR A 1 411 ? -17.433 3.159 4.559 1.00 89.94 411 THR A N 1
ATOM 3318 C CA . THR A 1 411 ? -18.256 2.038 4.056 1.00 89.94 411 THR A CA 1
ATOM 3319 C C . THR A 1 411 ? -18.965 2.342 2.742 1.00 89.94 411 THR A C 1
ATOM 3321 O O . THR A 1 411 ? -19.039 1.472 1.879 1.00 89.94 411 THR A O 1
ATOM 3324 N N . ARG A 1 412 ? -19.406 3.588 2.533 1.00 91.38 412 ARG A N 1
ATOM 3325 C CA . ARG A 1 412 ? -19.949 4.047 1.240 1.00 91.38 412 ARG A CA 1
ATOM 3326 C C . ARG A 1 412 ? -18.935 3.950 0.089 1.00 91.38 412 ARG A C 1
ATOM 3328 O O . ARG A 1 412 ? -19.333 3.940 -1.071 1.00 91.38 412 ARG A O 1
ATOM 3335 N N . GLY A 1 413 ? -17.636 3.918 0.390 1.00 91.69 413 GLY A N 1
ATOM 3336 C CA . GLY A 1 413 ? -16.573 3.887 -0.611 1.00 91.69 413 GLY A CA 1
ATOM 3337 C C . GLY A 1 413 ? -16.419 5.190 -1.405 1.00 91.69 413 GLY A C 1
ATOM 3338 O O . GLY A 1 413 ? -17.093 6.202 -1.173 1.00 91.69 413 GLY A O 1
ATOM 3339 N N . PHE A 1 414 ? -15.475 5.169 -2.347 1.00 95.00 414 PHE A N 1
ATOM 3340 C CA . PHE A 1 414 ? -15.054 6.319 -3.145 1.00 95.00 414 PHE A CA 1
ATOM 3341 C C . PHE A 1 414 ? -15.068 5.955 -4.631 1.00 95.00 414 PHE A C 1
ATOM 3343 O O . PHE A 1 414 ? -14.031 5.651 -5.222 1.00 95.00 414 PHE A O 1
ATOM 3350 N N . GLU A 1 415 ? -16.250 5.996 -5.245 1.00 92.50 415 GLU A N 1
ATOM 3351 C CA . GLU A 1 415 ? -16.479 5.533 -6.621 1.00 92.50 415 GLU A CA 1
ATOM 3352 C C . GLU A 1 415 ? -15.581 6.228 -7.655 1.00 92.50 415 GLU A C 1
ATOM 3354 O O . GLU A 1 415 ? -14.910 5.553 -8.437 1.00 92.50 415 GLU A O 1
ATOM 3359 N N . LYS A 1 416 ? -15.448 7.563 -7.585 1.00 91.88 416 LYS A N 1
ATOM 3360 C CA . LYS A 1 416 ? -14.543 8.339 -8.462 1.00 91.88 416 LYS A CA 1
ATOM 3361 C C . LYS A 1 416 ? -13.085 7.855 -8.402 1.00 91.88 416 LYS A C 1
ATOM 3363 O O . LYS A 1 416 ? -12.337 8.001 -9.367 1.00 91.88 416 LYS A O 1
ATOM 3368 N N . TYR A 1 417 ? -12.692 7.259 -7.278 1.00 93.25 417 TYR A N 1
ATOM 3369 C CA . TYR A 1 417 ? -11.353 6.727 -7.035 1.00 93.25 417 TYR A CA 1
ATOM 3370 C C . TYR A 1 417 ? -11.274 5.200 -7.171 1.00 93.25 417 TYR A C 1
ATOM 3372 O O . TYR A 1 417 ? -10.204 4.623 -6.993 1.00 93.25 417 TYR A O 1
ATOM 3380 N N . LYS A 1 418 ? -12.400 4.527 -7.448 1.00 92.88 418 LYS A N 1
ATOM 3381 C CA . LYS A 1 418 ? -12.532 3.060 -7.431 1.00 92.88 418 LYS A CA 1
ATOM 3382 C C . LYS A 1 418 ? -11.975 2.426 -6.145 1.00 92.88 418 LYS A C 1
ATOM 3384 O O . LYS A 1 418 ? -11.455 1.313 -6.161 1.00 92.88 418 LYS A O 1
ATOM 3389 N N . CYS A 1 419 ? -12.074 3.145 -5.026 1.00 94.38 419 CYS A N 1
ATOM 3390 C CA . CYS A 1 419 ? -11.500 2.750 -3.745 1.00 94.38 419 CYS A CA 1
ATOM 3391 C C . CYS A 1 419 ? -12.612 2.324 -2.781 1.00 94.38 419 CYS A C 1
ATOM 3393 O O . CYS A 1 419 ? -13.522 3.101 -2.491 1.00 94.38 419 CYS A O 1
ATOM 3395 N N . PHE A 1 420 ? -12.526 1.091 -2.284 1.00 94.38 420 PHE A N 1
ATOM 3396 C CA . PHE A 1 420 ? -13.532 0.476 -1.419 1.00 94.38 420 PHE A CA 1
ATOM 3397 C C . PHE A 1 420 ? -12.865 -0.248 -0.253 1.00 94.38 420 PHE A C 1
ATOM 3399 O O . PHE A 1 420 ? -11.740 -0.736 -0.378 1.00 94.38 420 PHE A O 1
ATOM 3406 N N . MET A 1 421 ? -13.567 -0.336 0.874 1.00 92.81 421 MET A N 1
ATOM 3407 C CA . MET A 1 421 ? -13.082 -1.049 2.051 1.00 92.81 421 MET A CA 1
ATOM 3408 C C . MET A 1 421 ? -13.305 -2.557 1.936 1.00 92.81 421 MET A C 1
ATOM 3410 O O . MET A 1 421 ? -14.195 -3.041 1.240 1.00 92.81 421 MET A O 1
ATOM 3414 N N . ASN A 1 422 ? -12.465 -3.313 2.626 1.00 89.88 422 ASN A N 1
ATOM 3415 C CA . ASN A 1 422 ? -12.580 -4.748 2.771 1.00 89.88 422 ASN A CA 1
ATOM 3416 C C . ASN A 1 422 ? -13.476 -5.081 3.964 1.00 89.88 422 ASN A C 1
ATOM 3418 O O . ASN A 1 422 ? -13.027 -5.076 5.111 1.00 89.88 422 ASN A O 1
ATOM 3422 N N . ASN A 1 423 ? -14.731 -5.416 3.674 1.00 85.19 423 ASN A N 1
ATOM 3423 C CA . ASN A 1 423 ? -15.749 -5.692 4.688 1.00 85.19 423 ASN A CA 1
ATOM 3424 C C . ASN A 1 423 ? -15.352 -6.816 5.665 1.00 85.19 423 ASN A C 1
ATOM 3426 O O . ASN A 1 423 ? -15.735 -6.767 6.826 1.00 85.19 423 ASN A O 1
ATOM 3430 N N . GLU A 1 424 ? -14.539 -7.797 5.244 1.00 82.50 424 GLU A N 1
ATOM 3431 C CA . GLU A 1 424 ? -14.090 -8.895 6.123 1.00 82.50 424 GLU A CA 1
ATOM 3432 C C . GLU A 1 424 ? -13.049 -8.465 7.171 1.00 82.50 424 GLU A C 1
ATOM 3434 O O . GLU A 1 424 ? -12.753 -9.224 8.093 1.00 82.50 424 GLU A O 1
ATOM 3439 N N . LYS A 1 425 ? -12.434 -7.291 7.009 1.00 83.31 425 LYS A N 1
ATOM 3440 C CA . LYS A 1 425 ? -11.363 -6.787 7.883 1.00 83.31 425 LYS A CA 1
ATOM 3441 C C . LYS A 1 425 ? -11.690 -5.437 8.518 1.00 83.31 425 LYS A C 1
ATOM 3443 O O . LYS A 1 425 ? -10.832 -4.843 9.167 1.00 83.31 425 LYS A O 1
ATOM 3448 N N . PHE A 1 426 ? -12.897 -4.943 8.297 1.00 84.06 426 PHE A N 1
ATOM 3449 C CA . PHE A 1 426 ? -13.341 -3.659 8.801 1.00 84.06 426 PHE A CA 1
ATOM 3450 C C . PHE A 1 426 ? -13.878 -3.826 10.232 1.00 84.06 426 PHE A C 1
ATOM 3452 O O . PHE A 1 426 ? -14.757 -4.647 10.448 1.00 84.06 426 PHE A O 1
ATOM 3459 N N . GLY A 1 427 ? -13.350 -3.105 11.222 1.00 88.19 427 GLY A N 1
ATOM 3460 C CA . GLY A 1 427 ? -13.616 -3.362 12.646 1.00 88.19 427 GLY A CA 1
ATOM 3461 C C . GLY A 1 427 ? -13.976 -2.114 13.454 1.00 88.19 427 GLY A C 1
ATOM 3462 O O . GLY A 1 427 ? -13.524 -1.013 13.143 1.00 88.19 427 GLY A O 1
ATOM 3463 N N . LEU A 1 428 ? -14.777 -2.305 14.510 1.00 91.06 428 LEU A N 1
ATOM 3464 C CA . LEU A 1 428 ? -15.280 -1.264 15.418 1.00 91.06 428 LEU A CA 1
ATOM 3465 C C . LEU A 1 428 ? -15.247 -1.765 16.874 1.00 91.06 428 LEU A C 1
ATOM 3467 O O . LEU A 1 428 ? -15.464 -2.954 17.108 1.00 91.06 428 LEU A O 1
ATOM 3471 N N . ASN A 1 429 ? -15.044 -0.875 17.853 1.00 91.12 429 ASN A N 1
ATOM 3472 C CA . ASN A 1 429 ? -15.217 -1.190 19.288 1.00 91.12 429 ASN A CA 1
ATOM 3473 C C . ASN A 1 429 ? -16.552 -0.676 19.870 1.00 91.12 429 ASN A C 1
ATOM 3475 O O . ASN A 1 429 ? -16.730 -0.647 21.086 1.00 91.12 429 ASN A O 1
ATOM 3479 N N . PHE A 1 430 ? -17.482 -0.231 19.026 1.00 87.88 430 PHE A N 1
ATOM 3480 C CA . PHE A 1 430 ? -18.772 0.317 19.441 1.00 87.88 430 PHE A CA 1
ATOM 3481 C C . PHE A 1 430 ? -19.877 -0.060 18.457 1.00 87.88 430 PHE A C 1
ATOM 3483 O O . PHE A 1 430 ? -19.614 -0.370 17.296 1.00 87.88 430 PHE A O 1
ATOM 3490 N N . ASP A 1 431 ? -21.124 0.021 18.920 1.00 83.06 431 ASP A N 1
ATOM 3491 C CA . ASP A 1 431 ? -22.287 -0.189 18.064 1.00 83.06 431 ASP A CA 1
ATOM 3492 C C . ASP A 1 431 ? -22.614 1.066 17.241 1.00 83.06 431 ASP A C 1
ATOM 3494 O O . ASP A 1 431 ? -22.873 2.145 17.793 1.00 83.06 431 ASP A O 1
ATOM 3498 N N . ALA A 1 432 ? -22.597 0.903 15.919 1.00 77.88 432 ALA A N 1
ATOM 3499 C CA . ALA A 1 432 ? -22.938 1.913 14.924 1.00 77.88 432 ALA A CA 1
ATOM 3500 C C . ALA A 1 432 ? -24.351 1.718 14.325 1.00 77.88 432 ALA A C 1
ATOM 3502 O O . ALA A 1 432 ? -24.645 2.276 13.271 1.00 77.88 432 ALA A O 1
ATOM 3503 N N . GLY A 1 433 ? -25.215 0.904 14.946 1.00 63.69 433 GLY A N 1
ATOM 3504 C CA . GLY A 1 433 ? -26.640 0.767 14.615 1.00 63.69 433 GLY A CA 1
ATOM 3505 C C . GLY A 1 433 ? -26.967 -0.069 13.372 1.00 63.69 433 GLY A C 1
ATOM 3506 O O . GLY A 1 433 ? -28.120 -0.437 13.185 1.00 63.69 433 GLY A O 1
ATOM 3507 N N . GLN A 1 434 ? -25.983 -0.404 12.527 1.00 55.75 434 GLN A N 1
ATOM 3508 C CA . GLN A 1 434 ? -26.203 -1.199 11.305 1.00 55.75 434 GLN A CA 1
ATOM 3509 C C . GLN A 1 434 ? -25.274 -2.415 11.126 1.00 55.75 434 GLN A C 1
ATOM 3511 O O . GLN A 1 434 ? -25.188 -2.935 10.019 1.00 55.75 434 GLN A O 1
ATOM 3516 N N . ASN A 1 435 ? -24.529 -2.877 12.144 1.00 56.16 435 ASN A N 1
ATOM 3517 C CA . ASN A 1 435 ? -23.438 -3.842 11.900 1.00 56.16 435 ASN A CA 1
ATOM 3518 C C . ASN A 1 435 ? -23.146 -4.846 13.030 1.00 56.16 435 ASN A C 1
ATOM 3520 O O . ASN A 1 435 ? -22.053 -4.864 13.598 1.00 56.16 435 ASN A O 1
ATOM 3524 N N . SER A 1 436 ? -24.079 -5.765 13.283 1.00 49.47 436 SER A N 1
ATOM 3525 C CA . SER A 1 436 ? -23.870 -6.905 14.194 1.00 49.47 436 SER A CA 1
ATOM 3526 C C . SER A 1 436 ? -22.715 -7.832 13.763 1.00 49.47 436 SER A C 1
ATOM 3528 O O . SER A 1 436 ? -22.041 -8.411 14.612 1.00 49.47 436 SER A O 1
ATOM 3530 N N . HIS A 1 437 ? -22.411 -7.933 12.461 1.00 55.78 437 HIS A N 1
ATOM 3531 C CA . HIS A 1 437 ? -21.351 -8.810 11.939 1.00 55.78 437 HIS A CA 1
ATOM 3532 C C . HIS A 1 437 ? -19.911 -8.295 12.147 1.00 55.78 437 HIS A C 1
ATOM 3534 O O . HIS A 1 437 ? -18.982 -9.105 12.114 1.00 55.78 437 HIS A O 1
ATOM 3540 N N . LEU A 1 438 ? -19.699 -6.990 12.374 1.00 57.03 438 LEU A N 1
ATOM 3541 C CA . LEU A 1 438 ? -18.354 -6.397 12.516 1.00 57.03 438 LEU A CA 1
ATOM 3542 C C . LEU A 1 438 ? -17.756 -6.573 13.921 1.00 57.03 438 LEU A C 1
ATOM 3544 O O . LEU A 1 438 ? -16.538 -6.505 14.091 1.00 57.03 438 LEU A O 1
ATOM 3548 N N . LEU A 1 439 ? -18.593 -6.892 14.914 1.00 54.75 439 LEU A N 1
ATOM 3549 C CA . LEU A 1 439 ? -18.160 -7.267 16.266 1.00 54.75 439 LEU A CA 1
ATOM 3550 C C . LEU A 1 439 ? -17.294 -8.541 16.274 1.00 54.75 439 LEU A C 1
ATOM 3552 O O . LEU A 1 439 ? -16.527 -8.759 17.207 1.00 54.75 439 LEU A O 1
ATOM 3556 N N . ASN A 1 440 ? -17.340 -9.349 15.208 1.00 52.91 440 ASN A N 1
ATOM 3557 C CA . ASN A 1 440 ? -16.545 -10.574 15.070 1.00 52.91 440 ASN A CA 1
ATOM 3558 C C . ASN A 1 440 ? -15.029 -10.334 14.938 1.00 52.91 440 ASN A C 1
ATOM 3560 O O . ASN A 1 440 ? -14.248 -11.278 15.069 1.00 52.91 440 ASN A O 1
ATOM 3564 N N . LEU A 1 441 ? -14.598 -9.098 14.665 1.00 65.94 441 LEU A N 1
ATOM 3565 C CA . LEU A 1 441 ? -13.178 -8.726 14.594 1.00 65.94 441 LEU A CA 1
ATOM 3566 C C . LEU A 1 441 ? -12.626 -8.199 15.925 1.00 65.94 441 LEU A C 1
ATOM 3568 O O . LEU A 1 441 ? -11.413 -8.018 16.055 1.00 65.94 441 LEU A O 1
ATOM 3572 N N . LEU A 1 442 ? -13.501 -7.977 16.908 1.00 75.25 442 LEU A N 1
ATOM 3573 C CA . LEU A 1 442 ? -13.132 -7.569 18.251 1.00 75.25 442 LEU A CA 1
ATOM 3574 C C . LEU A 1 442 ? -12.660 -8.791 19.042 1.00 75.25 442 LEU A C 1
ATOM 3576 O O . LEU A 1 442 ? -13.394 -9.758 19.252 1.00 75.25 442 LEU A O 1
ATOM 3580 N N . TYR A 1 443 ? -11.415 -8.761 19.504 1.00 74.19 443 TYR A N 1
ATOM 3581 C CA . TYR A 1 443 ? -10.895 -9.811 20.364 1.00 74.19 443 TYR A CA 1
ATOM 3582 C C . TYR A 1 443 ? -11.181 -9.482 21.821 1.00 74.19 443 TYR A C 1
ATOM 3584 O O . TYR A 1 443 ? -10.449 -8.712 22.436 1.00 74.19 443 TYR A O 1
ATOM 3592 N N . THR A 1 444 ? -12.180 -10.144 22.391 1.00 73.69 444 THR A N 1
ATOM 3593 C CA . THR A 1 444 ? -12.426 -10.099 23.835 1.00 73.69 444 THR A CA 1
ATOM 3594 C C . THR A 1 444 ? -11.576 -11.158 24.542 1.00 73.69 444 THR A C 1
ATOM 3596 O O . THR A 1 444 ? -11.538 -12.334 24.146 1.00 73.69 444 THR A O 1
ATOM 3599 N N . GLY A 1 445 ? -10.804 -10.724 25.534 1.00 60.84 445 GLY A N 1
ATOM 3600 C CA . GLY A 1 445 ? -10.093 -11.580 26.475 1.00 60.84 445 GLY A CA 1
ATOM 3601 C C . GLY A 1 445 ? -11.049 -12.193 27.499 1.00 60.84 445 GLY A C 1
ATOM 3602 O O . GLY A 1 445 ? -12.206 -11.797 27.612 1.00 60.84 445 GLY A O 1
ATOM 3603 N N . LYS A 1 446 ? -10.579 -13.195 28.247 1.00 56.97 446 LYS A N 1
ATOM 3604 C CA . LYS A 1 446 ? -11.368 -13.789 29.345 1.00 56.97 446 LYS A CA 1
ATOM 3605 C C . LYS A 1 446 ? -11.679 -12.790 30.461 1.00 56.97 446 LYS A C 1
ATOM 3607 O O . LYS A 1 446 ? -12.672 -12.934 31.155 1.00 56.97 446 LYS A O 1
ATOM 3612 N N . ASP A 1 447 ? -10.783 -11.831 30.626 1.00 57.62 447 ASP A N 1
ATOM 3613 C CA . ASP A 1 447 ? -10.826 -10.701 31.547 1.00 57.62 447 ASP A CA 1
ATOM 3614 C C . ASP A 1 447 ? -11.783 -9.589 31.082 1.00 57.62 447 ASP A C 1
ATOM 3616 O O . ASP A 1 447 ? -11.865 -8.544 31.717 1.00 57.62 447 ASP A O 1
ATOM 3620 N N . GLY A 1 448 ? -12.493 -9.783 29.963 1.00 67.38 448 GLY A N 1
ATOM 3621 C CA . GLY A 1 448 ? -13.384 -8.781 29.382 1.00 67.38 448 GLY A CA 1
ATOM 3622 C C . GLY A 1 448 ? -12.658 -7.680 28.605 1.00 67.38 448 GLY A C 1
ATOM 3623 O O . GLY A 1 448 ? -13.317 -6.854 27.977 1.00 67.38 448 GLY A O 1
ATOM 3624 N N . VAL A 1 449 ? -11.318 -7.680 28.575 1.00 74.81 449 VAL A N 1
ATOM 3625 C CA . VAL A 1 449 ? -10.538 -6.662 27.861 1.00 74.81 449 VAL A CA 1
ATOM 3626 C C . VAL A 1 449 ? -10.681 -6.859 26.355 1.00 74.81 449 VAL A C 1
ATOM 3628 O O . VAL A 1 449 ? -10.535 -7.967 25.835 1.00 74.81 449 VAL A O 1
ATOM 3631 N N . GLN A 1 450 ? -10.956 -5.776 25.636 1.00 82.12 450 GLN A N 1
ATOM 3632 C CA . GLN A 1 450 ? -11.239 -5.800 24.208 1.00 82.12 450 GLN A CA 1
ATOM 3633 C C . GLN A 1 450 ? -10.055 -5.265 23.406 1.00 82.12 450 GLN A C 1
ATOM 3635 O O . GLN A 1 450 ? -9.477 -4.228 23.738 1.00 82.12 450 GLN A O 1
ATOM 3640 N N . PHE A 1 451 ? -9.720 -5.952 22.315 1.00 84.12 451 PHE A N 1
ATOM 3641 C CA . PHE A 1 451 ? -8.637 -5.569 21.416 1.00 84.12 451 PHE A CA 1
ATOM 3642 C C . PHE A 1 451 ? -9.090 -5.517 19.960 1.00 84.12 451 PHE A C 1
ATOM 3644 O O . PHE A 1 451 ? -9.761 -6.435 19.483 1.00 84.12 451 PHE A O 1
ATOM 3651 N N . LEU A 1 452 ? -8.634 -4.498 19.230 1.00 88.00 452 LEU A N 1
ATOM 3652 C CA . LEU A 1 452 ? -8.803 -4.398 17.780 1.00 88.00 452 LEU A CA 1
ATOM 3653 C C . LEU A 1 452 ? -7.479 -4.660 17.047 1.00 88.00 452 LEU A C 1
ATOM 3655 O O . LEU A 1 452 ? -6.453 -4.076 17.405 1.00 88.00 452 LEU A O 1
ATOM 3659 N N . PRO A 1 453 ? -7.463 -5.527 16.019 1.00 87.50 453 PRO A N 1
ATOM 3660 C CA . PRO A 1 453 ? -6.272 -5.759 15.216 1.00 87.50 453 PRO A CA 1
ATOM 3661 C C . PRO A 1 453 ? -6.058 -4.648 14.180 1.00 87.50 453 PRO A C 1
ATOM 3663 O O . PRO A 1 453 ? -6.945 -4.382 13.378 1.00 87.50 453 PRO A O 1
ATOM 3666 N N . TRP A 1 454 ? -4.853 -4.081 14.106 1.00 89.12 454 TRP A N 1
ATOM 3667 C CA . TRP A 1 454 ? -4.462 -3.116 13.068 1.00 89.12 454 TRP A CA 1
ATOM 3668 C C . TRP A 1 454 ? -3.021 -3.362 12.608 1.00 89.12 454 TRP A C 1
ATOM 3670 O O . TRP A 1 454 ? -2.103 -3.395 13.421 1.00 89.12 454 TRP A O 1
ATOM 3680 N N . SER A 1 455 ? -2.812 -3.607 11.309 1.00 85.62 455 SER A N 1
ATOM 3681 C CA . SER A 1 455 ? -1.494 -3.851 10.690 1.00 85.62 455 SER A CA 1
ATOM 3682 C C . SER A 1 455 ? -0.562 -4.823 11.458 1.00 85.62 455 SER A C 1
ATOM 3684 O O . SER A 1 455 ? 0.651 -4.636 11.528 1.00 85.62 455 SER A O 1
ATOM 3686 N N . GLY A 1 456 ? -1.099 -5.905 12.035 1.00 81.50 456 GLY A N 1
ATOM 3687 C CA . GLY A 1 456 ? -0.303 -6.890 12.793 1.00 81.50 456 GLY A CA 1
ATOM 3688 C C . GLY A 1 456 ? 0.000 -6.498 14.245 1.00 81.50 456 GLY A C 1
ATOM 3689 O O . GLY A 1 456 ? 0.796 -7.165 14.909 1.00 81.50 456 GLY A O 1
ATOM 3690 N N . LEU A 1 457 ? -0.653 -5.451 14.734 1.00 83.00 457 LEU A N 1
ATOM 3691 C CA . LEU A 1 457 ? -0.702 -5.031 16.126 1.00 83.00 457 LEU A CA 1
ATOM 3692 C C . LEU A 1 457 ? -2.105 -5.295 16.693 1.00 83.00 457 LEU A C 1
ATOM 3694 O O . LEU A 1 457 ? -3.069 -5.429 15.939 1.00 83.00 457 LEU A O 1
ATOM 3698 N N . LEU A 1 458 ? -2.212 -5.366 18.016 1.00 83.56 458 LEU A N 1
ATOM 3699 C CA . LEU A 1 458 ? -3.461 -5.358 18.771 1.00 83.56 458 LEU A CA 1
ATOM 3700 C C . LEU A 1 458 ? -3.509 -4.075 19.596 1.00 83.56 458 LEU A C 1
ATOM 3702 O O . LEU A 1 458 ? -2.582 -3.804 20.360 1.00 83.56 458 LEU A O 1
ATOM 3706 N N . LEU A 1 459 ? -4.593 -3.325 19.444 1.00 84.81 459 LEU A N 1
ATOM 3707 C CA . LEU A 1 459 ? -4.858 -2.092 20.169 1.00 84.81 459 LEU A CA 1
ATOM 3708 C C . LEU A 1 459 ? -5.863 -2.367 21.287 1.00 84.81 459 LEU A C 1
ATOM 3710 O O . LEU A 1 459 ? -6.957 -2.859 21.009 1.00 84.81 459 LEU A O 1
ATOM 3714 N N . ASN A 1 460 ? -5.502 -2.063 22.533 1.00 85.38 460 ASN A N 1
ATOM 3715 C CA . ASN A 1 460 ? -6.423 -2.131 23.665 1.00 85.38 460 ASN A CA 1
ATOM 3716 C C . ASN A 1 460 ? -7.502 -1.045 23.519 1.00 85.38 460 ASN A C 1
ATOM 3718 O O . ASN A 1 460 ? -7.187 0.138 23.403 1.00 85.38 460 ASN A O 1
ATOM 3722 N N . CYS A 1 461 ? -8.774 -1.440 23.538 1.00 87.75 461 CYS A N 1
ATOM 3723 C CA . CYS A 1 461 ? -9.898 -0.532 23.304 1.00 87.75 461 CYS A CA 1
ATOM 3724 C C . CYS A 1 461 ? -10.190 0.419 24.477 1.00 87.75 461 CYS A C 1
ATOM 3726 O O . CYS A 1 461 ? -11.001 1.326 24.313 1.00 87.75 461 CYS A O 1
ATOM 3728 N N . TYR A 1 462 ? -9.550 0.218 25.633 1.00 82.06 462 TYR A N 1
ATOM 3729 C CA . TYR A 1 462 ? -9.703 1.050 26.830 1.00 82.06 462 TYR A CA 1
ATOM 3730 C C . TYR A 1 462 ? -8.457 1.895 27.104 1.00 82.06 462 TYR A C 1
ATOM 3732 O O . TYR A 1 462 ? -8.561 3.089 27.365 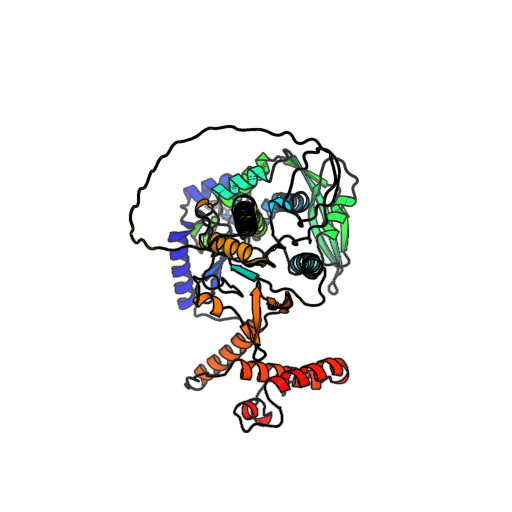1.00 82.06 462 TYR A O 1
ATOM 3740 N N . THR A 1 463 ? -7.270 1.287 27.027 1.00 79.31 463 THR A N 1
ATOM 3741 C CA . THR A 1 463 ? -6.007 1.963 27.376 1.00 79.31 463 THR A CA 1
ATOM 3742 C C . THR A 1 463 ? -5.271 2.544 26.171 1.00 79.31 463 THR A C 1
ATOM 3744 O O . THR A 1 463 ? -4.347 3.333 26.359 1.00 79.31 463 THR A O 1
ATOM 3747 N N . LEU A 1 464 ? -5.658 2.160 24.945 1.00 81.50 464 LEU A N 1
ATOM 3748 C CA . LEU A 1 464 ? -4.928 2.424 23.695 1.00 81.50 464 LEU A CA 1
ATOM 3749 C C . LEU A 1 464 ? -3.492 1.871 23.669 1.00 81.50 464 LEU A C 1
ATOM 3751 O O . LEU A 1 464 ? -2.706 2.211 22.785 1.00 81.50 464 LEU A O 1
ATOM 3755 N N . GLU A 1 465 ? -3.147 0.979 24.598 1.00 78.81 465 GLU A N 1
ATOM 3756 C CA . GLU A 1 465 ? -1.873 0.269 24.568 1.00 78.81 465 GLU A CA 1
ATOM 3757 C C . GLU A 1 465 ? -1.782 -0.630 23.335 1.00 78.81 465 GLU A C 1
ATOM 3759 O O . GLU A 1 465 ? -2.743 -1.297 22.935 1.00 78.81 465 GLU A O 1
ATOM 3764 N N . ILE A 1 466 ? -0.590 -0.658 22.744 1.00 77.31 466 ILE A N 1
ATOM 3765 C CA . ILE A 1 466 ? -0.284 -1.439 21.552 1.00 77.31 466 ILE A CA 1
ATOM 3766 C C . ILE A 1 466 ? 0.556 -2.647 21.951 1.00 77.31 466 ILE A C 1
ATOM 3768 O O . ILE A 1 466 ? 1.581 -2.520 22.616 1.00 77.31 466 ILE A O 1
ATOM 3772 N N . GLN A 1 467 ? 0.179 -3.819 21.450 1.00 75.12 467 GLN A N 1
ATOM 3773 C CA . GLN A 1 467 ? 0.992 -5.031 21.531 1.00 75.12 467 GLN A CA 1
ATOM 3774 C C . GLN A 1 467 ? 1.058 -5.741 20.175 1.00 75.12 467 GLN A C 1
ATOM 3776 O O . GLN A 1 467 ? 0.241 -5.506 19.288 1.00 75.12 467 GLN A O 1
ATOM 3781 N N . ALA A 1 468 ? 2.033 -6.629 19.987 1.00 73.50 468 ALA A N 1
ATOM 3782 C CA . ALA A 1 468 ? 2.154 -7.394 18.747 1.00 73.50 468 ALA A CA 1
ATOM 3783 C C . ALA A 1 468 ? 1.091 -8.509 18.647 1.00 73.50 468 ALA A C 1
ATOM 3785 O O . ALA A 1 468 ? 0.860 -9.253 19.602 1.00 73.50 468 ALA A O 1
ATOM 3786 N N . ASP A 1 469 ? 0.480 -8.675 17.467 1.00 74.06 469 ASP A N 1
ATOM 3787 C CA . ASP A 1 469 ? -0.484 -9.750 17.195 1.00 74.06 469 ASP A CA 1
ATOM 3788 C C . ASP A 1 469 ? 0.231 -11.071 16.848 1.00 74.06 469 ASP A C 1
ATOM 3790 O O . ASP A 1 469 ? 0.543 -11.366 15.688 1.00 74.06 469 ASP A O 1
ATOM 3794 N N . TYR A 1 470 ? 0.463 -11.911 17.858 1.00 67.75 470 TYR A N 1
ATOM 3795 C CA . TYR A 1 470 ? 1.044 -13.247 17.668 1.00 67.75 470 TYR A CA 1
ATOM 3796 C C . TYR A 1 470 ? 0.018 -14.340 17.328 1.00 67.75 470 TYR A C 1
ATOM 3798 O O . TYR A 1 470 ? 0.407 -15.468 17.003 1.00 67.75 470 TYR A O 1
ATOM 3806 N N . THR A 1 471 ? -1.288 -14.046 17.354 1.00 61.75 471 THR A N 1
ATOM 3807 C CA . THR A 1 471 ? -2.345 -15.068 17.213 1.00 61.75 471 THR A CA 1
ATOM 3808 C C . THR A 1 471 ? -2.261 -15.800 15.869 1.00 61.75 471 THR A C 1
ATOM 3810 O O . THR A 1 471 ? -2.365 -17.029 15.796 1.00 61.75 471 THR A O 1
ATOM 3813 N N . ARG A 1 472 ? -1.932 -15.064 14.800 1.00 60.31 472 ARG A N 1
ATOM 3814 C CA . ARG A 1 472 ? -1.758 -15.601 13.440 1.00 60.31 472 ARG A CA 1
ATOM 3815 C C . ARG A 1 472 ? -0.575 -16.559 13.313 1.00 60.31 472 ARG A C 1
ATOM 3817 O O . ARG A 1 472 ? -0.541 -17.359 12.373 1.00 60.31 472 ARG A O 1
ATOM 3824 N N . TYR A 1 473 ? 0.417 -16.449 14.196 1.00 60.22 473 TYR A N 1
ATOM 3825 C CA . TYR A 1 473 ? 1.601 -17.304 14.186 1.00 60.22 473 TYR A CA 1
ATOM 3826 C C . TYR A 1 473 ? 1.312 -18.646 14.859 1.00 60.22 473 TYR A C 1
ATOM 3828 O O . TYR A 1 473 ? 1.547 -19.692 14.252 1.00 60.22 473 TYR A O 1
ATOM 3836 N N . MET A 1 474 ? 0.723 -18.616 16.058 1.00 56.22 474 MET A N 1
ATOM 3837 C CA . MET A 1 474 ? 0.418 -19.828 16.824 1.00 56.22 474 MET A CA 1
ATOM 3838 C C . MET A 1 474 ? -0.631 -20.704 16.131 1.00 56.22 474 MET A C 1
ATOM 3840 O O . MET A 1 474 ? -0.407 -21.899 15.947 1.00 56.22 474 MET A O 1
ATOM 3844 N N . TYR A 1 475 ? -1.719 -20.108 15.631 1.00 55.06 475 TYR A N 1
ATOM 3845 C CA . TYR A 1 475 ? -2.781 -20.854 14.946 1.00 55.06 475 TYR A CA 1
ATOM 3846 C C . TYR A 1 475 ? -2.271 -21.614 13.707 1.00 55.06 475 TYR A C 1
ATOM 3848 O O . TYR A 1 475 ? -2.630 -22.769 13.474 1.00 55.06 475 TYR A O 1
ATOM 3856 N N . LYS A 1 476 ? -1.377 -21.000 12.918 1.00 57.06 476 LYS A N 1
ATOM 3857 C CA . LYS A 1 476 ? -0.787 -21.645 11.731 1.00 57.06 476 LYS A CA 1
ATOM 3858 C C . LYS A 1 476 ? 0.140 -22.805 12.077 1.00 57.06 476 LYS A C 1
ATOM 3860 O O . LYS A 1 476 ? 0.215 -23.750 11.294 1.00 57.06 476 LYS A O 1
ATOM 3865 N N . LEU A 1 477 ? 0.865 -22.724 13.192 1.00 57.19 477 LEU A N 1
ATOM 3866 C CA . LEU A 1 477 ? 1.731 -23.812 13.648 1.00 57.19 477 LEU A CA 1
ATOM 3867 C C . LEU A 1 477 ? 0.901 -25.017 14.096 1.00 57.19 477 LEU A C 1
ATOM 3869 O O . LEU A 1 477 ? 1.163 -26.126 13.637 1.00 57.19 477 LEU A O 1
ATOM 3873 N N . ILE A 1 478 ? -0.144 -24.778 14.892 1.00 55.88 478 ILE A N 1
ATOM 3874 C CA . ILE A 1 478 ? -1.046 -25.825 15.390 1.00 55.88 478 ILE A CA 1
ATOM 3875 C C . ILE A 1 478 ? -1.770 -26.512 14.225 1.00 55.88 478 ILE A C 1
ATOM 3877 O O . ILE A 1 478 ? -1.659 -27.725 14.061 1.00 55.88 478 ILE A O 1
ATOM 3881 N N . LYS A 1 479 ? -2.413 -25.744 13.332 1.00 53.09 479 LYS A N 1
ATOM 3882 C CA . LYS A 1 479 ? -3.131 -26.297 12.167 1.00 53.09 479 LYS A CA 1
ATOM 3883 C C . LYS A 1 479 ? -2.229 -27.144 11.258 1.00 53.09 479 LYS A C 1
ATOM 3885 O O . LYS A 1 479 ? -2.673 -28.137 10.692 1.00 53.09 479 LYS A O 1
ATOM 3890 N N . LYS A 1 480 ? -0.956 -26.765 11.114 1.00 55.38 480 LYS A N 1
ATOM 3891 C CA . LYS A 1 480 ? 0.017 -27.511 10.305 1.00 55.38 480 LYS A CA 1
ATOM 3892 C C . LYS A 1 480 ? 0.420 -28.837 10.955 1.00 55.38 480 LYS A C 1
ATOM 3894 O O . LYS A 1 480 ? 0.515 -29.826 10.235 1.00 55.38 480 LYS A O 1
ATOM 3899 N N . GLN A 1 481 ? 0.651 -28.866 12.270 1.00 54.44 481 GLN A N 1
ATOM 3900 C CA . GLN A 1 481 ? 0.949 -30.121 12.974 1.00 54.44 481 GLN A CA 1
ATOM 3901 C C . GLN A 1 481 ? -0.209 -31.116 12.839 1.00 54.44 481 GLN A C 1
ATOM 3903 O O . GLN A 1 481 ? 0.014 -32.291 12.568 1.00 54.44 481 GLN A O 1
ATOM 3908 N N . MET A 1 482 ? -1.448 -30.628 12.900 1.00 50.28 482 MET A N 1
ATOM 3909 C CA . MET A 1 482 ? -2.631 -31.472 12.715 1.00 50.28 482 MET A CA 1
ATOM 3910 C C . MET A 1 482 ? -2.787 -31.990 11.280 1.00 50.28 482 MET A C 1
ATOM 3912 O O . MET A 1 482 ? -3.059 -33.168 11.091 1.00 50.28 482 MET A O 1
ATOM 3916 N N . HIS A 1 483 ? -2.550 -31.154 10.263 1.00 49.41 483 HIS A N 1
ATOM 3917 C CA . HIS A 1 483 ? -2.601 -31.612 8.868 1.00 49.41 483 HIS A CA 1
ATOM 3918 C C . HIS A 1 483 ? -1.493 -32.624 8.528 1.00 49.41 483 HIS A C 1
ATOM 3920 O O . HIS A 1 483 ? -1.663 -33.464 7.649 1.00 49.41 483 HIS A O 1
ATOM 3926 N N . ASN A 1 484 ? -0.349 -32.569 9.219 1.00 49.84 484 ASN A N 1
ATOM 3927 C CA . ASN A 1 484 ? 0.639 -33.641 9.135 1.00 49.84 484 ASN A CA 1
ATOM 3928 C C . ASN A 1 484 ? 0.091 -34.941 9.751 1.00 49.84 484 ASN A C 1
ATOM 3930 O O . ASN A 1 484 ? 0.188 -35.974 9.104 1.00 49.84 484 ASN A O 1
ATOM 3934 N N . MET A 1 485 ? -0.528 -34.899 10.936 1.00 43.50 485 MET A N 1
ATOM 3935 C CA . MET A 1 485 ? -1.118 -36.086 11.587 1.00 43.50 485 MET A CA 1
ATOM 3936 C C . MET A 1 485 ? -2.190 -36.773 10.724 1.00 43.50 485 MET A C 1
ATOM 3938 O O . MET A 1 485 ? -2.192 -37.995 10.606 1.00 43.50 485 MET A O 1
ATOM 3942 N N . GLU A 1 486 ? -3.049 -35.994 10.064 1.00 47.38 486 GLU A N 1
ATOM 3943 C CA . GLU A 1 486 ? -4.088 -36.490 9.147 1.00 47.38 486 GLU A CA 1
ATOM 3944 C C . GLU A 1 486 ? -3.493 -37.302 7.979 1.00 47.38 486 GLU A C 1
ATOM 3946 O O . GLU A 1 486 ? -3.991 -38.377 7.651 1.00 47.38 486 GLU A O 1
ATOM 3951 N N . LYS A 1 487 ? -2.367 -36.846 7.407 1.00 50.97 487 LYS A N 1
ATOM 3952 C CA . LYS A 1 487 ? -1.673 -37.540 6.306 1.00 50.97 487 LYS A CA 1
ATOM 3953 C C . LYS A 1 487 ? -1.012 -38.854 6.705 1.00 50.97 487 LYS A C 1
ATOM 3955 O O . LYS A 1 487 ? -0.815 -39.697 5.836 1.00 50.97 487 LYS A O 1
ATOM 3960 N N . TYR A 1 488 ? -0.619 -38.997 7.967 1.00 48.91 488 TYR A N 1
ATOM 3961 C CA . TYR A 1 488 ? 0.095 -40.184 8.438 1.00 48.91 488 TYR A CA 1
ATOM 3962 C C . TYR A 1 488 ? -0.824 -41.217 9.091 1.00 48.91 488 TYR A C 1
ATOM 3964 O O . TYR A 1 488 ? -0.453 -42.384 9.132 1.00 48.91 488 TYR A O 1
ATOM 3972 N N . ILE A 1 489 ? -1.994 -40.812 9.603 1.00 51.97 489 ILE A N 1
ATOM 3973 C CA . ILE A 1 489 ? -2.809 -41.682 10.468 1.00 51.97 489 ILE A CA 1
ATOM 3974 C C . ILE A 1 489 ? -4.264 -41.825 9.974 1.00 51.97 489 ILE A C 1
ATOM 3976 O O . ILE A 1 489 ? -5.024 -42.596 10.540 1.00 51.97 489 ILE A O 1
ATOM 3980 N N . ASN A 1 490 ? -4.692 -41.147 8.898 1.00 48.28 490 ASN A N 1
ATOM 3981 C CA . ASN A 1 490 ? -6.074 -41.209 8.372 1.00 48.28 490 ASN A CA 1
ATOM 3982 C C . ASN A 1 490 ? -7.174 -40.880 9.413 1.00 48.28 490 ASN A C 1
ATOM 3984 O O . ASN A 1 490 ? -8.363 -41.098 9.187 1.00 48.28 490 ASN A O 1
ATOM 3988 N N . ILE A 1 491 ? -6.788 -40.307 10.555 1.00 44.25 491 ILE A N 1
ATOM 3989 C CA . ILE A 1 491 ? -7.685 -39.775 11.577 1.00 44.25 491 ILE A CA 1
ATOM 3990 C C . ILE A 1 491 ? -7.935 -38.314 11.223 1.00 44.25 491 ILE A C 1
ATOM 3992 O O . ILE A 1 491 ? -6.983 -37.546 11.100 1.00 44.25 491 ILE A O 1
ATOM 3996 N N . HIS A 1 492 ? -9.205 -37.933 11.086 1.00 47.00 492 HIS A N 1
ATOM 3997 C CA . HIS A 1 492 ? -9.637 -36.548 10.897 1.00 47.00 492 HIS A CA 1
ATOM 3998 C C . HIS A 1 492 ? -9.844 -35.920 12.281 1.00 47.00 492 HIS A C 1
ATOM 4000 O O . HIS A 1 492 ? -10.911 -36.091 12.878 1.00 47.00 492 HIS A O 1
ATOM 4006 N N . PRO A 1 493 ? -8.851 -35.228 12.864 1.00 49.12 493 PRO A N 1
ATOM 4007 C CA . PRO A 1 493 ? -8.962 -34.795 14.241 1.00 49.12 493 PRO A CA 1
ATOM 4008 C C . PRO A 1 493 ? -9.841 -33.539 14.276 1.00 49.12 493 PRO A C 1
ATOM 4010 O O . PRO A 1 493 ? -9.434 -32.462 13.834 1.00 49.12 493 PRO A O 1
ATOM 4013 N N . VAL A 1 494 ? -11.063 -33.665 14.798 1.00 45.22 494 VAL A N 1
ATOM 4014 C CA . VAL A 1 494 ? -11.971 -32.529 15.001 1.00 45.22 494 VAL A CA 1
ATOM 4015 C C . VAL A 1 494 ? -11.444 -31.685 16.157 1.00 45.22 494 VAL A C 1
ATOM 4017 O O . VAL A 1 494 ? -11.526 -32.066 17.323 1.00 45.22 494 VAL A O 1
ATOM 4020 N N . PHE A 1 495 ? -10.889 -30.516 15.845 1.00 54.22 495 PHE A N 1
ATOM 4021 C CA . PHE A 1 495 ? -10.362 -29.620 16.867 1.00 54.22 495 PHE A CA 1
ATOM 4022 C C . PHE A 1 495 ? -11.458 -28.713 17.427 1.00 54.22 495 PHE A C 1
ATOM 4024 O O . PHE A 1 495 ? -11.866 -27.744 16.787 1.00 54.22 495 PHE A O 1
ATOM 4031 N N . ARG A 1 496 ? -11.887 -28.993 18.659 1.00 55.28 496 ARG A N 1
ATOM 4032 C CA . ARG A 1 496 ? -12.692 -28.082 19.488 1.00 55.28 496 ARG A CA 1
ATOM 4033 C C . ARG A 1 496 ? -11.856 -27.505 20.635 1.00 55.28 496 ARG A C 1
ATOM 4035 O O . ARG A 1 496 ? -12.277 -27.559 21.783 1.00 55.28 496 ARG A O 1
ATOM 4042 N N . LEU A 1 497 ? -10.662 -26.980 20.347 1.00 57.56 497 LEU A N 1
ATOM 4043 C CA . LEU A 1 497 ? -9.840 -26.355 21.389 1.00 57.56 497 LEU A CA 1
ATOM 4044 C C . LEU A 1 497 ? -10.253 -24.899 21.568 1.00 57.56 497 LEU A C 1
ATOM 4046 O O . LEU A 1 497 ? -10.247 -24.097 20.627 1.00 57.56 497 LEU A O 1
ATOM 4050 N N . LYS A 1 498 ? -10.608 -24.547 22.794 1.00 61.53 498 LYS A N 1
ATOM 4051 C CA . LYS A 1 498 ? -11.000 -23.189 23.148 1.00 61.53 498 LYS A CA 1
ATOM 4052 C C . LYS A 1 498 ? -9.761 -22.292 23.073 1.00 61.53 498 LYS A C 1
ATOM 4054 O O . LYS A 1 498 ? -8.658 -22.687 23.442 1.00 61.53 498 LYS A O 1
ATOM 4059 N N . LYS A 1 499 ? -9.930 -21.033 22.648 1.00 57.19 499 LYS A N 1
ATOM 4060 C CA . LYS A 1 499 ? -8.855 -20.008 22.600 1.00 57.19 499 LYS A CA 1
ATOM 4061 C C . LYS A 1 499 ? -8.056 -19.939 23.911 1.00 57.19 499 LYS A C 1
ATOM 4063 O O . LYS A 1 499 ? -6.844 -19.763 23.911 1.00 57.19 499 LYS A O 1
ATOM 4068 N N . VAL A 1 500 ? -8.766 -20.133 25.013 1.00 63.38 500 VAL A N 1
ATOM 4069 C CA . VAL A 1 500 ? -8.279 -20.288 26.384 1.00 63.38 500 VAL A CA 1
ATOM 4070 C C . VAL A 1 500 ? -7.178 -21.340 26.530 1.00 63.38 500 VAL A C 1
ATOM 4072 O O . VAL A 1 500 ? -6.131 -21.065 27.105 1.00 63.38 500 VAL A O 1
ATOM 4075 N N . GLU A 1 501 ? -7.427 -22.534 26.007 1.00 67.94 501 GLU A N 1
ATOM 4076 C CA . GLU A 1 501 ? -6.569 -23.711 26.128 1.00 67.94 501 GLU A CA 1
ATOM 4077 C C . GLU A 1 501 ? -5.316 -23.535 25.258 1.00 67.94 501 GLU A C 1
ATOM 4079 O O . GLU A 1 501 ? -4.208 -23.871 25.664 1.00 67.94 501 GLU A O 1
ATOM 4084 N N . MET A 1 502 ? -5.465 -22.885 24.097 1.00 67.62 502 MET A N 1
ATOM 4085 C CA . MET A 1 502 ? -4.342 -22.492 23.241 1.00 67.62 502 MET A CA 1
ATOM 4086 C C . MET A 1 502 ? -3.427 -21.464 23.924 1.00 67.62 502 MET A C 1
ATOM 4088 O O . MET A 1 502 ? -2.204 -21.571 23.836 1.00 67.62 502 MET A O 1
ATOM 4092 N N . ILE A 1 503 ? -4.003 -20.452 24.585 1.00 62.84 503 ILE A N 1
ATOM 4093 C CA . ILE A 1 503 ? -3.232 -19.445 25.328 1.00 62.84 503 ILE A CA 1
ATOM 4094 C C . ILE A 1 503 ? -2.492 -20.108 26.491 1.00 62.84 503 ILE A C 1
ATOM 4096 O O . ILE A 1 503 ? -1.308 -19.836 26.680 1.00 62.84 503 ILE A O 1
ATOM 4100 N N . TRP A 1 504 ? -3.155 -21.014 27.213 1.00 76.75 504 TRP A N 1
ATOM 4101 C CA . TRP A 1 504 ? -2.549 -21.768 28.307 1.00 76.75 504 TRP A CA 1
ATOM 4102 C C . TRP A 1 504 ? -1.343 -22.596 27.832 1.00 76.75 504 TRP A C 1
ATOM 4104 O O . TRP A 1 504 ? -0.253 -22.442 28.378 1.00 76.75 504 TRP A O 1
ATOM 4114 N N . LEU A 1 505 ? -1.480 -23.364 26.741 1.00 73.00 505 LEU A N 1
ATOM 4115 C CA . LEU A 1 505 ? -0.370 -24.129 26.146 1.00 73.00 505 LEU A CA 1
ATOM 4116 C C . LEU A 1 505 ? 0.789 -23.232 25.685 1.00 73.00 505 LEU A C 1
ATOM 4118 O O . LEU A 1 505 ? 1.957 -23.573 25.872 1.00 73.00 505 LEU A O 1
ATOM 4122 N N . GLY A 1 506 ? 0.479 -22.075 25.092 1.00 71.56 506 GLY A N 1
ATOM 4123 C CA . GLY A 1 506 ? 1.489 -21.108 24.664 1.00 71.56 506 GLY A CA 1
ATOM 4124 C C . GLY A 1 506 ? 2.277 -20.525 25.839 1.00 71.56 506 GLY A C 1
ATOM 4125 O O . GLY A 1 506 ? 3.506 -20.492 25.798 1.00 71.56 506 GLY A O 1
ATOM 4126 N N . LEU A 1 507 ? 1.585 -20.103 26.902 1.00 72.69 507 LEU A N 1
ATOM 4127 C CA . LEU A 1 507 ? 2.212 -19.584 28.121 1.00 72.69 507 LEU A CA 1
ATOM 4128 C C . LEU A 1 507 ? 3.049 -20.660 28.823 1.00 72.69 507 LEU A C 1
ATOM 4130 O O . LEU A 1 507 ? 4.180 -20.379 29.217 1.00 72.69 507 LEU A O 1
ATOM 4134 N N . PHE A 1 508 ? 2.541 -21.894 28.906 1.00 78.12 508 PHE A N 1
ATOM 4135 C CA . PHE A 1 508 ? 3.267 -23.032 29.470 1.00 78.12 508 PHE A CA 1
ATOM 4136 C C . PHE A 1 508 ? 4.584 -23.284 28.722 1.00 78.12 508 PHE A C 1
ATOM 4138 O O . PHE A 1 508 ? 5.643 -23.388 29.341 1.00 78.12 508 PHE A O 1
ATOM 4145 N N . ALA A 1 509 ? 4.552 -23.295 27.384 1.00 76.88 509 ALA A N 1
ATOM 4146 C CA . ALA A 1 509 ? 5.747 -23.480 26.563 1.00 76.88 509 ALA A CA 1
ATOM 4147 C C . ALA A 1 509 ? 6.797 -22.374 26.782 1.00 76.88 509 ALA A C 1
ATOM 4149 O O . ALA A 1 509 ? 7.989 -22.667 26.881 1.00 76.88 509 ALA A O 1
ATOM 4150 N N . TYR A 1 510 ? 6.371 -21.111 26.903 1.00 74.31 510 TYR A N 1
ATOM 4151 C CA . TYR A 1 510 ? 7.271 -19.988 27.191 1.00 74.31 510 TYR A CA 1
ATOM 4152 C C . TYR A 1 510 ? 7.922 -20.097 28.570 1.00 74.31 510 TYR A C 1
ATOM 4154 O O . TYR A 1 510 ? 9.142 -19.963 28.672 1.00 74.31 510 TYR A O 1
ATOM 4162 N N . ILE A 1 511 ? 7.132 -20.374 29.614 1.00 80.19 511 ILE A N 1
ATOM 4163 C CA . ILE A 1 511 ? 7.638 -20.577 30.981 1.00 80.19 511 ILE A CA 1
ATOM 4164 C C . ILE A 1 511 ? 8.702 -21.671 30.972 1.00 80.19 511 ILE A C 1
ATOM 4166 O O . ILE A 1 511 ? 9.809 -21.475 31.467 1.00 80.19 511 ILE A O 1
ATOM 4170 N N . ARG A 1 512 ? 8.396 -22.789 30.319 1.00 75.44 512 ARG A N 1
ATOM 4171 C CA . ARG A 1 512 ? 9.251 -23.969 30.286 1.00 75.44 512 ARG A CA 1
ATOM 4172 C C . ARG A 1 512 ? 10.568 -23.765 29.531 1.00 75.44 512 ARG A C 1
ATOM 4174 O O . ARG A 1 512 ? 11.601 -24.285 29.943 1.00 75.44 512 ARG A O 1
ATOM 4181 N N . VAL A 1 513 ? 10.573 -22.991 28.445 1.00 78.12 513 VAL A N 1
ATOM 4182 C CA . VAL A 1 513 ? 11.817 -22.634 27.734 1.00 78.12 513 VAL A CA 1
ATOM 4183 C C . VAL A 1 513 ? 12.661 -21.666 28.560 1.00 78.12 513 VAL A C 1
ATOM 4185 O O . VAL A 1 513 ? 13.872 -21.845 28.671 1.00 78.12 513 VAL A O 1
ATOM 4188 N N . LEU A 1 514 ? 12.035 -20.654 29.160 1.00 77.69 514 LEU A N 1
ATOM 4189 C CA . LEU A 1 514 ? 12.737 -19.626 29.929 1.00 77.69 514 LEU A CA 1
ATOM 4190 C C . LEU A 1 514 ? 13.294 -20.166 31.255 1.00 77.69 514 LEU A C 1
ATOM 4192 O O . LEU A 1 514 ? 14.350 -19.713 31.696 1.00 77.69 514 LEU A O 1
ATOM 4196 N N . GLN A 1 515 ? 12.662 -21.190 31.838 1.00 78.94 515 GLN A N 1
ATOM 4197 C CA . GLN A 1 515 ? 13.179 -21.921 33.001 1.00 78.94 515 GLN A CA 1
ATOM 4198 C C . GLN A 1 515 ? 14.554 -22.558 32.743 1.00 78.94 515 GLN A C 1
ATOM 4200 O O . GLN A 1 515 ? 15.363 -22.627 33.662 1.00 78.94 515 GLN A O 1
ATOM 4205 N N . LYS A 1 516 ? 14.890 -22.931 31.498 1.00 76.25 516 LYS A N 1
ATOM 4206 C CA . LYS A 1 516 ? 16.226 -23.470 31.166 1.00 76.25 516 LYS A CA 1
ATOM 4207 C C . LYS A 1 516 ? 17.364 -22.453 31.353 1.00 76.25 516 LYS A C 1
ATOM 4209 O O . LYS A 1 516 ? 18.524 -22.844 31.412 1.00 76.25 516 LYS A O 1
ATOM 4214 N N . ARG A 1 517 ? 17.060 -21.148 31.418 1.00 74.12 517 ARG A N 1
ATOM 4215 C CA . ARG A 1 517 ? 18.022 -20.059 31.687 1.00 74.12 517 ARG A CA 1
ATOM 4216 C C . ARG A 1 517 ? 17.476 -19.098 32.743 1.00 74.12 517 ARG A C 1
ATOM 4218 O O . ARG A 1 517 ? 17.458 -17.882 32.553 1.00 74.12 517 ARG A O 1
ATOM 4225 N N . GLN A 1 518 ? 17.019 -19.669 33.854 1.00 64.88 518 GLN A N 1
ATOM 4226 C CA . GLN A 1 518 ? 16.267 -18.979 34.900 1.00 64.88 518 GLN A CA 1
ATOM 4227 C C . GLN A 1 518 ? 16.965 -17.725 35.457 1.00 64.88 518 GLN A C 1
ATOM 4229 O O . GLN A 1 518 ? 16.306 -16.706 35.659 1.00 64.88 518 GLN A O 1
ATOM 4234 N N . SER A 1 519 ? 18.297 -17.738 35.589 1.00 71.56 519 SER A N 1
ATOM 4235 C CA . SER A 1 519 ? 19.078 -16.598 36.099 1.00 71.56 519 SER A CA 1
ATOM 4236 C C . SER A 1 519 ? 18.941 -15.312 35.276 1.00 71.56 519 SER A C 1
ATOM 4238 O O . SER A 1 519 ? 19.102 -14.226 35.820 1.00 71.56 519 SER A O 1
ATOM 4240 N N . ARG A 1 520 ? 18.606 -15.403 33.980 1.00 68.50 520 ARG A N 1
ATOM 4241 C CA . ARG A 1 520 ? 18.455 -14.235 33.090 1.00 68.50 520 ARG A CA 1
ATOM 4242 C C . ARG A 1 520 ? 17.018 -13.734 32.960 1.00 68.50 520 ARG A C 1
ATOM 4244 O O . ARG A 1 520 ? 16.802 -12.669 32.390 1.00 68.50 520 ARG A O 1
ATOM 4251 N N . HIS A 1 521 ? 16.036 -14.509 33.417 1.00 76.88 521 HIS A N 1
ATOM 4252 C CA . HIS A 1 521 ? 14.624 -14.287 33.089 1.00 76.88 521 HIS A CA 1
ATOM 4253 C C . HIS A 1 521 ? 13.687 -14.415 34.296 1.00 76.88 521 HIS A C 1
ATOM 4255 O O . HIS A 1 521 ? 12.490 -14.610 34.106 1.00 76.88 521 HIS A O 1
ATOM 4261 N N . ASN A 1 522 ? 14.201 -14.307 35.524 1.00 79.88 522 ASN A N 1
ATOM 4262 C CA . ASN A 1 522 ? 13.426 -14.517 36.752 1.00 79.88 522 ASN A CA 1
ATOM 4263 C C . ASN A 1 522 ? 12.186 -13.613 36.856 1.00 79.88 522 ASN A C 1
ATOM 4265 O O . ASN A 1 522 ? 11.094 -14.111 37.115 1.00 79.88 522 ASN A O 1
ATOM 4269 N N . GLU A 1 523 ? 12.317 -12.314 36.583 1.00 82.25 523 GLU A N 1
ATOM 4270 C CA . GLU A 1 523 ? 11.182 -11.378 36.626 1.00 82.25 523 GLU A CA 1
ATOM 4271 C C . GLU A 1 523 ? 10.104 -11.731 35.592 1.00 82.25 523 GLU A C 1
ATOM 4273 O O . GLU A 1 523 ? 8.915 -11.819 35.905 1.00 82.25 523 GLU A O 1
ATOM 4278 N N . LEU A 1 524 ? 10.525 -12.024 34.358 1.00 79.25 524 LEU A N 1
ATOM 4279 C CA . LEU A 1 524 ? 9.625 -12.436 33.283 1.00 79.25 524 LEU A CA 1
ATOM 4280 C C . LEU A 1 524 ? 8.943 -13.776 33.597 1.00 79.25 524 LEU A C 1
ATOM 4282 O O . LEU A 1 524 ? 7.761 -13.952 33.306 1.00 79.25 524 LEU A O 1
ATOM 4286 N N . LEU A 1 525 ? 9.664 -14.717 34.207 1.00 82.94 525 LEU A N 1
ATOM 4287 C CA . LEU A 1 525 ? 9.120 -15.999 34.644 1.00 82.94 525 LEU A CA 1
ATOM 4288 C C . LEU A 1 525 ? 8.040 -15.820 35.712 1.00 82.94 525 LEU A C 1
ATOM 4290 O O . LEU A 1 525 ? 7.007 -16.481 35.622 1.00 82.94 525 LEU A O 1
ATOM 4294 N N . SER A 1 526 ? 8.231 -14.915 36.672 1.00 84.25 526 SER A N 1
ATOM 4295 C CA . SER A 1 526 ? 7.220 -14.589 37.686 1.00 84.25 526 SER A CA 1
ATOM 4296 C C . SER A 1 526 ? 5.951 -14.010 37.055 1.00 84.25 526 SER A C 1
ATOM 4298 O O . SER A 1 526 ? 4.848 -14.476 37.347 1.00 84.25 526 SER A O 1
ATOM 4300 N N . LEU A 1 527 ? 6.095 -13.080 36.105 1.00 83.12 527 LEU A N 1
ATOM 4301 C CA . LEU A 1 527 ? 4.966 -12.500 35.367 1.00 83.12 527 LEU A CA 1
ATOM 4302 C C . LEU A 1 527 ? 4.219 -13.543 34.527 1.00 83.12 527 LEU A C 1
ATOM 4304 O O . LEU A 1 527 ? 2.988 -13.561 34.494 1.00 83.12 527 LEU A O 1
ATOM 4308 N N . LEU A 1 528 ? 4.946 -14.434 33.852 1.00 80.06 528 LEU A N 1
ATOM 4309 C CA . LEU A 1 528 ? 4.343 -15.489 33.041 1.00 80.06 528 LEU A CA 1
ATOM 4310 C C . LEU A 1 528 ? 3.628 -16.537 33.903 1.00 80.06 528 LEU A C 1
ATOM 4312 O O . LEU A 1 528 ? 2.536 -16.965 33.531 1.00 80.06 528 LEU A O 1
ATOM 4316 N N . LYS A 1 529 ? 4.196 -16.911 35.057 1.00 83.25 529 LYS A N 1
ATOM 4317 C CA . LYS A 1 529 ? 3.566 -17.813 36.038 1.00 83.25 529 LYS A CA 1
ATOM 4318 C C . LYS A 1 529 ? 2.287 -17.218 36.630 1.00 83.25 529 LYS A C 1
ATOM 4320 O O . LYS A 1 529 ? 1.288 -17.920 36.746 1.00 83.25 529 LYS A O 1
ATOM 4325 N N . TYR A 1 530 ? 2.280 -15.920 36.925 1.00 82.62 530 TYR A N 1
ATOM 4326 C CA . TYR A 1 530 ? 1.059 -15.220 37.321 1.00 82.62 530 TYR A CA 1
ATOM 4327 C C . TYR A 1 530 ? 0.019 -15.242 36.190 1.00 82.62 530 TYR A C 1
ATOM 4329 O O . TYR A 1 530 ? -1.128 -15.646 36.381 1.00 82.62 530 TYR A O 1
ATOM 4337 N N . LYS A 1 531 ? 0.445 -14.894 34.970 1.00 77.50 531 LYS A N 1
ATOM 4338 C CA . LYS A 1 531 ? -0.434 -14.802 33.802 1.00 77.50 531 LYS A CA 1
ATOM 4339 C C . LYS A 1 531 ? -1.043 -16.141 33.406 1.00 77.50 531 LYS A C 1
ATOM 4341 O O . LYS A 1 531 ? -2.206 -16.161 33.025 1.00 77.50 531 LYS A O 1
ATOM 4346 N N . ILE A 1 532 ? -0.303 -17.250 33.484 1.00 76.94 532 ILE A N 1
ATOM 4347 C CA . ILE A 1 532 ? -0.857 -18.572 33.162 1.00 76.94 532 ILE A CA 1
ATOM 4348 C C . ILE A 1 532 ? -1.893 -19.026 34.196 1.00 76.94 532 ILE A C 1
ATOM 4350 O O . ILE A 1 532 ? -2.892 -19.622 33.801 1.00 76.94 532 ILE A O 1
ATOM 4354 N N . GLY A 1 533 ? -1.725 -18.654 35.472 1.00 73.44 533 GLY A N 1
ATOM 4355 C CA . GLY A 1 533 ? -2.684 -18.950 36.541 1.00 73.44 533 GLY A CA 1
ATOM 4356 C C . GLY A 1 533 ? -4.092 -18.406 36.270 1.00 73.44 533 GLY A C 1
ATOM 4357 O O . GLY A 1 533 ? -5.072 -19.063 36.604 1.00 73.44 533 GLY A O 1
ATOM 4358 N N . ILE A 1 534 ? -4.203 -17.281 35.551 1.00 77.38 534 ILE A N 1
ATOM 4359 C CA . ILE A 1 534 ? -5.479 -16.697 35.085 1.00 77.38 534 ILE A CA 1
ATOM 4360 C C . ILE A 1 534 ? -6.201 -17.629 34.090 1.00 77.38 534 ILE A C 1
ATOM 4362 O O . ILE A 1 534 ? -7.428 -17.625 33.963 1.00 77.38 534 ILE A O 1
ATOM 4366 N N . TYR A 1 535 ? -5.448 -18.446 33.350 1.00 67.00 535 TYR A N 1
ATOM 4367 C CA . TYR A 1 535 ? -5.996 -19.366 32.355 1.00 67.00 535 TYR A CA 1
ATOM 4368 C C . TYR A 1 535 ? -6.247 -20.780 32.900 1.00 67.00 535 TYR A C 1
ATOM 4370 O O . TYR A 1 535 ? -6.995 -21.509 32.246 1.00 67.00 535 TYR A O 1
ATOM 4378 N N . GLY A 1 536 ? -5.700 -21.112 34.076 1.00 69.44 536 GLY A N 1
ATOM 4379 C CA . GLY A 1 536 ? -5.843 -22.376 34.813 1.00 69.44 536 GLY A CA 1
ATOM 4380 C C . GLY A 1 536 ? -4.591 -22.670 35.656 1.00 69.44 536 GLY A C 1
ATOM 4381 O O . GLY A 1 536 ? -3.480 -22.367 35.215 1.00 69.44 536 GLY A O 1
ATOM 4382 N N . ARG A 1 537 ? -4.741 -23.252 36.859 1.00 61.81 537 ARG A N 1
ATOM 4383 C CA . ARG A 1 537 ? -3.595 -23.655 37.705 1.00 61.81 537 ARG A CA 1
ATOM 4384 C C . ARG A 1 537 ? -2.789 -24.761 37.010 1.00 61.81 537 ARG A C 1
ATOM 4386 O O . ARG A 1 537 ? -3.369 -25.611 36.346 1.00 61.81 537 ARG A O 1
ATOM 4393 N N . MET A 1 538 ? -1.459 -24.746 37.149 1.00 56.28 538 MET A N 1
ATOM 4394 C CA . MET A 1 538 ? -0.610 -25.814 36.591 1.00 56.28 538 MET A CA 1
ATOM 4395 C C . MET A 1 538 ? -0.806 -27.159 37.311 1.00 56.28 538 MET A C 1
ATOM 4397 O O . MET A 1 538 ? -0.601 -28.205 36.697 1.00 56.28 538 MET A O 1
ATOM 4401 N N . ASP A 1 539 ? -1.238 -27.119 38.575 1.00 55.03 539 ASP A N 1
ATOM 4402 C CA . ASP A 1 539 ? -1.288 -28.290 39.459 1.00 55.03 539 ASP A CA 1
ATOM 4403 C C . ASP A 1 539 ? -2.676 -28.952 39.502 1.00 55.03 539 ASP A C 1
ATOM 4405 O O . ASP A 1 539 ? -2.781 -30.167 39.669 1.00 55.03 539 ASP A O 1
ATOM 4409 N N . ASP A 1 540 ? -3.737 -28.181 39.245 1.00 54.97 540 ASP A N 1
ATOM 4410 C CA . ASP A 1 540 ? -5.093 -28.699 39.070 1.00 54.97 540 ASP A CA 1
ATOM 4411 C C . ASP A 1 540 ? -5.369 -28.918 37.586 1.00 54.97 540 ASP A C 1
ATOM 4413 O O . ASP A 1 540 ? -5.478 -27.959 36.824 1.00 54.97 540 ASP A O 1
ATOM 4417 N N . THR A 1 541 ? -5.497 -30.179 37.171 1.00 45.41 541 THR A N 1
ATOM 4418 C CA . THR A 1 541 ? -6.542 -30.653 36.243 1.00 45.41 541 THR A CA 1
ATOM 4419 C C . THR A 1 541 ? -6.243 -32.061 35.722 1.00 45.41 541 THR A C 1
ATOM 4421 O O . THR A 1 541 ? -5.191 -32.352 35.153 1.00 45.41 541 THR A O 1
ATOM 4424 N N . SER A 1 542 ? -7.245 -32.927 35.811 1.00 49.53 542 SER A N 1
ATOM 4425 C CA . SER A 1 542 ? -7.394 -34.173 35.054 1.00 49.53 542 SER A CA 1
ATOM 4426 C C . SER A 1 542 ? -7.807 -33.905 33.590 1.00 49.53 542 SER A C 1
ATOM 4428 O O . SER A 1 542 ? -8.796 -34.447 33.105 1.00 49.53 542 SER A O 1
ATOM 4430 N N . THR A 1 543 ? -7.088 -33.036 32.863 1.00 59.28 543 THR A N 1
ATOM 4431 C CA . THR A 1 543 ? -7.490 -32.591 31.508 1.00 59.28 543 THR A CA 1
ATOM 4432 C C . THR A 1 543 ? -6.572 -33.093 30.378 1.00 59.28 543 THR A C 1
ATOM 4434 O O . THR A 1 543 ? -5.385 -33.342 30.606 1.00 59.28 543 THR A O 1
ATOM 4437 N N . PRO A 1 544 ? -7.067 -33.155 29.117 1.00 61.22 544 PRO A N 1
ATOM 4438 C CA . PRO A 1 544 ? -6.271 -33.447 27.911 1.00 61.22 544 PRO A CA 1
ATOM 4439 C C . PRO A 1 544 ? -5.031 -32.554 27.722 1.00 61.22 544 PRO A C 1
ATOM 4441 O O . PRO A 1 544 ? -4.094 -32.918 27.015 1.00 61.22 544 PRO A O 1
ATOM 4444 N N . LEU A 1 545 ? -5.003 -31.383 28.368 1.00 63.34 545 LEU A N 1
ATOM 4445 C CA . LEU A 1 545 ? -3.857 -30.479 28.372 1.00 63.34 545 LEU A CA 1
ATOM 4446 C C . LEU A 1 545 ? -2.661 -31.061 29.126 1.00 63.34 545 LEU A C 1
ATOM 4448 O O . LEU A 1 545 ? -1.542 -30.914 28.646 1.00 63.34 545 LEU A O 1
ATOM 4452 N N . LYS A 1 546 ? -2.891 -31.774 30.240 1.00 67.19 546 LYS A N 1
ATOM 4453 C CA . LYS A 1 546 ? -1.840 -32.438 31.028 1.00 67.19 546 LYS A CA 1
ATOM 4454 C C . LYS A 1 546 ? -1.154 -33.543 30.224 1.00 67.19 546 LYS A C 1
ATOM 4456 O O . LYS A 1 546 ? 0.065 -33.665 30.265 1.00 67.19 546 LYS A O 1
ATOM 4461 N N . TYR A 1 547 ? -1.928 -34.272 29.417 1.00 66.25 547 TYR A N 1
ATOM 4462 C CA . TYR A 1 547 ? -1.396 -35.225 28.441 1.00 66.25 547 TYR A CA 1
ATOM 4463 C C . TYR A 1 547 ? -0.503 -34.529 27.396 1.00 66.25 547 TYR A C 1
ATOM 4465 O O . TYR A 1 547 ? 0.598 -34.993 27.121 1.00 66.25 547 TYR A O 1
ATOM 4473 N N . ALA A 1 548 ? -0.928 -33.377 26.862 1.00 62.69 548 ALA A N 1
ATOM 4474 C CA . ALA A 1 548 ? -0.183 -32.638 25.836 1.00 62.69 548 ALA A CA 1
ATOM 4475 C C . ALA A 1 548 ? 1.132 -31.997 26.328 1.00 62.69 548 ALA A C 1
ATOM 4477 O O . ALA A 1 548 ? 2.024 -31.750 25.515 1.00 62.69 548 ALA A O 1
ATOM 4478 N N . ILE A 1 549 ? 1.254 -31.702 27.627 1.00 65.19 549 ILE A N 1
ATOM 4479 C CA . ILE A 1 549 ? 2.466 -31.112 28.222 1.00 65.19 549 ILE A CA 1
ATOM 4480 C C . ILE A 1 549 ? 3.410 -32.138 28.859 1.00 65.19 549 ILE A C 1
ATOM 4482 O O . ILE A 1 549 ? 4.482 -31.747 29.323 1.00 65.19 549 ILE A O 1
ATOM 4486 N N . ASN A 1 550 ? 3.024 -33.417 28.895 1.00 65.31 550 ASN A N 1
ATOM 4487 C CA . ASN A 1 550 ? 3.824 -34.478 29.496 1.00 65.31 550 ASN A CA 1
ATOM 4488 C C . ASN A 1 550 ? 5.023 -34.849 28.607 1.00 65.31 550 ASN A C 1
ATOM 4490 O O . ASN A 1 550 ? 4.895 -35.101 27.406 1.00 65.31 550 ASN A O 1
ATOM 4494 N N . ASP A 1 551 ? 6.195 -34.902 29.227 1.00 61.19 551 ASP A N 1
ATOM 4495 C CA . ASP A 1 551 ? 7.499 -35.076 28.587 1.00 61.19 551 ASP A CA 1
ATOM 4496 C C . ASP A 1 551 ? 7.638 -36.442 27.928 1.00 61.19 551 ASP A C 1
ATOM 4498 O O . ASP A 1 551 ? 8.227 -36.550 26.854 1.00 61.19 551 ASP A O 1
ATOM 4502 N N . SER A 1 552 ? 7.019 -37.464 28.521 1.00 58.19 552 SER A N 1
ATOM 4503 C CA . SER A 1 552 ? 7.009 -38.831 27.999 1.00 58.19 552 SER A CA 1
ATOM 4504 C C . SER A 1 552 ? 6.263 -38.973 26.665 1.00 58.19 552 SER A C 1
ATOM 4506 O O . SER A 1 552 ? 6.417 -39.985 25.984 1.00 58.19 552 SER A O 1
ATOM 4508 N N . HIS A 1 553 ? 5.475 -37.970 26.262 1.00 55.12 553 HIS A N 1
ATOM 4509 C CA . HIS A 1 553 ? 4.676 -37.981 25.031 1.00 55.12 553 HIS A CA 1
ATOM 4510 C C . HIS A 1 553 ? 5.215 -37.043 23.940 1.00 55.12 553 HIS A C 1
ATOM 4512 O O . HIS A 1 553 ? 4.627 -36.939 22.863 1.00 55.12 553 HIS A O 1
ATOM 4518 N N . SER A 1 554 ? 6.329 -36.346 24.182 1.00 53.34 554 SER A N 1
ATOM 4519 C CA . SER A 1 554 ? 6.850 -35.330 23.267 1.00 53.34 554 SER A CA 1
ATOM 4520 C C . SER A 1 554 ? 8.107 -35.818 22.542 1.00 53.34 554 SER A C 1
ATOM 4522 O O . SER A 1 554 ? 9.212 -35.785 23.072 1.00 53.34 554 SER A O 1
ATOM 4524 N N . SER A 1 555 ? 7.942 -36.295 21.307 1.00 48.88 555 SER A N 1
ATOM 4525 C CA . SER A 1 555 ? 8.874 -37.267 20.721 1.00 48.88 555 SER A CA 1
ATOM 4526 C C . SER A 1 555 ? 10.083 -36.741 19.937 1.00 48.88 555 SER A C 1
ATOM 4528 O O . SER A 1 555 ? 10.876 -37.571 19.523 1.00 48.88 555 SER A O 1
ATOM 4530 N N . LEU A 1 556 ? 10.309 -35.434 19.720 1.00 41.44 556 LEU A N 1
ATOM 4531 C CA . LEU A 1 556 ? 11.412 -35.016 18.813 1.00 41.44 556 LEU A CA 1
ATOM 4532 C C . LEU A 1 556 ? 12.122 -33.686 19.113 1.00 41.44 556 LEU A C 1
ATOM 4534 O O . LEU A 1 556 ? 13.293 -33.541 18.782 1.00 41.44 556 LEU A O 1
ATOM 4538 N N . PHE A 1 557 ? 11.471 -32.697 19.732 1.00 39.50 557 PHE A N 1
ATOM 4539 C CA . PHE A 1 557 ? 12.091 -31.372 19.921 1.00 39.50 557 PHE A CA 1
ATOM 4540 C C . PHE A 1 557 ? 12.981 -31.255 21.168 1.00 39.50 557 PHE A C 1
ATOM 4542 O O . PHE A 1 557 ? 13.727 -30.285 21.293 1.00 39.50 557 PHE A O 1
ATOM 4549 N N . TRP A 1 558 ? 12.911 -32.218 22.088 1.00 49.31 558 TRP A N 1
ATOM 4550 C CA . TRP A 1 558 ? 13.494 -32.088 23.430 1.00 49.31 558 TRP A CA 1
ATOM 4551 C C . TRP A 1 558 ? 14.806 -32.840 23.639 1.00 49.31 558 TRP A C 1
ATOM 4553 O O . TRP A 1 558 ? 15.481 -32.576 24.626 1.00 49.31 558 TRP A O 1
ATOM 4563 N N . GLN A 1 559 ? 15.197 -33.705 22.701 1.00 44.50 559 GLN A N 1
ATOM 4564 C CA . GLN A 1 559 ? 16.520 -34.343 22.684 1.00 44.50 559 GLN A CA 1
ATOM 4565 C C . GLN A 1 559 ? 17.613 -33.419 22.116 1.00 44.50 559 GLN A C 1
ATOM 4567 O O . GLN A 1 559 ? 18.790 -33.767 22.116 1.00 44.50 559 GLN A O 1
ATOM 4572 N N . ILE A 1 560 ? 17.237 -32.234 21.624 1.00 37.78 560 ILE A N 1
ATOM 4573 C CA . ILE A 1 560 ? 18.183 -31.241 21.118 1.00 37.78 560 ILE A CA 1
ATOM 4574 C C . ILE A 1 560 ? 18.736 -30.457 22.313 1.00 37.78 560 ILE A C 1
ATOM 4576 O O . ILE A 1 560 ? 18.097 -29.528 22.818 1.00 37.78 560 ILE A O 1
ATOM 4580 N N . ASN A 1 561 ? 19.925 -30.850 22.763 1.00 31.28 561 ASN A N 1
ATOM 4581 C CA . ASN A 1 561 ? 20.750 -30.047 23.659 1.00 31.28 561 ASN A CA 1
ATOM 4582 C C . ASN A 1 561 ? 21.315 -28.845 22.878 1.00 31.28 561 ASN A C 1
ATOM 4584 O O . ASN A 1 561 ? 21.772 -29.009 21.747 1.00 31.28 561 ASN A O 1
ATOM 4588 N N . PHE A 1 562 ? 21.234 -27.647 23.465 1.00 35.66 562 PHE A N 1
ATOM 4589 C CA . PHE A 1 562 ? 21.847 -26.419 22.940 1.00 35.66 562 PHE A CA 1
ATOM 4590 C C . PHE A 1 562 ? 23.196 -26.164 23.588 1.00 35.66 562 PHE A C 1
ATOM 4592 O O . PHE A 1 562 ? 23.259 -26.311 24.830 1.00 35.66 562 PHE A O 1
#

Organism: NCBI:txid49713

Secondary structure (DSSP, 8-state):
--------HHHHHHHHHHHHHHHHHHTEEEEPHHHHHHHHHT-SB--EEEEEEE-SSSEEEEEE-SSPEEEEPP-SSSS---EEEEBPHHHHTHHHHHHHHHHHHH-GGGGTTEESSHHHHHHHHHHHHHHHTTT-SSPPP-EEEEEEBTTTTTS--HHHHHHHHHHH---SEEEEEEEEEEEEETTEEEEEEEEEEE-TT--TTHHHHHHHHHS-S---EEEEEEEEEEEEEHHHHHHHHHHHHHS-EEEETTEEEEE-SS--BTBTTHHHHHHHHHHHHIIIIIHHHHHHHHHHHHHHHHHHHHHHHHHHTT-S--------------------------------------PPPTTS-------------------PPPPEEEEEETTEEEEEESSHHHHHHHHHHHHT-BGGGTB-B-GGG-EESS--SS-GGGGGG-EE-TTS-EEEEETTEEEETTT--EEE--HHHHHHHHHHHHHHHHHHH---------HHHHHHHHHHHHHHHHHTTHHHHHHHHHHHHHHHHTT--SS---SHHHHHH-GGG--SSSS---

Foldseek 3Di:
DPDDDDDDPVVVVVQVVVQVVVCCVAWKPFDDPVVQVVLVVVDQADAFEWDWDDDPVHIDIATAQQDWDWDFDDDPDDDDTDIDTGHRLQVLCQVVQQVLVVLCVVCVLLLAQEDADVVRVVVQVVVQQCVQCPPHPFGFFKKKWKFFWPPLQQQFDLVVLLVLVCVSLPDFKKKKWWKWKWFQDPVGIDIDIGIHIDDPDDDDPVRVVVVCVVPPPPGPIDIGTPPDMDMDGPVNSSVSSCSQRQAHWYDDPNIIMTTRGGHRRHHPCSLSSSSSLVSCCCVVPLVVLLVVLLVVVVVVVVVVVVVVVVVVVPPDDDDDDDDDDDDDDDDDDDDDDDDDDDDDDDDDDDDDDDDDDPWDDDDDDDDDDDDDDDDDDDPDDKGKRWHDHRRMIMIMISDPRSSLSSVVRQCVADVVRSIHTDPVQIAIPDDSPPPPPRCVQWDQDPVRFTWHDTPQWTATSGSRDIDGNCVVVLVVVVVVVQVVVCVPPVDPDDDPDDPLLSVLLVLVVVLVVCVVVCVVCVVVNVVSQVVSVVSPHPVDDPDPSCVVPDPVNDPPDPVDDD

pLDDT: mean 72.36, std 22.48, range [20.19, 97.12]